Protein AF-H2ASY8-F1 (afdb_monomer)

Solvent-accessible surface area (backbone atoms only — not comparable to full-atom values): 30938 Å² total; per-residue (Å²): 114,68,69,57,54,54,52,51,51,52,49,52,53,46,52,54,51,52,54,54,53,50,62,58,53,62,70,71,60,75,84,70,72,86,77,58,90,82,62,83,52,91,48,39,41,37,30,70,51,64,44,65,76,41,96,80,35,40,50,46,66,81,42,38,42,35,41,39,34,68,91,75,30,34,35,39,39,38,42,33,31,42,31,70,45,76,49,54,42,29,40,35,41,39,36,23,47,76,87,41,78,77,46,77,49,76,46,57,48,59,79,68,78,46,91,75,61,46,58,32,59,61,45,77,44,78,49,72,53,73,43,78,51,60,63,78,62,58,72,68,52,66,71,61,64,55,68,50,44,37,48,50,36,39,38,36,42,37,31,24,48,63,87,47,87,80,65,82,60,75,48,22,28,43,32,32,51,44,35,43,90,42,62,63,58,40,74,63,58,27,51,53,53,50,47,53,54,51,49,47,47,53,50,25,53,51,31,48,75,73,65,39,58,70,62,20,34,56,37,49,48,51,40,52,53,51,50,54,48,42,33,56,50,26,54,59,58,43,35,35,52,92,81,68,47,59,39,60,50,33,49,33,56,34,35,28,58,67,53,16,53,63,95,40,74,69,53,48,52,54,23,51,53,51,50,62,75,53,35,93,71,83,64,73,64,55,58,54,44,47,74,74,38,58,69,62,45,54,70,59,57,76,69,81,70,95,69,80,84,70,84,76,59,64,69,60,53,53,53,52,61,53,57,62,75,74,47,50,13,57,45,41,51,16,63,76,65,78,42,61,56,77,34,51,53,51,32,14,51,55,44,50,49,49,54,54,50,53,52,52,52,51,51,51,52,53,53,52,53,50,56,56,57,67,71,51,96,77,67,88,81,44,63,66,56,55,54,47,69,76,44,44,74,36,47,52,51,17,50,49,55,43,52,49,63,69,47,40,32,46,45,45,26,48,31,56,40,43,77,73,61,79,68,35,73,57,60,44,51,49,26,52,51,54,40,49,52,56,50,52,55,52,52,48,53,48,51,54,50,52,52,43,33,52,51,14,33,73,76,69,76,34,43,54,56,54,52,75,64,32,64,72,57,30,46,35,50,29,77,70,43,63,47,31,29,77,91,33,54,66,48,51,54,55,51,53,52,48,39,45,52,48,29,48,19,38,38,44,5,71,84,38,34,65,60,9,50,53,46,34,43,51,51,47,48,52,53,42,51,51,48,66,75,64,46,40,35,65,43,73,68,55,37,51,54,53,50,52,56,43,48,54,51,43,52,54,40,47,52,54,52,49,52,59,58,51,55,56,66,75,76,104

Secondary structure (DSSP, 8-state):
-HHHHHHHHHHHHHHHHHHHHHHHHTTTSTTSTTS-SS---S--EEE--EEESSTT-SEEEEEEEEEEEGGGTEEEEEEEEEE---S-EEEEEEEEETTEEEEEEEEEGGGG--TTTSS--SEEEEEEEEEE--HHHHHTS-GGGGTSTT--EEEEEEEEETT-TT---EEEEEEEEEB-S--S--HHHHHHHHHHHHHHHHHHHHHHHTT-HHHHHHHHHHHHHHHHHHHHHHHGGG---TT--HHHHHHHHTTGGGGT----HHHHHHHHHHHHHH-S--SHHHHHHHHH-HHHHHHHHTSS---------HHHHHHHHHHGGG--THHHHHHHTT--GGGHHHHHHHHHHHHHHHHHHHHHHHHHHHHHHHTSS--GGGHHHHHHHHSHHHHHHHHHHHHHHHHHHHHHHHHHHHHHH---HHHHHHHHHHHHHHHHHHHHHHHHHHHHHHHHHHHHSSSHIIIII-HHHHHHHHHHHTTB-GGGTTHHHHHHHHHHHHHHHHHHHTT-HHHHHHHHHHHHHHHHHHHHHH--BSSHHHHHHHHHHHHHHHHHHHHHHHHHHHHHHH--

Foldseek 3Di:
DVVVVLVVVLVVLLVVLLVVLVVVVVVPPPPPPPPPPVVPDLFKKWWWDKAWPDLQAQKFWPTWIWMQDLVQQKIWIWTKIWGDDQAFKKKWKFKAWLNRTDDIDIDRQVVVVDPCSPPPDGGIDTDGDMDRHPNVVSVPPDPVQSVDAQTFIKMKIWMDGPPCPVRPDTNTIMMIGMHNPGAPADSSLLSSLVSSLVSLLLSLLLCVLLPVLVVSLVSLLVSLLSLCLLVLLLLLLQFQDPSCRSRSNRNNNSSVVSLLQDDDPVLLVVLVVVLCVFAPDNPDQVVVLCVLDVVVVVVVVVPDDPDPPDPPDVSVVSVVVN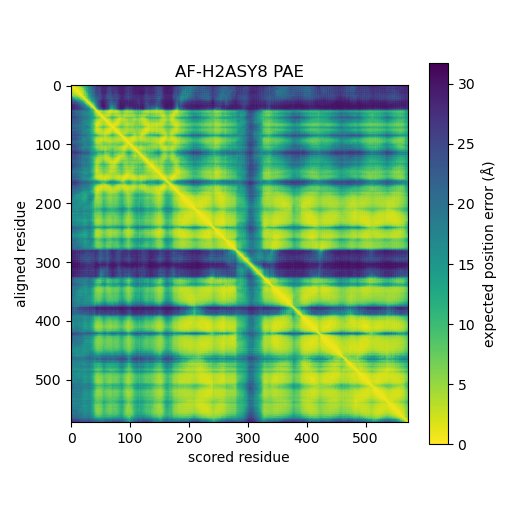VLVSDGGQSVVCSVSVHRSSSRLSSSVVRLVVSLVVVLVSLVVSLVVLVVVLPPPDDPVCPVSVVCNVLSVLLNLQSSLSSLLSNLLSLLLSLLLVVLPVRGPVSVVVSVVSNVVSLVVLVVLLVVLVVQQVVCCVPPVASCCSNPVVPSNCSRHVSQQVQFDSVQSNVSVVSSVLSNQQSNLSSVSSVPSLRSLVSNLVSLVVSLVVLVVCVTGPDPVSSVVSNVSSVVVNVVSVVVNVVVVVVVVVVD

Mean predicted aligned error: 12.07 Å

InterPro domains:
  IPR010308 TRP, C-terminal [PF06011] (191-565)
  IPR032800 ML-like domain [PF14558] (49-184)
  IPR032800 ML-like domain [SM01320] (43-185)
  IPR040241 Transient receptor potential channel Flc/Pkd2-like [PTHR31145] (1-566)

Nearest PDB structures (foldseek):
  7cmm-assembly3_C  TM=3.637E-01  e=3.121E-02  Homo sapiens
  8e0m-assembly1_A  TM=2.601E-01  e=7.136E+00  synthetic construct

Sequence (572 aa):
MHYYRLIVFTIILFSVVTCYGEHVADSTERQHAELSKAALSNDMLQIYSSKLCMDNSMLTINHLHTVLYPKLGTLEYNIDGNVTLQEKVILKTVISVYGLAIISRQIDLCSLNQKGICPLRPGRIDIKGTYKIPQNVIEKIPKPIFVIPNLDLEVDFLLYNHGDTELLKELACVQVHVTNNKTVTNVYAFWITAALSISILLASIYALCWGYTLTNTYLLFTVYTLFAHIQGTAMLRMLTLPIISSMVQSWIINYQWSLGTIPSRYVQGVADWYVLATSTYPFNHMEAASFINPERYRLSSDETLNVKAEEIDTNKITLMASETMKYLGAHRYAFREDFISSNIFVTSIITLASLIVVTLIFLNAVIISINIMIKIPHNSKFNYIGFLGRNYTRIIKANLFRVLLILFPPIVLISVSEFNCKSSPALLVDAVVIFAIALLLLLYAVYRLFIQARKSKRTYGTVKYSLFVDDQFVAKYGLLFLQFKSSCYWWLLVQVVYGFAKPFSISMSLFNGKLGVTALFVTELIYSLCSYIFQPYISHRMNQVHFLVHGVTVLHLFFFFFLLTLSRHLKS

Organism: Kazachstania africana (strain ATCC 22294 / BCRC 22015 / CBS 2517 / CECT 1963 / NBRC 1671 / NRRL Y-8276) (NCBI:txid1071382)

Radius of gyration: 29.22 Å; Cα contacts (8 Å, |Δi|>4): 756; chains: 1; bounding box: 70×58×98 Å

pLDDT: mean 77.27, std 18.93, range [28.22, 96.81]

Structure (mmCIF, N/CA/C/O backbone):
data_AF-H2ASY8-F1
#
_entry.id   AF-H2ASY8-F1
#
loop_
_atom_site.group_PDB
_atom_site.id
_atom_site.type_symbol
_atom_site.label_atom_id
_atom_site.label_alt_id
_atom_site.label_comp_id
_atom_site.label_asym_id
_atom_site.label_entity_id
_atom_site.label_seq_id
_atom_site.pdbx_PDB_ins_code
_atom_site.Cartn_x
_atom_site.Cartn_y
_atom_site.Cartn_z
_atom_site.occupancy
_atom_site.B_iso_or_equiv
_atom_site.auth_seq_id
_atom_site.auth_comp_id
_atom_site.auth_asym_id
_atom_site.auth_atom_id
_atom_site.pdbx_PDB_model_num
ATOM 1 N N . MET A 1 1 ? 10.578 8.941 35.290 1.00 38.53 1 MET A N 1
ATOM 2 C CA . MET A 1 1 ? 11.219 7.610 35.152 1.00 38.53 1 MET A CA 1
ATOM 3 C C . MET A 1 1 ? 10.435 6.597 34.304 1.00 38.53 1 MET A C 1
ATOM 5 O O . MET A 1 1 ? 11.060 5.931 33.493 1.00 38.53 1 MET A O 1
ATOM 9 N N . HIS A 1 2 ? 9.107 6.451 34.422 1.00 35.22 2 HIS A N 1
ATOM 10 C CA . HIS A 1 2 ? 8.370 5.400 33.683 1.00 35.22 2 HIS A CA 1
ATOM 11 C C . HIS A 1 2 ? 8.215 5.626 32.165 1.00 35.22 2 HIS A C 1
ATOM 13 O O . HIS A 1 2 ? 8.261 4.657 31.415 1.00 35.22 2 HIS A O 1
ATOM 19 N N . TYR A 1 3 ? 8.141 6.878 31.696 1.00 33.25 3 TYR A N 1
ATOM 20 C CA . TYR A 1 3 ? 8.197 7.202 30.258 1.00 33.25 3 TYR A CA 1
ATOM 21 C C . TYR A 1 3 ? 9.529 6.777 29.617 1.00 33.25 3 TYR A C 1
ATOM 23 O O . TYR A 1 3 ? 9.546 6.252 28.511 1.00 33.25 3 TYR A O 1
ATOM 31 N N . TYR A 1 4 ? 10.634 6.921 30.355 1.00 33.97 4 TYR A N 1
ATOM 32 C CA . TYR A 1 4 ? 11.970 6.519 29.910 1.00 33.97 4 TYR A CA 1
ATOM 33 C C . TYR A 1 4 ? 12.071 4.998 29.732 1.00 33.97 4 TYR A C 1
ATOM 35 O O . TYR A 1 4 ? 12.656 4.527 28.769 1.00 33.97 4 TYR A O 1
ATOM 43 N N . ARG A 1 5 ? 11.423 4.214 30.606 1.00 37.09 5 ARG A N 1
ATOM 44 C CA . ARG A 1 5 ? 11.401 2.744 30.504 1.00 37.09 5 ARG A CA 1
ATOM 45 C C . ARG A 1 5 ? 10.587 2.237 29.312 1.00 37.09 5 ARG A C 1
ATOM 47 O O . ARG A 1 5 ? 10.994 1.264 28.692 1.00 37.09 5 ARG A O 1
ATOM 54 N N . LEU A 1 6 ? 9.478 2.900 28.972 1.00 34.62 6 LEU A N 1
ATOM 55 C CA . LEU A 1 6 ? 8.687 2.559 27.783 1.00 34.62 6 LEU A CA 1
ATOM 56 C C . LEU A 1 6 ? 9.465 2.874 26.495 1.00 34.62 6 LEU A C 1
ATOM 58 O O . LEU A 1 6 ? 9.491 2.048 25.591 1.00 34.62 6 LEU A O 1
ATOM 62 N N . ILE A 1 7 ? 10.149 4.025 26.459 1.00 42.53 7 ILE A N 1
ATOM 63 C CA . ILE A 1 7 ? 10.997 4.448 25.335 1.00 42.53 7 ILE A CA 1
ATOM 64 C C . ILE A 1 7 ? 12.185 3.494 25.159 1.00 42.53 7 ILE A C 1
ATOM 66 O O . ILE A 1 7 ? 12.431 3.023 24.053 1.00 42.53 7 ILE A O 1
ATOM 70 N N . VAL A 1 8 ? 12.876 3.139 26.245 1.00 41.91 8 VAL A N 1
ATOM 71 C CA . VAL A 1 8 ? 13.991 2.179 26.218 1.00 41.91 8 VAL A CA 1
ATOM 72 C C . VAL A 1 8 ? 13.521 0.795 25.762 1.00 41.91 8 VAL A C 1
ATOM 74 O O . VAL A 1 8 ? 14.191 0.173 24.949 1.00 41.91 8 VAL A O 1
ATOM 77 N N . PHE A 1 9 ? 12.342 0.334 26.193 1.00 40.66 9 PHE A N 1
ATOM 78 C CA . PHE A 1 9 ? 11.782 -0.938 25.726 1.00 40.66 9 PHE A CA 1
ATOM 79 C C . PHE A 1 9 ? 11.437 -0.912 24.228 1.00 40.66 9 PHE A C 1
ATOM 81 O O . PHE A 1 9 ? 11.754 -1.862 23.520 1.00 40.66 9 PHE A O 1
ATOM 88 N N . THR A 1 10 ? 10.861 0.184 23.715 1.00 41.03 10 THR A N 1
ATOM 89 C CA . THR A 1 10 ? 10.624 0.348 22.269 1.00 41.03 10 THR A CA 1
ATOM 90 C C . THR A 1 10 ? 11.915 0.459 21.461 1.00 41.03 10 THR A C 1
ATOM 92 O O . THR A 1 10 ? 11.956 -0.054 20.350 1.00 41.03 10 THR A O 1
ATOM 95 N N . ILE A 1 11 ? 12.972 1.068 22.013 1.00 45.38 11 ILE A N 1
ATOM 96 C CA . ILE A 1 11 ? 14.293 1.135 21.370 1.00 45.38 11 ILE A CA 1
ATOM 97 C C . ILE A 1 11 ? 14.913 -0.262 21.304 1.00 45.38 11 ILE A C 1
ATOM 99 O O . ILE A 1 11 ? 15.354 -0.663 20.239 1.00 45.38 11 ILE A O 1
ATOM 103 N N . ILE A 1 12 ? 14.876 -1.035 22.393 1.00 45.22 12 ILE A N 1
ATOM 104 C CA . ILE A 1 12 ? 15.407 -2.408 22.422 1.00 45.22 12 ILE A CA 1
ATOM 105 C C . ILE A 1 12 ? 14.641 -3.311 21.447 1.00 45.22 12 ILE A C 1
ATOM 107 O O . ILE A 1 12 ? 15.260 -4.069 20.707 1.00 45.22 12 ILE A O 1
ATOM 111 N N . LEU A 1 13 ? 13.307 -3.210 21.394 1.00 40.25 13 LEU A N 1
ATOM 112 C CA . LEU A 1 13 ? 12.503 -3.980 20.440 1.00 40.25 13 LEU A CA 1
ATOM 113 C C . LEU A 1 13 ? 12.825 -3.587 18.989 1.00 40.25 13 LEU A C 1
ATOM 115 O O . LEU A 1 13 ? 12.954 -4.457 18.133 1.00 40.25 13 LEU A O 1
ATOM 119 N N . PHE A 1 14 ? 13.004 -2.288 18.729 1.00 45.28 14 PHE A N 1
ATOM 120 C CA . PHE A 1 14 ? 13.420 -1.773 17.427 1.00 45.28 14 PHE A CA 1
ATOM 121 C C . PHE A 1 14 ? 14.809 -2.300 17.037 1.00 45.28 14 PHE A C 1
ATOM 123 O O . PHE A 1 14 ? 14.951 -2.814 15.935 1.00 45.28 14 PHE A O 1
ATOM 130 N N . SER A 1 15 ? 15.785 -2.290 17.954 1.00 43.25 15 SER A N 1
ATOM 131 C CA . SER A 1 15 ? 17.138 -2.824 17.733 1.00 43.25 15 SER A CA 1
ATOM 132 C C . SER A 1 15 ? 17.155 -4.329 17.446 1.00 43.25 15 SER A C 1
ATOM 134 O O . SER A 1 15 ? 17.893 -4.787 16.577 1.00 43.25 15 SER A O 1
ATOM 136 N N . VAL A 1 16 ? 16.324 -5.111 18.144 1.00 43.75 16 VAL A N 1
ATOM 137 C CA . VAL A 1 16 ? 16.220 -6.563 17.922 1.00 43.75 16 VAL A CA 1
ATOM 138 C C . VAL A 1 16 ? 15.602 -6.867 16.554 1.00 43.75 16 VAL A C 1
ATOM 140 O O . VAL A 1 16 ? 16.086 -7.750 15.850 1.00 43.75 16 VAL A O 1
ATOM 143 N N . VAL A 1 17 ? 14.576 -6.117 16.139 1.00 41.56 17 VAL A N 1
ATOM 144 C CA . VAL A 1 17 ? 13.940 -6.305 14.824 1.00 41.56 17 VAL A CA 1
ATOM 145 C C . VAL A 1 17 ? 14.849 -5.831 13.683 1.00 41.56 17 VAL A C 1
ATOM 147 O O . VAL A 1 17 ? 14.889 -6.483 12.641 1.00 41.56 17 VAL A O 1
ATOM 150 N N . THR A 1 18 ? 15.630 -4.760 13.871 1.00 41.25 18 THR A N 1
ATOM 151 C CA . THR A 1 18 ? 16.609 -4.313 12.865 1.00 41.25 18 THR A CA 1
ATOM 152 C C . THR A 1 18 ? 17.765 -5.300 12.701 1.00 41.25 18 THR A C 1
ATOM 154 O O . THR A 1 18 ? 18.105 -5.605 11.564 1.00 41.25 18 THR A O 1
ATOM 157 N N . CYS A 1 19 ? 18.297 -5.880 13.789 1.00 37.88 19 CYS A N 1
ATOM 158 C CA . CYS A 1 19 ? 19.327 -6.929 13.697 1.00 37.88 19 CYS A CA 1
ATOM 159 C C . CYS A 1 19 ? 18.813 -8.203 13.010 1.00 37.88 19 CYS A C 1
ATOM 161 O O . CYS A 1 19 ? 19.558 -8.861 12.288 1.00 37.88 19 CYS A O 1
ATOM 163 N N . TYR A 1 20 ? 17.538 -8.557 13.202 1.00 38.25 20 TYR A N 1
ATOM 164 C CA . TYR A 1 20 ? 16.951 -9.712 12.516 1.00 38.25 20 TYR A CA 1
ATOM 165 C C . TYR A 1 20 ? 16.755 -9.452 11.012 1.00 38.25 20 TYR A C 1
ATOM 167 O O . TYR A 1 20 ? 16.961 -10.352 10.201 1.00 38.25 20 TYR A O 1
ATOM 175 N N . GLY A 1 21 ? 16.418 -8.214 10.624 1.00 37.44 21 GLY A N 1
ATOM 176 C CA . GLY A 1 21 ? 16.375 -7.796 9.218 1.00 37.44 21 GLY A CA 1
ATOM 177 C C . GLY A 1 21 ? 17.749 -7.826 8.537 1.00 37.44 21 GLY A C 1
ATOM 178 O O . GLY A 1 21 ? 17.846 -8.204 7.373 1.00 37.44 21 GLY A O 1
ATOM 179 N N . GLU A 1 22 ? 18.811 -7.501 9.277 1.00 38.78 22 GLU A N 1
ATOM 180 C CA . GLU A 1 22 ? 20.206 -7.527 8.813 1.00 38.78 22 GLU A CA 1
ATOM 181 C C . GLU A 1 22 ? 20.677 -8.957 8.491 1.00 38.78 22 GLU A C 1
ATOM 183 O O . GLU A 1 22 ? 21.275 -9.195 7.445 1.00 38.78 22 GLU A O 1
ATOM 188 N N . HIS A 1 23 ? 20.299 -9.939 9.318 1.00 36.03 23 HIS A N 1
ATOM 189 C CA . HIS A 1 23 ? 20.632 -11.352 9.095 1.00 36.03 23 HIS A CA 1
ATOM 190 C C . HIS A 1 23 ? 19.899 -11.989 7.901 1.00 36.03 23 HIS A C 1
ATOM 192 O O . HIS A 1 23 ? 20.417 -12.926 7.292 1.00 36.03 23 HIS A O 1
ATOM 198 N N . VAL A 1 24 ? 18.700 -11.499 7.560 1.00 39.75 24 VAL A N 1
ATOM 199 C CA . VAL A 1 24 ? 17.946 -11.954 6.377 1.00 39.75 24 VAL A CA 1
ATOM 200 C C . VAL A 1 24 ? 18.492 -11.299 5.103 1.00 39.75 24 VAL A C 1
ATOM 202 O O . VAL A 1 24 ? 18.621 -11.984 4.088 1.00 39.75 24 VAL A O 1
ATOM 205 N N . ALA A 1 25 ? 18.882 -10.020 5.159 1.00 36.09 25 ALA A N 1
ATOM 206 C CA . ALA A 1 25 ? 19.488 -9.305 4.032 1.00 36.09 25 ALA A CA 1
ATOM 207 C C . ALA A 1 25 ? 20.874 -9.864 3.640 1.00 36.09 25 ALA A C 1
ATOM 209 O O . ALA A 1 25 ? 21.147 -10.027 2.449 1.00 36.09 25 ALA A O 1
ATOM 210 N N . ASP A 1 26 ? 21.692 -10.264 4.622 1.00 32.75 26 ASP A N 1
ATOM 211 C CA . ASP A 1 26 ? 23.037 -10.839 4.417 1.00 32.75 26 ASP A CA 1
ATOM 212 C C . ASP A 1 26 ? 23.016 -12.224 3.723 1.00 32.75 26 ASP A C 1
ATOM 214 O O . ASP A 1 26 ? 24.017 -12.687 3.175 1.00 32.75 26 ASP A O 1
ATOM 218 N N . SER A 1 27 ? 21.859 -12.898 3.672 1.00 30.17 27 SER A N 1
ATOM 219 C CA . SER A 1 27 ? 21.719 -14.173 2.947 1.00 30.17 27 SER A CA 1
ATOM 220 C C . SER A 1 27 ? 21.533 -14.010 1.431 1.00 30.17 27 SER A C 1
ATOM 222 O O . SER A 1 27 ? 21.833 -14.933 0.674 1.00 30.17 27 SER A O 1
ATOM 224 N N . THR A 1 28 ? 21.092 -12.833 0.976 1.00 33.31 28 THR A N 1
ATOM 225 C CA . THR A 1 28 ? 20.858 -12.511 -0.445 1.00 33.31 28 THR A CA 1
ATOM 226 C C . THR A 1 28 ? 22.043 -11.826 -1.130 1.00 33.31 28 THR A C 1
ATOM 228 O O . THR A 1 28 ? 22.098 -11.790 -2.355 1.00 33.31 28 THR A O 1
ATOM 231 N N . GLU A 1 29 ? 23.014 -11.310 -0.374 1.00 34.59 29 GLU A N 1
ATOM 232 C CA . GLU A 1 29 ? 24.084 -10.455 -0.916 1.00 34.59 29 GLU A CA 1
ATOM 233 C C . GLU A 1 29 ? 25.388 -11.212 -1.249 1.00 34.59 29 GLU A C 1
ATOM 235 O O . GLU A 1 29 ? 26.322 -10.649 -1.820 1.00 34.59 29 GLU A O 1
ATOM 240 N N . ARG A 1 30 ? 25.462 -12.523 -0.972 1.00 28.22 30 ARG A N 1
ATOM 241 C CA . ARG A 1 30 ? 26.698 -13.315 -1.148 1.00 28.22 30 ARG A CA 1
ATOM 242 C C . ARG A 1 30 ? 26.946 -13.886 -2.549 1.00 28.22 30 ARG A C 1
ATOM 244 O O . ARG A 1 30 ? 27.981 -14.513 -2.746 1.00 28.22 30 ARG A O 1
ATOM 251 N N . GLN A 1 31 ? 26.077 -13.654 -3.537 1.00 31.06 31 GLN A N 1
ATOM 252 C CA . GLN A 1 31 ? 26.261 -14.202 -4.898 1.00 31.06 31 GLN A CA 1
ATOM 253 C C . GLN A 1 31 ? 26.823 -13.223 -5.949 1.00 31.06 31 GLN A C 1
ATOM 255 O O . GLN A 1 31 ? 27.126 -13.653 -7.058 1.00 31.06 31 GLN A O 1
ATOM 260 N N . HIS A 1 32 ? 27.058 -11.944 -5.623 1.00 32.75 32 HIS A N 1
ATOM 261 C CA . HIS A 1 32 ? 27.543 -10.947 -6.602 1.00 32.75 32 HIS A CA 1
ATOM 262 C C . HIS A 1 32 ? 28.884 -10.267 -6.256 1.00 32.75 32 HIS A C 1
ATOM 264 O O . HIS A 1 32 ? 29.292 -9.316 -6.923 1.00 32.75 32 HIS A O 1
ATOM 270 N N . ALA A 1 33 ? 29.611 -10.752 -5.247 1.00 31.70 33 ALA A N 1
ATOM 271 C CA . ALA A 1 33 ? 30.755 -10.029 -4.685 1.00 31.70 33 ALA A CA 1
ATOM 272 C C . ALA A 1 33 ? 32.091 -10.126 -5.463 1.00 31.70 33 ALA A C 1
ATOM 274 O O . ALA A 1 33 ? 33.015 -9.385 -5.129 1.00 31.70 33 ALA A O 1
ATOM 275 N N . GLU A 1 34 ? 32.231 -10.947 -6.512 1.00 30.14 34 GLU A N 1
ATOM 276 C CA . GLU A 1 34 ? 33.556 -11.200 -7.125 1.00 30.14 34 GLU A CA 1
ATOM 277 C C . GLU A 1 34 ? 33.869 -10.489 -8.458 1.00 30.14 34 GLU A C 1
ATOM 279 O O . GLU A 1 34 ? 34.993 -10.596 -8.941 1.00 30.14 34 GLU A O 1
ATOM 284 N N . LEU A 1 35 ? 32.979 -9.651 -9.012 1.00 33.81 35 LEU A N 1
ATOM 285 C CA . LEU A 1 35 ? 33.279 -8.864 -10.232 1.00 33.81 35 LEU A CA 1
ATOM 286 C C . LEU A 1 35 ? 33.381 -7.339 -10.001 1.00 33.81 35 LEU A C 1
ATOM 288 O O . LEU A 1 35 ? 33.212 -6.540 -10.919 1.00 33.81 35 LEU A O 1
ATOM 292 N N . SER A 1 36 ? 33.641 -6.905 -8.765 1.00 44.62 36 SER A N 1
ATOM 293 C CA . SER A 1 36 ? 33.430 -5.516 -8.315 1.00 44.62 36 SER A CA 1
ATOM 294 C C . SER A 1 36 ? 34.673 -4.614 -8.248 1.00 44.62 36 SER A C 1
ATOM 296 O O . SER A 1 36 ? 34.550 -3.449 -7.880 1.00 44.62 36 SER A O 1
ATOM 298 N N . LYS A 1 37 ? 35.877 -5.062 -8.627 1.00 38.06 37 LYS A N 1
ATOM 299 C CA . LYS A 1 37 ? 37.093 -4.231 -8.447 1.00 38.06 37 LYS A CA 1
ATOM 300 C C . LYS A 1 37 ? 37.451 -3.283 -9.601 1.00 38.06 37 LYS A C 1
ATOM 302 O O . LYS A 1 37 ? 38.317 -2.436 -9.414 1.00 38.06 37 LYS A O 1
ATOM 307 N N . ALA A 1 38 ? 36.747 -3.339 -10.735 1.00 34.19 38 ALA A N 1
ATOM 308 C CA . ALA A 1 38 ? 36.868 -2.348 -11.821 1.00 34.19 38 ALA A CA 1
ATOM 309 C C . ALA A 1 38 ? 35.592 -1.502 -12.042 1.00 34.19 38 ALA A C 1
ATOM 311 O O . ALA A 1 38 ? 35.635 -0.492 -12.740 1.00 34.19 38 ALA A O 1
ATOM 312 N N . ALA A 1 39 ? 34.472 -1.862 -11.401 1.00 42.12 39 ALA A N 1
ATOM 313 C CA . ALA A 1 39 ? 33.159 -1.225 -11.555 1.00 42.12 39 ALA A CA 1
ATOM 314 C C . ALA A 1 39 ? 32.908 -0.049 -10.584 1.00 42.12 39 ALA A C 1
ATOM 316 O O . ALA A 1 39 ? 31.771 0.379 -10.397 1.00 42.12 39 ALA A O 1
ATOM 317 N N . LEU A 1 40 ? 33.955 0.510 -9.965 1.00 44.94 40 LEU A N 1
ATOM 318 C CA . LEU A 1 40 ? 33.849 1.617 -9.005 1.00 44.94 40 LEU A CA 1
ATOM 319 C C . LEU A 1 40 ? 33.703 2.988 -9.700 1.00 44.94 40 LEU A C 1
ATOM 321 O O . LEU A 1 40 ? 34.403 3.952 -9.391 1.00 44.94 40 LEU A O 1
ATOM 325 N N . SER A 1 41 ? 32.788 3.092 -10.661 1.00 48.50 41 SER A N 1
ATOM 326 C CA . SER A 1 41 ? 32.267 4.376 -11.124 1.00 48.50 41 SER A CA 1
ATOM 327 C C . SER A 1 41 ? 30.768 4.390 -10.861 1.00 48.50 41 SER A C 1
ATOM 329 O O . SER A 1 41 ? 30.009 3.801 -11.618 1.00 48.50 41 SER A O 1
ATOM 331 N N . ASN A 1 42 ? 30.344 5.118 -9.820 1.00 61.53 42 ASN A N 1
ATOM 332 C CA . ASN A 1 42 ? 28.937 5.351 -9.438 1.00 61.53 42 ASN A CA 1
ATOM 333 C C . ASN A 1 42 ? 28.050 5.973 -10.542 1.00 61.53 42 ASN A C 1
ATOM 335 O O . ASN A 1 42 ? 26.861 6.207 -10.312 1.00 61.53 42 ASN A O 1
ATOM 339 N N . ASP A 1 43 ? 28.626 6.262 -11.710 1.00 76.88 43 ASP A N 1
ATOM 340 C CA . ASP A 1 43 ? 27.966 6.831 -12.874 1.00 76.88 43 ASP A CA 1
ATOM 341 C C . ASP A 1 43 ? 28.228 5.897 -14.057 1.00 76.88 43 ASP A C 1
ATOM 343 O O . ASP A 1 43 ? 29.323 5.895 -14.626 1.00 76.88 43 ASP A O 1
ATOM 347 N N . MET A 1 44 ? 27.232 5.082 -14.391 1.00 87.25 44 MET A N 1
ATOM 348 C CA . MET A 1 44 ? 27.203 4.225 -15.573 1.00 87.25 44 MET A CA 1
ATOM 349 C C . MET A 1 44 ? 25.779 4.188 -16.128 1.00 87.25 44 MET A C 1
ATOM 351 O O . MET A 1 44 ? 24.819 4.359 -15.374 1.00 87.25 44 MET A O 1
ATOM 355 N N . LEU A 1 45 ? 25.643 3.990 -17.438 1.00 89.31 45 LEU A N 1
ATOM 356 C CA . LEU A 1 45 ? 24.353 3.719 -18.075 1.00 89.31 45 LEU A CA 1
ATOM 357 C C . LEU A 1 45 ? 24.414 2.371 -18.759 1.00 89.31 45 LEU A C 1
ATOM 359 O O . LEU A 1 45 ? 25.408 2.055 -19.407 1.00 89.31 45 LEU A O 1
ATOM 363 N N . GLN A 1 46 ? 23.361 1.588 -18.591 1.00 88.75 46 GLN A N 1
ATOM 364 C CA . GLN A 1 46 ? 23.315 0.201 -19.009 1.00 88.75 46 GLN A CA 1
ATOM 365 C C . GLN A 1 46 ? 22.014 -0.102 -19.736 1.00 88.75 46 GLN A C 1
ATOM 367 O O . GLN A 1 46 ? 20.942 0.376 -19.356 1.00 88.75 46 GLN A O 1
ATOM 372 N N . ILE A 1 47 ? 22.135 -0.935 -20.761 1.00 87.81 47 ILE A N 1
ATOM 373 C CA . ILE A 1 47 ? 21.040 -1.549 -21.499 1.00 87.81 47 ILE A CA 1
ATOM 374 C C . ILE A 1 47 ? 21.274 -3.053 -21.422 1.00 87.81 47 ILE A C 1
ATOM 376 O O . ILE A 1 47 ? 22.357 -3.512 -21.778 1.00 87.81 47 ILE A O 1
ATOM 380 N N . TYR A 1 48 ? 20.277 -3.789 -20.940 1.00 80.19 48 TYR A N 1
ATOM 381 C CA . TYR A 1 48 ? 20.354 -5.237 -20.705 1.00 80.19 48 TYR A CA 1
ATOM 382 C C . TYR A 1 48 ? 19.379 -6.045 -21.553 1.00 80.19 48 TYR A C 1
ATOM 384 O O . TYR A 1 48 ? 19.521 -7.258 -21.692 1.00 80.19 48 TYR A O 1
ATOM 392 N N . SER A 1 49 ? 18.344 -5.388 -22.063 1.00 80.25 49 SER A N 1
ATOM 393 C CA . SER A 1 49 ? 17.289 -6.042 -22.809 1.00 80.25 49 SER A CA 1
ATOM 394 C C . SER A 1 49 ? 16.718 -5.108 -23.863 1.00 80.25 49 SER A C 1
ATOM 396 O O . SER A 1 49 ? 16.796 -3.878 -23.773 1.00 80.25 49 SER A O 1
ATOM 398 N N . SER A 1 50 ? 16.149 -5.734 -24.881 1.00 82.75 50 SER A N 1
ATOM 399 C CA . SER A 1 50 ? 15.455 -5.091 -25.983 1.00 82.75 50 SER A CA 1
ATOM 400 C C . SER A 1 50 ? 14.104 -5.755 -26.169 1.00 82.75 50 SER A C 1
ATOM 402 O O . SER A 1 50 ? 13.977 -6.970 -26.018 1.00 82.75 50 SER A O 1
ATOM 404 N N . LYS A 1 51 ? 13.112 -4.960 -26.544 1.00 81.62 51 LYS A N 1
ATOM 405 C CA . LYS A 1 51 ? 11.781 -5.415 -26.910 1.00 81.62 51 LYS A CA 1
ATOM 406 C C . LYS A 1 51 ? 11.527 -5.089 -28.379 1.00 81.62 51 LYS A C 1
ATOM 408 O O . LYS A 1 51 ? 11.936 -4.039 -28.865 1.00 81.62 51 LYS A O 1
ATOM 413 N N . LEU A 1 52 ? 10.818 -5.968 -29.079 1.00 84.75 52 LEU A N 1
ATOM 414 C CA . LEU A 1 52 ? 10.258 -5.651 -30.390 1.00 84.75 52 LEU A CA 1
ATOM 415 C C . LEU A 1 52 ? 8.992 -4.811 -30.206 1.00 84.75 52 LEU A C 1
ATOM 417 O O . LEU A 1 52 ? 8.089 -5.195 -29.463 1.00 84.75 52 LEU A O 1
ATOM 421 N N . CYS A 1 53 ? 8.929 -3.662 -30.872 1.00 83.44 53 CYS A N 1
ATOM 422 C CA . CYS A 1 53 ? 7.750 -2.789 -30.857 1.00 83.44 53 CYS A CA 1
ATOM 423 C C . CYS A 1 53 ? 6.839 -2.985 -32.081 1.00 83.44 53 CYS A C 1
ATOM 425 O O . CYS A 1 53 ? 5.855 -2.268 -32.237 1.00 83.44 53 CYS A O 1
ATOM 427 N N . MET A 1 54 ? 7.135 -3.988 -32.916 1.00 82.81 54 MET A N 1
ATOM 428 C CA . MET A 1 54 ? 6.362 -4.374 -34.096 1.00 82.81 54 MET A CA 1
ATOM 429 C C . MET A 1 54 ? 6.346 -5.903 -34.241 1.00 82.81 54 MET A C 1
ATOM 431 O O . MET A 1 54 ? 7.391 -6.538 -34.097 1.00 82.81 54 MET A O 1
ATOM 435 N N . ASP A 1 55 ? 5.188 -6.482 -34.575 1.00 73.25 55 ASP A N 1
ATOM 436 C CA . ASP A 1 55 ? 5.000 -7.943 -34.636 1.00 73.25 55 ASP A CA 1
ATOM 437 C C . ASP A 1 55 ? 5.783 -8.614 -35.784 1.00 73.25 55 ASP A C 1
ATOM 439 O O . ASP A 1 55 ? 6.337 -9.693 -35.610 1.00 73.25 55 ASP A O 1
ATOM 443 N N . ASN A 1 56 ? 5.898 -7.951 -36.943 1.00 81.44 56 ASN A N 1
ATOM 444 C CA . ASN A 1 56 ? 6.617 -8.451 -38.127 1.00 81.44 56 ASN A CA 1
ATOM 445 C C . ASN A 1 56 ? 7.965 -7.735 -38.335 1.00 81.44 56 ASN A C 1
ATOM 447 O O . ASN A 1 56 ? 8.291 -7.318 -39.448 1.00 81.44 56 ASN A O 1
ATOM 451 N N . SER A 1 57 ? 8.729 -7.536 -37.259 1.00 85.06 57 SER A N 1
ATOM 452 C CA . SER A 1 57 ? 10.032 -6.864 -37.328 1.00 85.06 57 SER A CA 1
ATOM 453 C C . SER A 1 57 ? 11.058 -7.705 -38.100 1.00 85.06 57 SER A C 1
ATOM 455 O O . SER A 1 57 ? 11.354 -8.834 -37.715 1.00 85.06 57 SER A O 1
ATOM 457 N N . MET A 1 58 ? 11.658 -7.144 -39.157 1.00 85.94 58 MET A N 1
ATOM 458 C CA . MET A 1 58 ? 12.716 -7.808 -39.949 1.00 85.94 58 MET A CA 1
ATOM 459 C C . MET A 1 58 ? 14.109 -7.785 -39.284 1.00 85.94 58 MET A C 1
ATOM 461 O O . MET A 1 58 ? 15.095 -8.277 -39.841 1.00 85.94 58 MET A O 1
ATOM 465 N N . LEU A 1 59 ? 14.195 -7.182 -38.099 1.00 86.69 59 LEU A N 1
ATOM 466 C CA . LEU A 1 59 ? 15.354 -7.191 -37.215 1.00 86.69 59 LEU A CA 1
ATOM 467 C C . LEU A 1 59 ? 14.902 -7.716 -35.856 1.00 86.69 59 LEU A C 1
ATOM 469 O O . LEU A 1 59 ? 13.990 -7.150 -35.246 1.00 86.69 59 LEU A O 1
ATOM 473 N N . THR A 1 60 ? 15.570 -8.755 -35.369 1.00 86.75 60 THR A N 1
ATOM 474 C CA . THR A 1 60 ? 15.379 -9.273 -34.016 1.00 86.75 60 THR A CA 1
ATOM 475 C C . THR A 1 60 ? 16.682 -9.200 -33.236 1.00 86.75 60 THR A C 1
ATOM 477 O O . THR A 1 60 ? 17.759 -9.454 -33.772 1.00 86.75 60 THR A O 1
ATOM 480 N N . ILE A 1 61 ? 16.597 -8.817 -31.962 1.00 86.12 61 ILE A N 1
ATOM 481 C CA . ILE A 1 61 ? 17.746 -8.785 -31.055 1.00 86.12 61 ILE A CA 1
ATOM 482 C C . ILE A 1 61 ? 17.488 -9.807 -29.955 1.00 86.12 61 ILE A C 1
ATOM 484 O O . ILE A 1 61 ? 16.505 -9.697 -29.224 1.00 86.12 61 ILE A O 1
ATOM 488 N N . ASN A 1 62 ? 18.367 -10.802 -29.864 1.00 82.69 62 ASN A N 1
ATOM 489 C CA . ASN A 1 62 ? 18.262 -11.890 -28.894 1.00 82.69 62 ASN A CA 1
ATOM 490 C C . ASN A 1 62 ? 18.983 -11.535 -27.594 1.00 82.69 62 ASN A C 1
ATOM 492 O O . ASN A 1 62 ? 18.506 -11.857 -26.509 1.00 82.69 62 ASN A O 1
ATOM 496 N N . HIS A 1 63 ? 20.132 -10.866 -27.698 1.00 84.19 63 HIS A N 1
ATOM 497 C CA . HIS A 1 63 ? 20.904 -10.427 -26.545 1.00 84.19 63 HIS A CA 1
ATOM 498 C C . HIS A 1 63 ? 21.458 -9.026 -26.791 1.00 84.19 63 HIS A C 1
ATOM 500 O O . HIS A 1 63 ? 22.128 -8.773 -27.793 1.00 84.19 63 HIS A O 1
ATOM 506 N N . LEU A 1 64 ? 21.201 -8.120 -25.851 1.00 85.38 64 LEU A N 1
ATOM 507 C CA . LEU A 1 64 ? 21.676 -6.746 -25.903 1.00 85.38 64 LEU A CA 1
ATOM 508 C C . LEU A 1 64 ? 22.267 -6.362 -24.556 1.00 85.38 64 LEU A C 1
ATOM 510 O O . LEU A 1 64 ? 21.536 -6.130 -23.600 1.00 85.38 64 LEU A O 1
ATOM 514 N N . HIS A 1 65 ? 23.586 -6.235 -24.499 1.00 88.00 65 HIS A N 1
ATOM 515 C CA . HIS A 1 65 ? 24.268 -5.705 -23.330 1.00 88.00 65 HIS A CA 1
ATOM 516 C C . HIS A 1 65 ? 25.157 -4.543 -23.748 1.00 88.00 65 HIS A C 1
ATOM 518 O O . HIS A 1 65 ? 26.111 -4.720 -24.501 1.00 88.00 65 HIS A O 1
ATOM 524 N N . THR A 1 66 ? 24.825 -3.335 -23.306 1.00 89.62 66 THR A N 1
ATOM 525 C CA . THR A 1 66 ? 25.603 -2.130 -23.611 1.00 89.62 66 THR A CA 1
ATOM 526 C C . THR A 1 66 ? 25.819 -1.326 -22.344 1.00 89.62 66 THR A C 1
ATOM 528 O O . THR A 1 66 ? 24.859 -1.028 -21.639 1.00 89.62 66 THR A O 1
ATOM 531 N N . VAL A 1 67 ? 27.068 -0.954 -22.068 1.00 90.69 67 VAL A N 1
ATOM 532 C CA . VAL A 1 67 ? 27.464 -0.206 -20.875 1.00 90.69 67 VAL A CA 1
ATOM 533 C C . VAL A 1 67 ? 28.273 1.021 -21.270 1.00 90.69 67 VAL A C 1
ATOM 535 O O . VAL A 1 67 ? 29.320 0.925 -21.907 1.00 90.69 67 VAL A O 1
ATOM 538 N N . LEU A 1 68 ? 27.798 2.193 -20.862 1.00 90.00 68 LEU A N 1
ATOM 539 C CA . LEU A 1 68 ? 28.501 3.457 -21.008 1.00 90.00 68 LEU A CA 1
ATOM 540 C C . LEU A 1 68 ? 29.192 3.830 -19.697 1.00 90.00 68 LEU A C 1
ATOM 542 O O . LEU A 1 68 ? 28.532 4.075 -18.684 1.00 90.00 68 LEU A O 1
ATOM 546 N N . TYR A 1 69 ? 30.513 3.979 -19.762 1.00 89.62 69 TYR A N 1
ATOM 547 C CA . TYR A 1 69 ? 31.348 4.537 -18.704 1.00 89.62 69 TYR A CA 1
ATOM 548 C C . TYR A 1 69 ? 31.686 6.002 -19.034 1.00 89.62 69 TYR A C 1
ATOM 550 O O . TYR A 1 69 ? 32.679 6.260 -19.723 1.00 89.62 69 TYR A O 1
ATOM 558 N N . PRO A 1 70 ? 30.901 6.990 -18.556 1.00 85.75 70 PRO A N 1
ATOM 559 C CA . PRO A 1 70 ? 31.065 8.398 -18.924 1.00 85.75 70 PRO A CA 1
ATOM 560 C C . PRO A 1 70 ? 32.440 8.962 -18.539 1.00 85.75 70 PRO A C 1
ATOM 562 O O . PRO A 1 70 ? 33.029 9.704 -19.318 1.00 85.75 70 PRO A O 1
ATOM 565 N N . LYS A 1 71 ? 32.996 8.571 -17.382 1.00 84.19 71 LYS A N 1
ATOM 566 C CA . LYS A 1 71 ? 34.314 9.047 -16.915 1.00 84.19 71 LYS A CA 1
ATOM 567 C C . LYS A 1 71 ? 35.474 8.558 -17.782 1.00 84.19 71 LYS A C 1
ATOM 569 O O . LYS A 1 71 ? 36.446 9.279 -17.968 1.00 84.19 71 LYS A O 1
ATOM 574 N N . LEU A 1 72 ? 35.360 7.340 -18.309 1.00 84.12 72 LEU A N 1
ATOM 575 C CA . LEU A 1 72 ? 36.354 6.731 -19.197 1.00 84.12 72 LEU A CA 1
ATOM 576 C C . LEU A 1 72 ? 36.078 7.038 -20.676 1.00 84.12 72 LEU A C 1
ATOM 578 O O . LEU A 1 72 ? 36.856 6.642 -21.541 1.00 84.12 72 LEU A O 1
ATOM 582 N N . GLY A 1 73 ? 34.940 7.671 -20.975 1.00 86.19 73 GLY A N 1
ATOM 583 C CA . GLY A 1 73 ? 34.425 7.860 -22.326 1.00 86.19 73 GLY A CA 1
ATOM 584 C C . GLY A 1 73 ? 34.361 6.581 -23.148 1.00 86.19 73 GLY A C 1
ATOM 585 O O . GLY A 1 73 ? 34.595 6.612 -24.350 1.00 86.19 73 GLY A O 1
ATOM 586 N N . THR A 1 74 ? 34.094 5.448 -22.500 1.00 88.19 74 THR A N 1
ATOM 587 C CA . THR A 1 74 ? 34.127 4.129 -23.138 1.00 88.19 74 THR A CA 1
ATOM 588 C C . THR A 1 74 ? 32.728 3.530 -23.152 1.00 88.19 74 THR A C 1
ATOM 590 O O . THR A 1 74 ? 32.053 3.495 -22.125 1.00 88.19 74 THR A O 1
ATOM 593 N N . LEU A 1 75 ? 32.304 3.080 -24.328 1.00 90.44 75 LEU A N 1
ATOM 594 C CA . LEU A 1 75 ? 31.075 2.341 -24.568 1.00 90.44 75 LEU A CA 1
ATOM 595 C C . LEU A 1 75 ? 31.437 0.892 -24.862 1.00 90.44 75 LEU A C 1
ATOM 597 O O . LEU A 1 75 ? 32.048 0.602 -25.887 1.00 90.44 75 LEU A O 1
ATOM 601 N N . GLU A 1 76 ? 31.071 -0.005 -23.966 1.00 91.69 76 GLU A N 1
ATOM 602 C CA . GLU A 1 76 ? 31.157 -1.442 -24.179 1.00 91.69 76 GLU A CA 1
ATOM 603 C C . GLU A 1 76 ? 29.825 -1.932 -24.735 1.00 91.69 76 GLU A C 1
ATOM 605 O O . GLU A 1 76 ? 28.771 -1.557 -24.224 1.00 91.69 76 GLU A O 1
ATOM 610 N N . TYR A 1 77 ? 29.856 -2.740 -25.789 1.00 90.25 77 TYR A N 1
ATOM 611 C CA . TYR A 1 77 ? 28.650 -3.268 -26.412 1.00 90.25 77 TYR A CA 1
ATOM 612 C C . TYR A 1 77 ? 28.840 -4.729 -26.811 1.00 90.25 77 TYR A C 1
ATOM 614 O O . TYR A 1 77 ? 29.896 -5.142 -27.292 1.00 90.25 77 TYR A O 1
ATOM 622 N N . ASN A 1 78 ? 27.788 -5.505 -26.592 1.00 90.38 78 ASN A N 1
ATOM 623 C CA . ASN A 1 78 ? 27.659 -6.909 -26.934 1.00 90.38 78 ASN A CA 1
ATOM 624 C C . ASN A 1 78 ? 26.233 -7.123 -27.450 1.00 90.38 78 ASN A C 1
ATOM 626 O O . ASN A 1 78 ? 25.272 -7.105 -26.674 1.00 90.38 78 ASN A O 1
ATOM 630 N N . ILE A 1 79 ? 26.113 -7.256 -28.767 1.00 88.69 79 ILE A N 1
ATOM 631 C CA . ILE A 1 79 ? 24.842 -7.315 -29.484 1.00 88.69 79 ILE A CA 1
ATOM 632 C C . ILE A 1 79 ? 24.801 -8.617 -30.277 1.00 88.69 79 ILE A C 1
ATOM 634 O O . ILE A 1 79 ? 25.655 -8.836 -31.136 1.00 88.69 79 ILE A O 1
ATOM 638 N N . ASP A 1 80 ? 23.792 -9.439 -30.007 1.00 88.31 80 ASP A N 1
ATOM 639 C CA . ASP A 1 80 ? 23.467 -10.647 -30.764 1.00 88.31 80 ASP A CA 1
ATOM 640 C C . ASP A 1 80 ? 22.035 -10.542 -31.292 1.00 88.31 80 ASP A C 1
ATOM 642 O O . ASP A 1 80 ? 21.089 -10.295 -30.536 1.00 88.31 80 ASP A O 1
ATOM 646 N N . GLY A 1 81 ? 21.864 -10.722 -32.594 1.00 88.12 81 GLY A N 1
ATOM 647 C CA . GLY A 1 81 ? 20.577 -10.578 -33.259 1.00 88.12 81 GLY A CA 1
ATOM 648 C C . GLY A 1 81 ? 20.542 -11.239 -34.626 1.00 88.12 81 GLY A C 1
ATOM 649 O O . GLY A 1 81 ? 21.546 -11.746 -35.123 1.00 88.12 81 GLY A O 1
ATOM 650 N N . ASN A 1 82 ? 19.372 -11.234 -35.250 1.00 89.50 82 ASN A N 1
ATOM 651 C CA . ASN A 1 82 ? 19.166 -11.774 -36.584 1.00 89.50 82 ASN A CA 1
ATOM 652 C C . ASN A 1 82 ? 18.511 -10.728 -37.486 1.00 89.50 82 ASN A C 1
ATOM 654 O O . ASN A 1 82 ? 17.598 -10.010 -37.074 1.00 89.50 82 ASN A O 1
ATOM 658 N N . VAL A 1 83 ? 18.979 -10.655 -38.728 1.00 89.06 83 VAL A N 1
ATOM 659 C CA . VAL A 1 83 ? 18.447 -9.750 -39.749 1.00 89.06 83 VAL A CA 1
ATOM 660 C C . VAL A 1 83 ? 17.920 -10.568 -40.905 1.00 89.06 83 VAL A C 1
ATOM 662 O O . VAL A 1 83 ? 18.599 -11.472 -41.385 1.00 89.06 83 VAL A O 1
ATOM 665 N N . THR A 1 84 ? 16.733 -10.227 -41.392 1.00 87.19 84 THR A N 1
ATOM 666 C CA . THR A 1 84 ? 16.143 -10.862 -42.579 1.00 87.19 84 THR A CA 1
ATOM 667 C C . THR A 1 84 ? 16.058 -9.924 -43.782 1.00 87.19 84 THR A C 1
ATOM 669 O O . THR A 1 84 ? 15.755 -10.377 -44.883 1.00 87.19 84 THR A O 1
ATOM 672 N N . LEU A 1 85 ? 16.347 -8.632 -43.603 1.00 84.25 85 LEU A N 1
ATOM 673 C CA . LEU A 1 85 ? 16.264 -7.618 -44.656 1.00 84.25 85 LEU A CA 1
ATOM 674 C C . LEU A 1 85 ? 17.589 -7.424 -45.417 1.00 84.25 85 LEU A C 1
ATOM 676 O O . LEU A 1 85 ? 18.675 -7.508 -44.840 1.00 84.25 85 LEU A O 1
ATOM 680 N N . GLN A 1 86 ? 17.483 -7.126 -46.717 1.00 83.69 86 GLN A N 1
ATOM 681 C CA . GLN A 1 86 ? 18.615 -6.851 -47.609 1.00 83.69 86 GLN A CA 1
ATOM 682 C C . GLN A 1 86 ? 18.478 -5.484 -48.296 1.00 83.69 86 GLN A C 1
ATOM 684 O O . GLN A 1 86 ? 18.404 -5.386 -49.520 1.00 83.69 86 GLN A O 1
ATOM 689 N N . GLU A 1 87 ? 18.418 -4.411 -47.509 1.00 83.12 87 GLU A N 1
ATOM 690 C CA . GLU A 1 87 ? 18.164 -3.057 -48.015 1.00 83.12 87 GLU A CA 1
ATOM 691 C C . GLU A 1 87 ? 19.134 -2.023 -47.424 1.00 83.12 87 GLU A C 1
ATOM 693 O O . GLU A 1 87 ? 19.820 -2.257 -46.422 1.00 83.12 87 GLU A O 1
ATOM 698 N N . LYS A 1 88 ? 19.210 -0.858 -48.076 1.00 86.81 88 LYS A N 1
ATOM 699 C CA . LYS A 1 88 ? 19.803 0.346 -47.484 1.00 86.81 88 LYS A CA 1
ATOM 700 C C . LYS A 1 88 ? 18.767 0.949 -46.547 1.00 86.81 88 LYS A C 1
ATOM 702 O O . LYS A 1 88 ? 17.629 1.149 -46.964 1.00 86.81 88 LYS A O 1
ATOM 707 N N . VAL A 1 89 ? 19.157 1.244 -45.313 1.00 88.25 89 VAL A N 1
ATOM 708 C CA . VAL A 1 89 ? 18.208 1.653 -44.275 1.00 88.25 89 VAL A CA 1
ATOM 709 C C . VAL A 1 89 ? 18.578 2.983 -43.633 1.00 88.25 89 VAL A C 1
ATOM 711 O O . VAL A 1 89 ? 19.753 3.313 -43.456 1.00 88.25 89 VAL A O 1
ATOM 714 N N . ILE A 1 90 ? 17.546 3.716 -43.237 1.00 89.94 90 ILE A N 1
ATOM 715 C CA . ILE A 1 90 ? 17.632 4.911 -42.406 1.00 89.94 90 ILE A CA 1
ATOM 716 C C . ILE A 1 90 ? 17.214 4.516 -40.990 1.00 89.94 90 ILE A C 1
ATOM 718 O O . ILE A 1 90 ? 16.173 3.888 -40.796 1.00 89.94 90 ILE A O 1
ATOM 722 N N . LEU A 1 91 ? 18.024 4.894 -40.001 1.00 89.75 91 LEU A N 1
ATOM 723 C CA . LEU A 1 91 ? 17.727 4.692 -38.589 1.00 89.75 91 LEU A CA 1
ATOM 724 C C . LEU A 1 91 ? 17.162 5.981 -37.995 1.00 89.75 91 LEU A C 1
ATOM 726 O O . LEU A 1 91 ? 17.849 7.003 -37.934 1.00 89.75 91 LEU A O 1
ATOM 730 N N . LYS A 1 92 ? 15.929 5.919 -37.501 1.00 91.69 92 LYS A N 1
ATOM 731 C CA . LYS A 1 92 ? 15.326 6.964 -36.677 1.00 91.69 92 LYS A CA 1
ATOM 732 C C . LYS A 1 92 ? 15.357 6.518 -35.221 1.00 91.69 92 LYS A C 1
ATOM 734 O O . LYS A 1 92 ? 14.854 5.458 -34.869 1.00 91.69 92 LYS A O 1
ATOM 739 N N . THR A 1 93 ? 15.967 7.334 -34.377 1.00 91.25 93 THR A N 1
ATOM 740 C CA . THR A 1 93 ? 16.066 7.116 -32.937 1.00 91.25 93 THR A CA 1
ATOM 741 C C . THR A 1 93 ? 15.163 8.107 -32.224 1.00 91.25 93 THR A C 1
ATOM 743 O O . THR A 1 93 ? 15.363 9.320 -32.348 1.00 91.25 93 THR A O 1
ATOM 746 N N . VAL A 1 94 ? 14.194 7.599 -31.469 1.00 91.19 94 VAL A N 1
ATOM 747 C CA . VAL A 1 94 ? 13.312 8.402 -30.618 1.00 91.19 94 VAL A CA 1
ATOM 748 C C . VAL A 1 94 ? 13.664 8.117 -29.167 1.00 91.19 94 VAL A C 1
ATOM 750 O O . VAL A 1 94 ? 13.661 6.975 -28.731 1.00 91.19 94 VAL A O 1
ATOM 753 N N . ILE A 1 95 ? 14.015 9.161 -28.423 1.00 89.62 95 ILE A N 1
ATOM 754 C CA . ILE A 1 95 ? 14.350 9.068 -27.005 1.00 89.62 95 ILE A CA 1
ATOM 755 C C . ILE A 1 95 ? 13.171 9.603 -26.205 1.00 89.62 95 ILE A C 1
ATOM 757 O O . ILE A 1 95 ? 12.844 10.794 -26.285 1.00 89.62 95 ILE A O 1
ATOM 761 N N . SER A 1 96 ? 12.585 8.724 -25.405 1.00 86.38 96 SER A N 1
ATOM 762 C CA . SER A 1 96 ? 11.441 8.9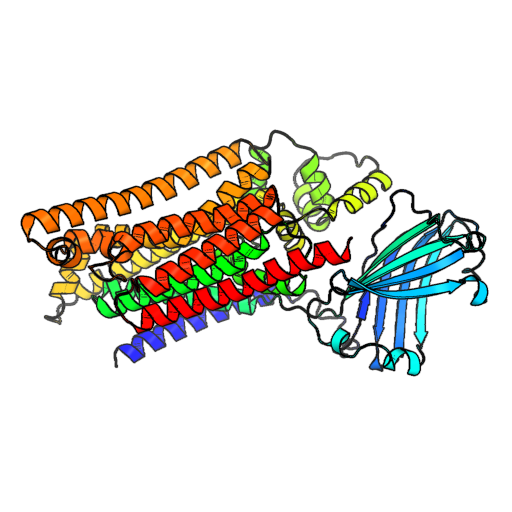86 -24.546 1.00 86.38 96 SER A CA 1
ATOM 763 C C . SER A 1 96 ? 11.856 8.921 -23.080 1.00 86.38 96 SER A C 1
ATOM 765 O O . SER A 1 96 ? 12.533 7.995 -22.647 1.00 86.38 96 SER A O 1
ATOM 767 N N . VAL A 1 97 ? 11.462 9.919 -22.291 1.00 84.62 97 VAL A N 1
ATOM 768 C CA . VAL A 1 97 ? 11.744 9.977 -20.850 1.00 84.62 97 VAL A CA 1
ATOM 769 C C . VAL A 1 97 ? 10.426 10.071 -20.103 1.00 84.62 97 VAL A C 1
ATOM 771 O O . VA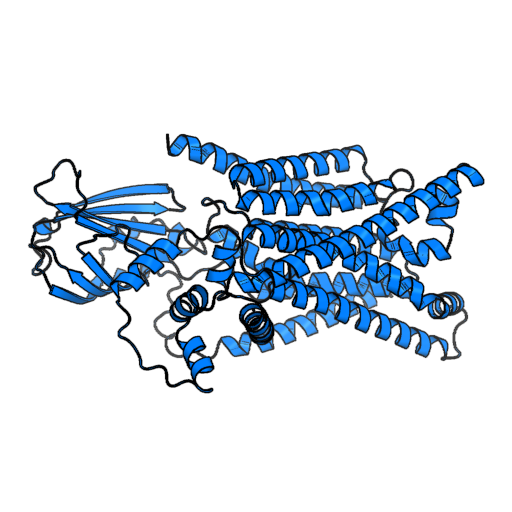L A 1 97 ? 9.640 10.981 -20.362 1.00 84.62 97 VAL A O 1
ATOM 774 N N . TYR A 1 98 ? 10.168 9.129 -19.194 1.00 77.56 98 TYR A N 1
ATOM 775 C CA . TYR A 1 98 ? 8.884 8.994 -18.490 1.00 77.56 98 TYR A CA 1
ATOM 776 C C . TYR A 1 98 ? 7.670 9.020 -19.444 1.00 77.56 98 TYR A C 1
ATOM 778 O O . TYR A 1 98 ? 6.644 9.637 -19.151 1.00 77.56 98 TYR A O 1
ATOM 786 N N . GLY A 1 99 ? 7.808 8.391 -20.617 1.00 75.38 99 GLY A N 1
ATOM 787 C CA . GLY A 1 99 ? 6.770 8.326 -21.652 1.00 75.38 99 GLY A CA 1
ATOM 788 C C . GLY A 1 99 ? 6.588 9.594 -22.500 1.00 75.38 99 GLY A C 1
ATOM 789 O O . GLY A 1 99 ? 5.635 9.663 -23.275 1.00 75.38 99 GLY A O 1
ATOM 790 N N . LEU A 1 100 ? 7.465 10.597 -22.373 1.00 77.56 100 LEU A N 1
ATOM 791 C CA . LEU A 1 100 ? 7.473 11.797 -23.216 1.00 77.56 100 LEU A CA 1
ATOM 792 C C . LEU A 1 100 ? 8.659 11.756 -24.183 1.00 77.56 100 LEU A C 1
ATOM 794 O O . LEU A 1 100 ? 9.806 11.738 -23.742 1.00 77.56 100 LEU A O 1
ATOM 798 N N . ALA A 1 101 ? 8.395 11.781 -25.490 1.00 80.81 101 ALA A N 1
ATOM 799 C CA . ALA A 1 101 ? 9.437 11.857 -26.512 1.00 80.81 101 ALA A CA 1
ATOM 800 C C . ALA A 1 101 ? 10.117 13.237 -26.479 1.00 80.81 101 ALA A C 1
ATOM 802 O O . ALA A 1 101 ? 9.468 14.260 -26.698 1.00 80.81 101 ALA A O 1
ATOM 803 N N . ILE A 1 102 ? 11.422 13.274 -26.194 1.00 82.94 102 ILE A N 1
ATOM 804 C CA . ILE A 1 102 ? 12.194 14.524 -26.060 1.00 82.94 102 ILE A CA 1
ATOM 805 C C . ILE A 1 102 ? 13.059 14.774 -27.294 1.00 82.94 102 ILE A C 1
ATOM 807 O O . ILE A 1 102 ? 13.194 15.910 -27.746 1.00 82.94 102 ILE A O 1
ATOM 811 N N . ILE A 1 103 ? 13.686 13.726 -27.832 1.00 84.75 103 ILE A N 1
ATOM 812 C CA . ILE A 1 103 ? 14.653 13.844 -28.925 1.00 84.75 103 ILE A CA 1
ATOM 813 C C . ILE A 1 103 ? 14.292 12.836 -30.006 1.00 84.75 103 ILE A C 1
ATOM 815 O O . ILE A 1 103 ? 14.198 11.646 -29.732 1.00 84.75 103 ILE A O 1
ATOM 819 N N . SER A 1 104 ? 14.164 13.311 -31.241 1.00 89.12 104 SER A N 1
ATOM 820 C CA . SER A 1 104 ? 14.090 12.469 -32.434 1.00 89.12 104 SER A CA 1
ATOM 821 C C . SER A 1 104 ? 15.269 12.811 -33.333 1.00 89.12 104 SER A C 1
ATOM 823 O O . SER A 1 104 ? 15.460 13.974 -33.695 1.00 89.12 104 SER A O 1
ATOM 825 N N . ARG A 1 105 ? 16.083 11.815 -33.679 1.00 88.00 105 ARG A N 1
ATOM 826 C CA . ARG A 1 105 ? 17.196 11.966 -34.624 1.00 88.00 105 ARG A CA 1
ATOM 827 C C . ARG A 1 105 ? 17.110 10.911 -35.704 1.00 88.00 105 ARG A C 1
ATOM 829 O O . ARG A 1 105 ? 16.744 9.779 -35.429 1.00 88.00 105 ARG A O 1
ATOM 836 N N . GLN A 1 106 ? 17.494 11.290 -36.912 1.00 89.38 106 GLN A N 1
ATOM 837 C CA . GLN A 1 106 ? 17.591 10.387 -38.048 1.00 89.38 106 GLN A CA 1
ATOM 838 C C . GLN A 1 106 ? 19.035 10.338 -38.526 1.00 89.38 106 GLN A C 1
ATOM 840 O O . GLN A 1 106 ? 19.702 11.372 -38.615 1.00 89.38 106 GLN A O 1
ATOM 845 N N . ILE A 1 107 ? 19.524 9.133 -38.781 1.00 87.62 107 ILE A N 1
ATOM 846 C CA . ILE A 1 107 ? 20.872 8.876 -39.270 1.00 87.62 107 ILE A CA 1
ATOM 847 C C . ILE A 1 107 ? 20.753 7.865 -40.404 1.00 87.62 107 ILE A C 1
ATOM 849 O O . ILE A 1 107 ? 20.189 6.786 -40.234 1.00 87.62 107 ILE A O 1
ATOM 853 N N . ASP A 1 108 ? 21.308 8.207 -41.561 1.00 87.12 108 ASP A N 1
ATOM 854 C CA . ASP A 1 108 ? 21.475 7.245 -42.643 1.00 87.12 108 ASP A CA 1
ATOM 855 C C . ASP A 1 108 ? 22.636 6.303 -42.298 1.00 87.12 108 ASP A C 1
ATOM 857 O O . ASP A 1 108 ? 23.790 6.735 -42.212 1.00 87.12 108 ASP A O 1
ATOM 861 N N . LEU A 1 109 ? 22.348 5.015 -42.091 1.00 84.06 109 LEU A N 1
ATOM 862 C CA . LEU A 1 109 ? 23.366 4.034 -41.709 1.00 84.06 109 LEU A CA 1
ATOM 863 C C . LEU A 1 109 ? 24.419 3.830 -42.808 1.00 84.06 109 LEU A C 1
ATOM 865 O O . LEU A 1 109 ? 25.558 3.465 -42.513 1.00 84.06 109 LEU A O 1
ATOM 869 N N . CYS A 1 110 ? 24.080 4.123 -44.064 1.00 83.44 110 CYS A N 1
ATOM 870 C CA . CYS A 1 110 ? 25.008 4.031 -45.186 1.00 83.44 110 CYS A CA 1
ATOM 871 C C . CYS A 1 110 ? 26.029 5.176 -45.215 1.00 83.44 110 CYS A C 1
ATOM 873 O O . CYS A 1 110 ? 27.130 4.997 -45.738 1.00 83.44 110 CYS A O 1
ATOM 875 N N . SER A 1 111 ? 25.723 6.320 -44.593 1.00 85.56 111 SER A N 1
ATOM 876 C CA . SER A 1 111 ? 26.652 7.456 -44.495 1.00 85.56 111 SER A CA 1
ATOM 877 C C . SER A 1 111 ? 27.853 7.189 -43.575 1.00 85.56 111 SER A C 1
ATOM 879 O O . SER A 1 111 ? 28.881 7.854 -43.687 1.00 85.56 111 SER A O 1
ATOM 881 N N . LEU A 1 112 ? 27.760 6.180 -42.698 1.00 78.19 112 LEU A N 1
ATOM 882 C CA . LEU A 1 112 ? 28.805 5.828 -41.730 1.00 78.19 112 LEU A CA 1
ATOM 883 C C . LEU A 1 112 ? 29.983 5.049 -42.349 1.00 78.19 112 LEU A C 1
ATOM 885 O O . LEU A 1 112 ? 30.991 4.851 -41.675 1.00 78.19 112 LEU A O 1
ATOM 889 N N . ASN A 1 113 ? 29.868 4.606 -43.609 1.00 74.56 113 ASN A N 1
ATOM 890 C CA . ASN A 1 113 ? 30.899 3.892 -44.382 1.00 74.56 113 ASN A CA 1
ATOM 891 C C . ASN A 1 113 ? 31.586 2.723 -43.631 1.00 74.56 113 ASN A C 1
ATOM 893 O O . ASN A 1 113 ? 32.782 2.467 -43.777 1.00 74.56 113 ASN A O 1
ATOM 897 N N . GLN A 1 114 ? 30.818 2.016 -42.798 1.00 75.75 114 GLN A N 1
ATOM 898 C CA . GLN A 1 114 ? 31.261 0.869 -42.004 1.00 75.75 114 GLN A CA 1
ATOM 899 C C . GLN A 1 114 ? 30.898 -0.442 -42.712 1.00 75.75 114 GLN A C 1
ATOM 901 O O . GLN A 1 114 ? 29.745 -0.667 -43.096 1.00 75.75 114 GLN A O 1
ATOM 906 N N . LYS A 1 115 ? 31.882 -1.337 -42.871 1.00 71.62 115 LYS A N 1
ATOM 907 C CA . LYS A 1 115 ? 31.679 -2.656 -43.490 1.00 71.62 115 LYS A CA 1
ATOM 908 C C . LYS A 1 115 ? 30.752 -3.501 -42.606 1.00 71.62 115 LYS A C 1
ATOM 910 O O . LYS A 1 115 ? 31.053 -3.708 -41.439 1.00 71.62 115 LYS A O 1
ATOM 915 N N . GLY A 1 116 ? 29.650 -3.998 -43.170 1.00 70.31 116 GLY A N 1
ATOM 916 C CA . GLY A 1 116 ? 28.680 -4.856 -42.470 1.00 70.31 116 GLY A CA 1
ATOM 917 C C . GLY A 1 116 ? 27.415 -4.147 -41.972 1.00 70.31 116 GLY A C 1
ATOM 918 O O . GLY A 1 116 ? 26.451 -4.828 -41.648 1.00 70.31 116 GLY A O 1
ATOM 919 N N . ILE A 1 117 ? 27.384 -2.809 -41.972 1.00 77.12 117 ILE A N 1
ATOM 920 C CA . ILE A 1 117 ? 26.200 -2.021 -41.577 1.00 77.12 117 ILE A CA 1
ATOM 921 C C . ILE A 1 117 ? 25.387 -1.566 -42.802 1.00 77.12 117 ILE A C 1
ATOM 923 O O . ILE A 1 117 ? 24.168 -1.447 -42.719 1.00 77.12 117 ILE A O 1
ATOM 927 N N . CYS A 1 118 ? 26.030 -1.350 -43.959 1.00 80.44 118 CYS A N 1
ATOM 928 C CA . CYS A 1 118 ? 25.328 -1.048 -45.208 1.00 80.44 118 CYS A CA 1
ATOM 929 C C . CYS A 1 118 ? 25.972 -1.729 -46.440 1.00 80.44 118 CYS A C 1
ATOM 931 O O . CYS A 1 118 ? 27.192 -1.640 -46.614 1.00 80.44 118 CYS A O 1
ATOM 933 N N . PRO A 1 119 ? 25.172 -2.366 -47.326 1.00 79.94 119 PRO A N 1
ATOM 934 C CA . PRO A 1 119 ? 23.768 -2.726 -47.104 1.00 79.94 119 PRO A CA 1
ATOM 935 C C . PRO A 1 119 ? 23.661 -3.763 -45.981 1.00 79.94 119 PRO A C 1
ATOM 937 O O . PRO A 1 119 ? 24.569 -4.586 -45.818 1.00 79.94 119 PRO A O 1
ATOM 940 N N . LEU A 1 120 ? 22.565 -3.726 -45.221 1.00 83.44 120 LEU A N 1
ATOM 941 C CA . LEU A 1 120 ? 22.277 -4.809 -44.287 1.00 83.44 120 LEU A CA 1
ATOM 942 C C . LEU A 1 120 ? 22.105 -6.094 -45.098 1.00 83.44 120 LEU A C 1
ATOM 944 O O . LEU A 1 120 ? 21.523 -6.079 -46.184 1.00 83.44 120 LEU A O 1
ATOM 948 N N . ARG A 1 121 ? 22.703 -7.184 -44.622 1.00 86.00 121 ARG A N 1
ATOM 949 C CA . ARG A 1 121 ? 22.604 -8.498 -45.257 1.00 86.00 121 ARG A CA 1
ATOM 950 C C . ARG A 1 121 ? 21.872 -9.440 -44.315 1.00 86.00 121 ARG A C 1
ATOM 952 O O . ARG A 1 121 ? 22.105 -9.355 -43.108 1.00 86.00 121 ARG A O 1
ATOM 959 N N . PRO A 1 122 ? 21.043 -10.344 -44.852 1.00 86.81 122 PRO A N 1
ATOM 960 C CA . PRO A 1 122 ? 20.368 -11.324 -44.030 1.00 86.81 122 PRO A CA 1
ATOM 961 C C . PRO A 1 122 ? 21.395 -12.248 -43.372 1.00 86.81 122 PRO A C 1
ATOM 963 O O . PRO A 1 122 ? 22.358 -12.682 -44.012 1.00 86.81 122 PRO A O 1
ATOM 966 N N . GLY A 1 123 ? 21.194 -12.531 -42.090 1.00 87.88 123 GLY A N 1
ATOM 967 C CA . GLY A 1 123 ? 22.087 -13.352 -41.286 1.00 87.88 123 GLY A CA 1
ATOM 968 C C . GLY A 1 123 ? 22.167 -12.907 -39.830 1.00 87.88 123 GLY A C 1
ATOM 969 O O . GLY A 1 123 ? 21.597 -11.894 -39.418 1.00 87.88 123 GLY A O 1
ATOM 970 N N . ARG A 1 124 ? 22.917 -13.688 -39.049 1.00 87.69 124 ARG A N 1
ATOM 971 C CA . ARG A 1 124 ? 23.164 -13.412 -37.635 1.00 87.69 124 ARG A CA 1
ATOM 972 C C . ARG A 1 124 ? 24.193 -12.294 -37.473 1.00 87.69 124 ARG A C 1
ATOM 974 O O . ARG A 1 124 ? 25.253 -12.318 -38.096 1.00 87.69 124 ARG A O 1
ATOM 981 N N . ILE A 1 125 ? 23.883 -11.355 -36.593 1.00 84.69 125 ILE A N 1
ATOM 982 C CA . ILE A 1 125 ? 24.768 -10.298 -36.118 1.00 84.69 125 ILE A CA 1
ATOM 983 C C . ILE A 1 125 ? 25.280 -10.725 -34.746 1.00 84.69 125 ILE A C 1
ATOM 985 O O . ILE A 1 125 ? 24.479 -10.882 -33.839 1.00 84.69 125 ILE A O 1
ATOM 989 N N . ASP A 1 126 ? 26.594 -10.875 -34.590 1.00 86.88 126 ASP A N 1
ATOM 990 C CA . ASP A 1 126 ? 27.256 -10.996 -33.284 1.00 86.88 126 ASP A CA 1
ATOM 991 C C . ASP A 1 126 ? 28.404 -9.986 -33.257 1.00 86.88 126 ASP A C 1
ATOM 993 O O . ASP A 1 126 ? 29.436 -10.182 -33.905 1.00 86.88 126 ASP A O 1
ATOM 997 N N . ILE A 1 127 ? 28.189 -8.854 -32.583 1.00 85.38 127 ILE A N 1
ATOM 998 C CA . ILE A 1 127 ? 29.172 -7.775 -32.496 1.00 85.38 127 ILE A CA 1
ATOM 999 C C . ILE A 1 127 ? 29.475 -7.505 -31.030 1.00 85.38 127 ILE A C 1
ATOM 1001 O O . ILE A 1 127 ? 28.602 -7.132 -30.244 1.00 85.38 127 ILE A O 1
ATOM 1005 N N . LYS A 1 128 ? 30.753 -7.658 -30.687 1.00 89.12 128 LYS A N 1
ATOM 1006 C CA . LYS A 1 128 ? 31.298 -7.421 -29.353 1.00 89.12 128 LYS A CA 1
ATOM 1007 C C . LYS A 1 128 ? 32.488 -6.489 -29.464 1.00 89.12 128 LYS A C 1
ATOM 1009 O O . LYS A 1 128 ? 33.373 -6.708 -30.291 1.00 89.12 128 LYS A O 1
ATOM 1014 N N . GLY A 1 129 ? 32.527 -5.459 -28.633 1.00 87.12 129 GLY A N 1
ATOM 1015 C CA . GLY A 1 129 ? 33.643 -4.531 -28.652 1.00 87.12 129 GLY A CA 1
ATOM 1016 C C . GLY A 1 129 ? 33.519 -3.390 -27.661 1.00 87.12 129 GLY A C 1
ATOM 1017 O O . GLY A 1 129 ? 32.555 -3.262 -26.909 1.00 87.12 129 GLY A O 1
ATOM 1018 N N . THR A 1 130 ? 34.535 -2.535 -27.693 1.00 90.12 130 THR A N 1
ATOM 1019 C CA . THR A 1 130 ? 34.556 -1.271 -26.963 1.00 90.12 130 THR A CA 1
ATOM 1020 C C . THR A 1 130 ? 34.792 -0.130 -27.942 1.00 90.12 130 THR A C 1
ATOM 1022 O O . THR A 1 130 ? 35.565 -0.246 -28.893 1.00 90.12 130 THR A O 1
ATOM 1025 N N . TYR A 1 131 ? 34.098 0.981 -27.731 1.00 87.69 131 TYR A N 1
ATOM 1026 C CA . TYR A 1 131 ? 34.197 2.181 -28.544 1.00 87.69 131 TYR A CA 1
ATOM 1027 C C . TYR A 1 131 ? 34.468 3.389 -27.650 1.00 87.69 131 TYR A C 1
ATOM 1029 O O . TYR A 1 131 ? 33.769 3.615 -26.663 1.00 87.69 131 TYR A O 1
ATOM 1037 N N . LYS A 1 132 ? 35.489 4.181 -27.988 1.00 89.81 132 LYS A N 1
ATOM 1038 C CA . LYS A 1 132 ? 35.792 5.423 -27.269 1.00 89.81 132 LYS A CA 1
ATOM 1039 C C . LYS A 1 132 ? 34.940 6.554 -27.834 1.00 89.81 132 LYS A C 1
ATOM 1041 O O . LYS A 1 132 ? 35.129 6.972 -28.974 1.00 89.81 132 LYS A O 1
ATOM 1046 N N . ILE A 1 133 ? 34.006 7.048 -27.031 1.00 88.31 133 ILE A N 1
ATOM 1047 C CA . ILE A 1 133 ? 33.132 8.160 -27.391 1.00 88.31 133 ILE A CA 1
ATOM 1048 C C . ILE A 1 133 ? 33.890 9.481 -27.190 1.00 88.31 133 ILE A C 1
ATOM 1050 O O . ILE A 1 133 ? 34.467 9.702 -26.122 1.00 88.31 133 ILE A O 1
ATOM 1054 N N . PRO A 1 134 ? 33.870 10.397 -28.175 1.00 87.69 134 PRO A N 1
ATOM 1055 C CA . PRO A 1 134 ? 34.459 11.721 -28.014 1.00 87.69 134 PRO A CA 1
ATOM 1056 C C . PRO A 1 134 ? 33.767 12.507 -26.890 1.00 87.69 134 PRO A C 1
ATOM 1058 O O . PRO A 1 134 ? 32.537 12.544 -26.806 1.00 87.69 134 PRO A O 1
ATOM 1061 N N . GLN A 1 135 ? 34.556 13.198 -26.062 1.00 83.50 135 GLN A N 1
ATOM 1062 C CA . GLN A 1 135 ? 34.071 13.903 -24.863 1.00 83.50 135 GLN A CA 1
ATOM 1063 C C . GLN A 1 135 ? 32.948 14.917 -25.152 1.00 83.50 135 GLN A C 1
ATOM 1065 O O . GLN A 1 135 ? 32.000 15.002 -24.380 1.00 83.50 135 GLN A O 1
ATOM 1070 N N . ASN A 1 136 ? 32.962 15.576 -26.317 1.00 86.50 136 ASN A N 1
ATOM 1071 C CA . ASN A 1 136 ? 31.910 16.508 -26.761 1.00 86.50 136 ASN A CA 1
ATOM 1072 C C . ASN A 1 136 ? 30.499 15.870 -26.788 1.00 86.50 136 ASN A C 1
ATOM 1074 O O . ASN A 1 136 ? 29.497 16.536 -26.541 1.00 86.50 136 ASN A O 1
ATOM 1078 N N . VAL A 1 137 ? 30.391 14.567 -27.072 1.00 84.06 137 VAL A N 1
ATOM 1079 C CA . VAL A 1 137 ? 29.093 13.867 -27.054 1.00 84.06 137 VAL A CA 1
ATOM 1080 C C . VAL A 1 137 ? 28.670 13.538 -25.623 1.00 84.06 137 VAL A C 1
ATOM 1082 O O . VAL A 1 137 ? 27.495 13.669 -25.293 1.00 84.06 137 VAL A O 1
ATOM 1085 N N . ILE A 1 138 ? 29.621 13.167 -24.765 1.00 85.06 138 ILE A N 1
ATOM 1086 C CA . ILE A 1 138 ? 29.368 12.818 -23.359 1.00 85.06 138 ILE A CA 1
ATOM 1087 C C . ILE A 1 138 ? 28.911 14.048 -22.573 1.00 85.06 138 ILE A C 1
ATOM 1089 O O . ILE A 1 138 ? 27.972 13.960 -21.788 1.00 85.06 138 ILE A O 1
ATOM 1093 N N . GLU A 1 139 ? 29.515 15.208 -22.825 1.00 86.44 139 GLU A N 1
ATOM 1094 C CA . GLU A 1 139 ? 29.157 16.473 -22.170 1.00 86.44 139 GLU A CA 1
ATOM 1095 C C . GLU A 1 139 ? 27.733 16.944 -22.492 1.00 86.44 139 GLU A C 1
ATOM 1097 O O . GLU A 1 139 ? 27.124 17.662 -21.700 1.00 86.44 139 GLU A O 1
ATOM 1102 N N . LYS A 1 140 ? 27.171 16.509 -23.628 1.00 86.00 140 LYS A N 1
ATOM 1103 C CA . LYS A 1 140 ? 25.781 16.798 -24.011 1.00 86.00 140 LYS A CA 1
ATOM 1104 C C . LYS A 1 140 ? 24.766 15.910 -23.294 1.00 86.00 140 LYS A C 1
ATOM 1106 O O . LYS A 1 140 ? 23.573 16.202 -23.366 1.00 86.00 140 LYS A O 1
ATOM 1111 N N . ILE A 1 141 ? 25.202 14.843 -22.621 1.00 86.38 141 ILE A N 1
ATOM 1112 C CA . ILE A 1 141 ? 24.308 13.970 -21.860 1.00 86.38 141 ILE A CA 1
ATOM 1113 C C . ILE A 1 141 ? 23.889 14.706 -20.578 1.00 86.38 141 ILE A C 1
ATOM 1115 O O . ILE A 1 141 ? 24.749 15.097 -19.783 1.00 86.38 141 ILE A O 1
ATOM 1119 N N . PRO A 1 142 ? 22.579 14.891 -20.328 1.00 86.69 142 PRO A N 1
ATOM 1120 C CA . PRO A 1 142 ? 22.115 15.548 -19.116 1.00 86.69 142 PRO A CA 1
ATOM 1121 C C . PRO A 1 142 ? 22.612 14.833 -17.852 1.00 86.69 142 PRO A C 1
ATOM 1123 O O . PRO A 1 142 ? 22.295 13.669 -17.610 1.00 86.69 142 PRO A O 1
ATOM 1126 N N . LYS A 1 143 ? 23.324 15.569 -16.989 1.00 86.12 143 LYS A N 1
ATOM 1127 C CA . LYS A 1 143 ? 23.821 15.075 -15.690 1.00 86.12 143 LYS A CA 1
ATOM 1128 C C . LYS A 1 143 ? 22.753 14.397 -14.804 1.00 86.12 143 LYS A C 1
ATOM 1130 O O . LYS A 1 143 ? 23.105 13.421 -14.143 1.00 86.12 143 LYS A O 1
ATOM 1135 N N . PRO A 1 144 ? 21.471 14.833 -14.777 1.00 85.81 144 PRO A N 1
ATOM 1136 C CA . PRO A 1 144 ? 20.455 14.199 -13.933 1.00 85.81 144 PRO A CA 1
ATOM 1137 C C . PRO A 1 144 ? 20.223 12.708 -14.218 1.00 85.81 144 PRO A C 1
ATOM 1139 O O . PRO A 1 144 ? 19.874 11.972 -13.301 1.00 85.81 144 PRO A O 1
ATOM 1142 N N . ILE A 1 145 ? 20.471 12.238 -15.446 1.00 87.06 145 ILE A N 1
ATOM 1143 C CA . ILE A 1 145 ? 20.258 10.839 -15.863 1.00 87.06 145 ILE A CA 1
ATOM 1144 C C . ILE A 1 145 ? 21.117 9.867 -15.033 1.00 87.06 145 ILE A C 1
ATOM 1146 O O . ILE A 1 145 ? 20.695 8.753 -14.731 1.00 87.06 145 ILE A O 1
ATOM 1150 N N . PHE A 1 146 ? 22.292 10.305 -14.575 1.00 86.31 146 PHE A N 1
ATOM 1151 C CA . PHE A 1 146 ? 23.175 9.489 -13.739 1.00 86.31 146 PHE A CA 1
ATOM 1152 C C . PHE A 1 146 ? 22.783 9.491 -12.257 1.00 86.31 146 PHE A C 1
ATOM 1154 O O . PHE A 1 146 ? 23.249 8.638 -11.510 1.00 86.31 146 PHE A O 1
ATOM 1161 N N . VAL A 1 147 ? 21.948 10.430 -11.804 1.00 87.25 147 VAL A N 1
ATOM 1162 C CA . VAL A 1 147 ? 21.613 10.607 -10.378 1.00 87.25 147 VAL A CA 1
ATOM 1163 C C . VAL A 1 147 ? 20.195 10.141 -10.059 1.00 87.25 147 VAL A C 1
ATOM 1165 O O . VAL A 1 147 ? 19.971 9.600 -8.979 1.00 87.25 147 VAL A O 1
ATOM 1168 N N . ILE A 1 148 ? 19.244 10.338 -10.976 1.00 88.38 148 ILE A N 1
ATOM 1169 C CA . ILE A 1 148 ? 17.831 10.028 -10.741 1.00 88.38 148 ILE A CA 1
ATOM 1170 C C . ILE A 1 148 ? 17.647 8.507 -10.606 1.00 88.38 148 ILE A C 1
ATOM 1172 O O . ILE A 1 148 ? 17.940 7.777 -11.553 1.00 88.38 148 ILE A O 1
ATOM 1176 N N . PRO A 1 149 ? 17.162 8.004 -9.461 1.00 87.94 149 PRO A N 1
ATOM 1177 C CA . PRO A 1 149 ? 16.942 6.577 -9.267 1.00 87.94 149 PRO A CA 1
ATOM 1178 C C . PRO A 1 149 ? 15.722 6.091 -10.056 1.00 87.94 149 PRO A C 1
ATOM 1180 O O . PRO A 1 149 ? 14.757 6.830 -10.237 1.00 87.94 149 PRO A O 1
ATOM 1183 N N . ASN A 1 150 ? 15.749 4.824 -10.479 1.00 85.56 150 ASN A N 1
ATOM 1184 C CA . ASN A 1 150 ? 14.729 4.208 -11.329 1.00 85.56 150 ASN A CA 1
ATOM 1185 C C . ASN A 1 150 ? 14.404 5.082 -12.547 1.00 85.56 150 ASN A C 1
ATOM 1187 O O . ASN A 1 150 ? 13.242 5.378 -12.816 1.00 85.56 150 ASN A O 1
ATOM 1191 N N . LEU A 1 151 ? 15.451 5.507 -13.254 1.00 86.81 151 LEU A N 1
ATOM 1192 C CA . LEU A 1 151 ? 15.331 6.249 -14.499 1.00 86.81 151 LEU A CA 1
ATOM 1193 C C . LEU A 1 151 ? 14.435 5.492 -15.493 1.00 86.81 151 LEU A C 1
ATOM 1195 O O . LEU A 1 151 ? 14.678 4.323 -15.782 1.00 86.81 151 LEU A O 1
ATOM 1199 N N . ASP A 1 152 ? 13.421 6.180 -16.013 1.00 84.44 152 ASP A N 1
ATOM 1200 C CA . ASP A 1 152 ? 12.532 5.684 -17.065 1.00 84.44 152 ASP A CA 1
ATOM 1201 C C . ASP A 1 152 ? 12.934 6.323 -18.398 1.00 84.44 152 ASP A C 1
ATOM 1203 O O . ASP A 1 152 ? 12.387 7.351 -18.806 1.00 84.44 152 ASP A O 1
ATOM 1207 N N . LEU A 1 153 ? 13.992 5.789 -19.003 1.00 88.00 153 LEU A N 1
ATOM 1208 C CA . LEU A 1 153 ? 14.534 6.254 -20.274 1.00 88.00 153 LEU A CA 1
ATOM 1209 C C . LEU A 1 153 ? 14.376 5.130 -21.295 1.00 88.00 153 LEU A C 1
ATOM 1211 O O . LEU A 1 153 ? 14.995 4.075 -21.174 1.00 88.00 153 LEU A O 1
ATOM 1215 N N . GLU A 1 154 ? 13.542 5.379 -22.291 1.00 87.56 154 GLU A N 1
ATOM 1216 C CA . GLU A 1 154 ? 13.237 4.467 -23.384 1.00 87.56 154 GLU A CA 1
ATOM 1217 C C . GLU A 1 154 ? 13.831 5.029 -24.672 1.00 87.56 154 GLU A C 1
ATOM 1219 O O . GLU A 1 154 ? 13.776 6.235 -24.927 1.00 87.56 154 GLU A O 1
ATOM 1224 N N . VAL A 1 155 ? 14.438 4.164 -25.476 1.00 91.00 155 VAL A N 1
ATOM 1225 C CA . VAL A 1 155 ? 14.976 4.533 -26.783 1.00 91.00 155 VAL A CA 1
ATOM 1226 C C . VAL A 1 155 ? 14.399 3.591 -27.824 1.00 91.00 155 VAL A C 1
ATOM 1228 O O . VAL A 1 155 ? 14.638 2.386 -27.772 1.00 91.00 155 VAL A O 1
ATOM 1231 N N . ASP A 1 156 ? 13.667 4.158 -28.775 1.00 91.12 156 ASP A N 1
ATOM 1232 C CA . ASP A 1 156 ? 13.064 3.432 -29.883 1.00 91.12 156 ASP A CA 1
ATOM 1233 C C . ASP A 1 156 ? 13.953 3.577 -31.119 1.00 91.12 156 ASP A C 1
ATOM 1235 O O . ASP A 1 156 ? 14.246 4.686 -31.579 1.00 91.12 156 ASP A O 1
ATOM 1239 N N . PHE A 1 157 ? 14.391 2.444 -31.656 1.00 91.44 157 PHE A N 1
ATOM 1240 C CA . PHE A 1 157 ? 15.141 2.328 -32.898 1.00 91.44 157 PHE A CA 1
ATOM 1241 C C . PHE A 1 157 ? 14.201 1.865 -34.009 1.00 91.44 157 PHE A C 1
ATOM 1243 O O . PHE A 1 157 ? 13.827 0.693 -34.077 1.00 91.44 157 PHE A O 1
ATOM 1250 N N . LEU A 1 158 ? 13.833 2.800 -34.879 1.00 91.44 158 LEU A N 1
ATOM 1251 C CA . LEU A 1 158 ? 12.926 2.597 -36.003 1.00 91.44 158 LEU A CA 1
ATOM 1252 C C . LEU A 1 158 ? 13.741 2.547 -37.296 1.00 91.44 158 LEU A C 1
ATOM 1254 O O . LEU A 1 158 ? 14.497 3.478 -37.596 1.00 91.44 158 LEU A O 1
ATOM 1258 N N . LEU A 1 159 ? 13.601 1.465 -38.057 1.00 90.19 159 LEU A N 1
ATOM 1259 C CA . LEU A 1 159 ? 14.277 1.286 -39.339 1.00 90.19 159 LEU A CA 1
ATOM 1260 C C . LEU A 1 159 ? 13.313 1.520 -40.496 1.00 90.19 159 LEU A C 1
ATOM 1262 O O . LEU A 1 159 ? 12.245 0.914 -40.559 1.00 90.19 159 LEU A O 1
ATOM 1266 N N . TYR A 1 160 ? 13.744 2.343 -41.445 1.00 90.38 160 TYR A N 1
ATOM 1267 C CA . TYR A 1 160 ? 13.019 2.651 -42.673 1.00 90.38 160 TYR A CA 1
ATOM 1268 C C . TYR A 1 160 ? 13.889 2.344 -43.886 1.00 90.38 160 TYR A C 1
ATOM 1270 O O . TYR A 1 160 ? 15.119 2.345 -43.797 1.00 90.38 160 TYR A O 1
ATOM 1278 N N . ASN A 1 161 ? 13.261 2.099 -45.032 1.00 88.00 161 ASN A N 1
ATOM 1279 C CA . ASN A 1 161 ? 13.988 1.976 -46.290 1.00 88.00 161 ASN A CA 1
ATOM 1280 C C . ASN A 1 161 ? 14.551 3.350 -46.692 1.00 88.00 161 ASN A C 1
ATOM 1282 O O . ASN A 1 161 ? 13.876 4.367 -46.570 1.00 88.00 161 ASN A O 1
ATOM 1286 N N . HIS A 1 162 ? 15.773 3.384 -47.218 1.00 84.44 162 HIS A N 1
ATOM 1287 C CA . HIS A 1 162 ? 16.380 4.597 -47.766 1.00 84.44 162 HIS A CA 1
ATOM 1288 C C . HIS A 1 162 ? 15.561 5.237 -48.906 1.00 84.44 162 HIS A C 1
ATOM 1290 O O . HIS A 1 162 ? 15.643 6.444 -49.110 1.00 84.44 162 HIS A O 1
ATOM 1296 N N . GLY A 1 163 ? 14.771 4.449 -49.646 1.00 79.06 163 GLY A N 1
ATOM 1297 C CA . GLY A 1 163 ? 13.870 4.949 -50.690 1.00 79.06 163 GLY A CA 1
ATOM 1298 C C . GLY A 1 163 ? 12.576 5.598 -50.178 1.00 79.06 163 GLY A C 1
ATOM 1299 O O . GLY A 1 163 ? 11.879 6.227 -50.969 1.00 79.06 163 GLY A O 1
ATOM 1300 N N . ASP A 1 164 ? 12.250 5.459 -48.889 1.00 78.44 164 ASP A N 1
ATOM 1301 C CA . ASP A 1 164 ? 11.045 6.024 -48.273 1.00 78.44 164 ASP A CA 1
ATOM 1302 C C . ASP A 1 164 ? 11.387 7.336 -47.549 1.00 78.44 164 ASP A C 1
ATOM 1304 O O . ASP A 1 164 ? 11.742 7.357 -46.369 1.00 78.44 164 ASP A O 1
ATOM 1308 N N . THR A 1 165 ? 11.310 8.456 -48.274 1.00 71.56 165 THR A N 1
ATOM 1309 C CA . THR A 1 165 ? 11.579 9.796 -47.723 1.00 71.56 165 THR A CA 1
ATOM 1310 C C . THR A 1 165 ? 10.489 10.296 -46.777 1.00 71.56 165 THR A C 1
ATOM 1312 O O . THR A 1 165 ? 10.745 11.214 -45.999 1.00 71.56 165 THR A O 1
ATOM 1315 N N . GLU A 1 166 ? 9.287 9.716 -46.836 1.00 74.38 166 GLU A N 1
ATOM 1316 C CA . GLU A 1 166 ? 8.151 10.096 -45.989 1.00 74.38 166 GLU A CA 1
ATOM 1317 C C . GLU A 1 166 ? 8.061 9.248 -44.708 1.00 74.38 166 GLU A C 1
ATOM 1319 O O . GLU A 1 166 ? 7.253 9.558 -43.833 1.00 74.38 166 GLU A O 1
ATOM 1324 N N . LEU A 1 167 ? 8.938 8.241 -44.551 1.00 78.56 167 LEU A N 1
ATOM 1325 C CA . LEU A 1 167 ? 9.019 7.361 -43.377 1.00 78.56 167 LEU A CA 1
ATOM 1326 C C . LEU A 1 167 ? 7.654 6.725 -43.052 1.00 78.56 167 LEU A C 1
ATOM 1328 O O . LEU A 1 167 ? 7.239 6.667 -41.894 1.00 78.56 167 LEU A O 1
ATOM 1332 N N . LEU A 1 168 ? 6.935 6.285 -44.087 1.00 74.19 168 LEU A N 1
ATOM 1333 C CA . LEU A 1 168 ? 5.572 5.766 -43.973 1.00 74.19 168 LEU A CA 1
ATOM 1334 C C . LEU A 1 168 ? 5.549 4.301 -43.538 1.00 74.19 168 LEU A C 1
ATOM 1336 O O . LEU A 1 168 ? 4.601 3.876 -42.875 1.00 74.19 168 LEU A O 1
ATOM 1340 N N . LYS A 1 169 ? 6.570 3.519 -43.921 1.00 83.62 169 LYS A N 1
ATOM 1341 C CA . LYS A 1 169 ? 6.630 2.082 -43.628 1.00 83.62 169 LYS A CA 1
ATOM 1342 C C . LYS A 1 169 ? 7.872 1.698 -42.827 1.00 83.62 169 LYS A C 1
ATOM 1344 O O .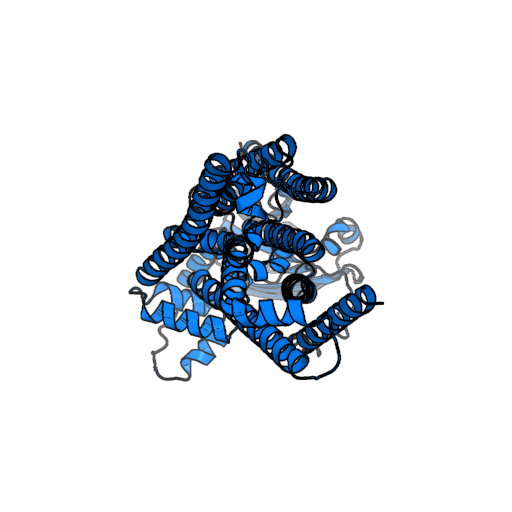 LYS A 1 169 ? 8.987 1.651 -43.342 1.00 83.62 169 LYS A O 1
ATOM 1349 N N . GLU A 1 170 ? 7.640 1.332 -41.572 1.00 86.69 170 GLU A N 1
ATOM 1350 C CA . GLU A 1 170 ? 8.651 0.777 -40.671 1.00 86.69 170 GLU A CA 1
ATOM 1351 C C . GLU A 1 170 ? 8.970 -0.673 -41.064 1.00 86.69 170 GLU A C 1
ATOM 1353 O O . GLU A 1 170 ? 8.074 -1.504 -41.221 1.00 86.69 170 GLU A O 1
ATOM 1358 N N . LEU A 1 171 ? 10.256 -0.975 -41.256 1.00 88.06 171 LEU A N 1
ATOM 1359 C CA . LEU A 1 171 ? 10.755 -2.322 -41.562 1.00 88.06 171 LEU A CA 1
ATOM 1360 C C . LEU A 1 171 ? 11.058 -3.123 -40.291 1.00 88.06 171 LEU A C 1
ATOM 1362 O O . LEU A 1 171 ? 10.967 -4.351 -40.276 1.00 88.06 171 LEU A O 1
ATOM 1366 N N . ALA A 1 172 ? 11.467 -2.424 -39.235 1.00 89.50 172 ALA A N 1
ATOM 1367 C CA . ALA A 1 172 ? 11.760 -3.008 -37.940 1.00 89.50 172 ALA A CA 1
ATOM 1368 C C . ALA A 1 172 ? 11.700 -1.951 -36.837 1.00 89.50 172 ALA A C 1
ATOM 1370 O O . ALA A 1 172 ? 12.017 -0.781 -37.064 1.00 89.50 172 ALA A O 1
ATOM 1371 N N . CYS A 1 173 ? 11.338 -2.399 -35.636 1.00 89.31 173 CYS A N 1
ATOM 1372 C CA . CYS A 1 173 ? 11.205 -1.559 -34.456 1.00 89.31 173 CYS A CA 1
ATOM 1373 C C . CYS A 1 173 ? 11.794 -2.285 -33.248 1.00 89.31 173 CYS A C 1
ATOM 1375 O O . CYS A 1 173 ? 11.301 -3.348 -32.854 1.00 89.31 173 CYS A O 1
ATOM 1377 N N . VAL A 1 174 ? 12.834 -1.702 -32.653 1.00 90.00 174 VAL A N 1
ATOM 1378 C CA . VAL A 1 174 ? 13.450 -2.210 -31.426 1.00 90.00 174 VAL A CA 1
ATOM 1379 C C . VAL A 1 174 ? 13.442 -1.126 -30.358 1.00 90.00 174 VAL A C 1
ATOM 1381 O O . VAL A 1 174 ? 14.061 -0.081 -30.521 1.00 90.00 174 VAL A O 1
ATOM 1384 N N . GLN A 1 175 ? 12.785 -1.405 -29.243 1.00 89.50 175 GLN A N 1
ATOM 1385 C CA . GLN A 1 175 ? 12.732 -0.547 -28.070 1.00 89.50 175 GLN A CA 1
ATOM 1386 C C . GLN A 1 175 ? 13.7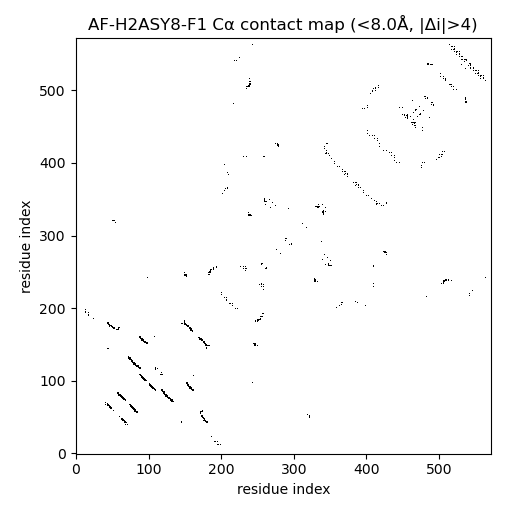14 -1.054 -27.015 1.00 89.50 175 GLN A C 1
ATOM 1388 O O . GLN A 1 175 ? 13.773 -2.251 -26.728 1.00 89.50 175 GLN A O 1
ATOM 1393 N N . VAL A 1 176 ? 14.484 -0.152 -26.412 1.00 89.69 176 VAL A N 1
ATOM 1394 C CA . VAL A 1 176 ? 15.423 -0.486 -25.335 1.00 89.69 176 VAL A CA 1
ATOM 1395 C C . VAL A 1 176 ? 15.189 0.393 -24.116 1.00 89.69 176 VAL A C 1
ATOM 1397 O O . VAL A 1 176 ? 14.892 1.582 -24.236 1.00 89.69 176 VAL A O 1
ATOM 1400 N N . HIS A 1 177 ? 15.368 -0.188 -22.931 1.00 87.06 177 HIS A N 1
ATOM 1401 C CA . HIS A 1 177 ? 15.307 0.540 -21.667 1.00 87.06 177 HIS A CA 1
ATOM 1402 C C . HIS A 1 177 ? 16.721 0.822 -21.161 1.00 87.06 177 HIS A C 1
ATOM 1404 O O . HIS A 1 177 ? 17.551 -0.082 -21.049 1.00 87.06 177 HIS A O 1
ATOM 1410 N N . VAL A 1 178 ? 16.989 2.083 -20.834 1.00 88.88 178 VAL A N 1
ATOM 1411 C CA . VAL A 1 178 ? 18.274 2.538 -20.306 1.00 88.88 178 VAL A CA 1
ATOM 1412 C C . VAL A 1 178 ? 18.153 2.729 -18.801 1.00 88.88 178 VAL A C 1
ATOM 1414 O O . VAL A 1 178 ? 17.273 3.440 -18.316 1.00 88.88 178 VAL A O 1
ATOM 1417 N N . THR A 1 179 ? 19.077 2.137 -18.050 1.00 86.75 179 THR A N 1
ATOM 1418 C CA . THR A 1 179 ? 19.089 2.200 -16.586 1.00 86.75 179 THR A CA 1
ATOM 1419 C C . THR A 1 179 ? 20.446 2.661 -16.067 1.00 86.75 179 THR A C 1
ATOM 1421 O O . THR A 1 179 ? 21.470 2.491 -16.721 1.00 86.75 179 THR A O 1
ATOM 1424 N N . ASN A 1 180 ? 20.463 3.259 -14.878 1.00 87.25 180 ASN A N 1
ATOM 1425 C CA . ASN A 1 180 ? 21.684 3.662 -14.173 1.00 87.25 180 ASN A CA 1
ATOM 1426 C C . ASN A 1 180 ? 21.958 2.800 -12.927 1.00 87.25 180 ASN A C 1
ATOM 1428 O O . ASN A 1 180 ? 22.710 3.213 -12.047 1.00 87.25 180 ASN A O 1
ATOM 1432 N N . ASN A 1 181 ? 21.282 1.650 -12.823 1.00 84.12 181 ASN A N 1
ATOM 1433 C CA . ASN A 1 181 ? 21.302 0.724 -11.688 1.00 84.12 181 ASN A CA 1
ATOM 1434 C C . ASN A 1 181 ? 21.001 1.343 -10.299 1.00 84.12 181 ASN A C 1
ATOM 1436 O O . ASN A 1 181 ? 21.204 0.712 -9.264 1.00 84.12 181 ASN A O 1
ATOM 1440 N N . LYS A 1 182 ? 20.501 2.584 -10.239 1.00 85.75 182 LYS A N 1
ATOM 1441 C CA . LYS A 1 182 ? 20.085 3.237 -8.991 1.00 85.75 182 LYS A CA 1
ATOM 1442 C C . LYS A 1 182 ? 18.606 2.988 -8.773 1.00 85.75 182 LYS A C 1
ATOM 1444 O O . LYS A 1 182 ? 17.801 3.123 -9.695 1.00 85.75 182 LYS A O 1
ATOM 1449 N N . THR A 1 183 ? 18.217 2.680 -7.540 1.00 87.00 183 THR A N 1
ATOM 1450 C CA . THR A 1 183 ? 16.814 2.451 -7.202 1.00 87.00 183 THR A CA 1
ATOM 1451 C C . THR A 1 183 ? 16.429 3.038 -5.851 1.00 87.00 183 THR A C 1
ATOM 1453 O O . THR A 1 183 ? 17.250 3.188 -4.953 1.00 87.00 183 THR A O 1
ATOM 1456 N N . VAL A 1 184 ? 15.154 3.403 -5.739 1.00 90.12 184 VAL A N 1
ATOM 1457 C CA . VAL A 1 184 ? 14.514 3.860 -4.506 1.00 90.12 184 VAL A CA 1
ATOM 1458 C C . VAL A 1 184 ? 13.977 2.683 -3.670 1.00 90.12 184 VAL A C 1
ATOM 1460 O O . VAL A 1 184 ? 13.661 2.844 -2.488 1.00 90.12 184 VAL A O 1
ATOM 1463 N N . THR A 1 185 ? 13.863 1.488 -4.259 1.00 87.19 185 THR A N 1
ATOM 1464 C CA . THR A 1 185 ? 13.464 0.290 -3.513 1.00 87.19 185 THR A CA 1
ATOM 1465 C C . THR A 1 185 ? 14.549 -0.053 -2.510 1.00 87.19 185 THR A C 1
ATOM 1467 O O . THR A 1 185 ? 15.706 -0.232 -2.887 1.00 87.19 185 THR A O 1
ATOM 1470 N N . ASN A 1 186 ? 14.187 -0.147 -1.237 1.00 87.88 186 ASN A N 1
ATOM 1471 C CA . ASN A 1 186 ? 15.144 -0.431 -0.186 1.00 87.88 186 ASN A CA 1
ATOM 1472 C C . ASN A 1 186 ? 14.530 -1.364 0.862 1.00 87.88 186 ASN A C 1
ATOM 1474 O O . ASN A 1 186 ? 13.558 -1.023 1.540 1.00 87.88 186 ASN A O 1
ATOM 1478 N N . VAL A 1 187 ? 15.156 -2.529 1.028 1.00 85.31 187 VAL A N 1
ATOM 1479 C CA . VAL A 1 187 ? 14.754 -3.560 1.992 1.00 85.31 187 VAL A CA 1
ATOM 1480 C C . VAL A 1 187 ? 14.797 -3.032 3.435 1.00 85.31 187 VAL A C 1
ATOM 1482 O O . VAL A 1 187 ? 13.939 -3.374 4.248 1.00 85.31 187 VAL A O 1
ATOM 1485 N N . TYR A 1 188 ? 15.714 -2.119 3.766 1.00 88.25 188 TYR A N 1
ATOM 1486 C CA . TYR A 1 188 ? 15.762 -1.491 5.090 1.00 88.25 188 TYR A CA 1
ATOM 1487 C C . TYR A 1 188 ? 14.560 -0.578 5.343 1.00 88.25 188 TYR A C 1
ATOM 1489 O O . TYR A 1 188 ? 13.986 -0.606 6.430 1.00 88.25 188 TYR A O 1
ATOM 1497 N N . ALA A 1 189 ? 14.132 0.204 4.345 1.00 88.56 189 ALA A N 1
ATOM 1498 C CA . ALA A 1 189 ? 12.957 1.069 4.480 1.00 88.56 189 ALA A CA 1
ATOM 1499 C C . ALA A 1 189 ? 11.687 0.243 4.746 1.00 88.56 189 ALA A C 1
ATOM 1501 O O . ALA A 1 189 ? 10.855 0.616 5.579 1.00 88.56 189 ALA A O 1
ATOM 1502 N N . PHE A 1 190 ? 11.583 -0.916 4.097 1.00 87.69 190 PHE A N 1
ATOM 1503 C CA . PHE A 1 190 ? 10.530 -1.894 4.338 1.00 87.69 190 PHE A CA 1
ATOM 1504 C C . PHE A 1 190 ? 10.518 -2.378 5.797 1.00 87.69 190 PHE A C 1
ATOM 1506 O O . PHE A 1 190 ? 9.516 -2.205 6.494 1.00 87.69 190 PHE A O 1
ATOM 1513 N N . TRP A 1 191 ? 11.635 -2.907 6.306 1.00 86.75 191 TRP A N 1
ATOM 1514 C CA . TRP A 1 191 ? 11.671 -3.479 7.658 1.00 86.75 191 TRP A CA 1
ATOM 1515 C C . TRP A 1 191 ? 11.590 -2.432 8.766 1.00 86.75 191 TRP A C 1
ATOM 1517 O O . TRP A 1 191 ? 10.907 -2.661 9.760 1.00 86.75 191 TRP A O 1
ATOM 1527 N N . ILE A 1 192 ? 12.216 -1.264 8.598 1.00 91.00 192 ILE A N 1
ATOM 1528 C CA . ILE A 1 192 ? 12.165 -0.178 9.588 1.00 91.00 192 ILE A CA 1
ATOM 1529 C C . ILE A 1 192 ? 10.729 0.325 9.762 1.00 91.00 192 ILE A C 1
ATOM 1531 O O . ILE A 1 192 ? 10.263 0.502 10.890 1.00 91.00 192 ILE A O 1
ATOM 1535 N N . THR A 1 193 ? 10.002 0.536 8.660 1.00 90.62 193 THR A N 1
ATOM 1536 C CA . THR A 1 193 ? 8.615 1.021 8.723 1.00 90.62 193 THR A CA 1
ATOM 1537 C C . THR A 1 193 ? 7.671 -0.039 9.294 1.00 90.62 193 THR A C 1
ATOM 1539 O O . THR A 1 193 ? 6.824 0.291 10.132 1.00 90.62 193 THR A O 1
ATOM 1542 N N . ALA A 1 194 ? 7.866 -1.312 8.935 1.00 89.62 194 ALA A N 1
ATOM 1543 C CA . ALA A 1 194 ? 7.149 -2.439 9.526 1.00 89.62 194 ALA A CA 1
ATOM 1544 C C . ALA A 1 194 ? 7.405 -2.542 11.038 1.00 89.62 194 ALA A C 1
ATOM 1546 O O . ALA A 1 194 ? 6.460 -2.512 11.830 1.00 89.62 194 ALA A O 1
ATOM 1547 N N . ALA A 1 195 ? 8.672 -2.560 11.457 1.00 89.81 195 ALA A N 1
ATOM 1548 C CA . ALA A 1 195 ? 9.082 -2.652 12.855 1.00 89.81 195 ALA A CA 1
ATOM 1549 C C . ALA A 1 195 ? 8.514 -1.509 13.699 1.00 89.81 195 ALA A C 1
ATOM 1551 O O . ALA A 1 195 ? 7.972 -1.744 14.782 1.00 89.81 195 ALA A O 1
ATOM 1552 N N . LEU A 1 196 ? 8.593 -0.273 13.196 1.00 91.00 196 LEU A N 1
ATOM 1553 C CA . LEU A 1 196 ? 8.068 0.905 13.879 1.00 91.00 196 LEU A CA 1
ATOM 1554 C C . LEU A 1 196 ? 6.552 0.798 14.080 1.00 91.00 196 LEU A C 1
ATOM 1556 O O . LEU A 1 196 ? 6.057 1.002 15.187 1.00 91.00 196 LEU A O 1
ATOM 1560 N N . SER A 1 197 ? 5.811 0.438 13.032 1.00 90.31 197 SER A N 1
ATOM 1561 C CA . SER A 1 197 ? 4.350 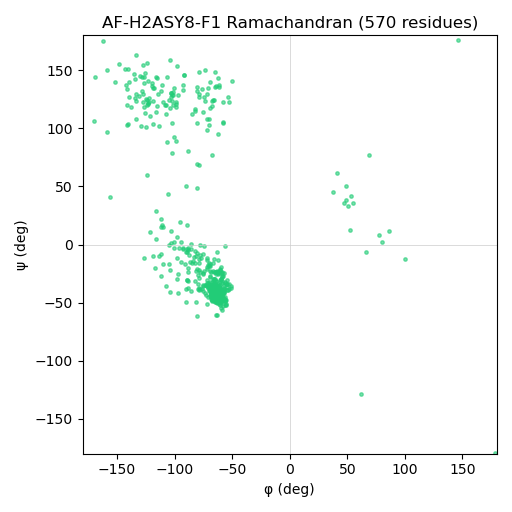0.339 13.093 1.00 90.31 197 SER A CA 1
ATOM 1562 C C . SER A 1 197 ? 3.875 -0.737 14.084 1.00 90.31 197 SER A C 1
ATOM 1564 O O . SER A 1 197 ? 3.001 -0.476 14.919 1.00 90.31 197 SER A O 1
ATOM 1566 N N . ILE A 1 198 ? 4.511 -1.914 14.060 1.00 87.81 198 ILE A N 1
ATOM 1567 C CA . ILE A 1 198 ? 4.224 -3.029 14.963 1.00 87.81 198 ILE A CA 1
ATOM 1568 C C . ILE A 1 198 ? 4.590 -2.628 16.392 1.00 87.81 198 ILE A C 1
ATOM 1570 O O . ILE A 1 198 ? 3.783 -2.810 17.299 1.00 87.81 198 ILE A O 1
ATOM 1574 N N . SER A 1 199 ? 5.744 -1.992 16.603 1.00 90.12 199 SER A N 1
ATOM 1575 C CA . SER A 1 199 ? 6.178 -1.544 17.932 1.00 90.12 199 SER A CA 1
ATOM 1576 C C . SER A 1 199 ? 5.181 -0.579 18.575 1.00 90.12 199 SER A C 1
ATOM 1578 O O . SER A 1 199 ? 4.862 -0.722 19.755 1.00 90.12 199 SER A O 1
ATOM 1580 N N . ILE A 1 200 ? 4.623 0.369 17.812 1.00 90.94 200 ILE A N 1
ATOM 1581 C CA . ILE A 1 200 ? 3.607 1.302 18.328 1.00 90.94 200 ILE A CA 1
ATOM 1582 C C . ILE A 1 200 ? 2.296 0.553 18.636 1.00 90.94 200 ILE A C 1
ATOM 1584 O O . ILE A 1 200 ? 1.654 0.817 19.660 1.00 90.94 200 ILE A O 1
ATOM 1588 N N . LEU A 1 201 ? 1.904 -0.420 17.804 1.00 90.06 201 LEU A N 1
ATOM 1589 C CA . LEU A 1 201 ? 0.740 -1.271 18.065 1.00 90.06 201 LEU A CA 1
ATOM 1590 C C . LEU A 1 201 ? 0.914 -2.066 19.370 1.00 90.06 201 LEU A C 1
ATOM 1592 O O . LEU A 1 201 ? 0.045 -1.996 20.242 1.00 90.06 201 LEU A O 1
ATOM 1596 N N . LEU A 1 202 ? 2.056 -2.719 19.572 1.00 89.75 202 LEU A N 1
ATOM 1597 C CA . LEU A 1 202 ? 2.358 -3.470 20.795 1.00 89.75 202 LEU A CA 1
ATOM 1598 C C . LEU A 1 202 ? 2.457 -2.555 22.027 1.00 89.75 202 LEU A C 1
ATOM 1600 O O . LEU A 1 202 ? 1.896 -2.872 23.078 1.00 89.75 202 LEU A O 1
ATOM 1604 N N . ALA A 1 203 ? 3.080 -1.379 21.900 1.00 90.50 203 ALA A N 1
ATOM 1605 C CA . ALA A 1 203 ? 3.168 -0.393 22.978 1.00 90.50 203 ALA A CA 1
ATOM 1606 C C . ALA A 1 203 ? 1.786 0.113 23.420 1.00 90.50 203 ALA A C 1
ATOM 1608 O O . ALA A 1 203 ? 1.540 0.313 24.610 1.00 90.50 203 ALA A O 1
ATOM 1609 N N . SER A 1 204 ? 0.855 0.284 22.479 1.00 88.94 204 SER A N 1
ATOM 1610 C CA . SER A 1 204 ? -0.516 0.687 22.799 1.00 88.94 204 SER A CA 1
ATOM 1611 C C . SER A 1 204 ? -1.295 -0.406 23.542 1.00 88.94 204 SER A C 1
ATOM 1613 O O . SER A 1 204 ? -1.992 -0.115 24.513 1.00 88.94 204 SER A O 1
ATOM 1615 N N . ILE A 1 205 ? -1.112 -1.673 23.154 1.00 85.50 205 ILE A N 1
ATOM 1616 C CA . ILE A 1 205 ? -1.676 -2.830 23.859 1.00 85.50 205 ILE A CA 1
ATOM 1617 C C . ILE A 1 205 ? -1.137 -2.883 25.287 1.00 85.50 205 ILE A C 1
ATOM 1619 O O . ILE A 1 205 ? -1.903 -3.002 26.241 1.00 85.50 205 ILE A O 1
ATOM 1623 N N . TYR A 1 206 ? 0.178 -2.728 25.436 1.00 85.00 206 TYR A N 1
ATOM 1624 C CA . TYR A 1 206 ? 0.824 -2.686 26.738 1.00 85.00 206 TYR A CA 1
ATOM 1625 C C . TYR A 1 206 ? 0.258 -1.550 27.605 1.00 85.00 206 TYR A C 1
ATOM 1627 O O . TYR A 1 206 ? -0.167 -1.789 28.732 1.00 85.00 206 TYR A O 1
ATOM 1635 N N . ALA A 1 207 ? 0.158 -0.327 27.075 1.00 85.50 207 ALA A N 1
ATOM 1636 C CA . ALA A 1 207 ? -0.395 0.814 27.806 1.00 85.50 207 ALA A CA 1
ATOM 1637 C C . ALA A 1 207 ? -1.832 0.565 28.302 1.00 85.50 207 ALA A C 1
ATOM 1639 O O . ALA A 1 207 ? -2.159 0.920 29.438 1.00 85.50 207 ALA A O 1
ATOM 1640 N N . LEU A 1 208 ? -2.671 -0.079 27.485 1.00 81.25 208 LEU A N 1
ATOM 1641 C CA . LEU A 1 208 ? -4.023 -0.482 27.872 1.00 81.25 208 LEU A CA 1
ATOM 1642 C C . LEU A 1 208 ? -4.012 -1.497 29.021 1.00 81.25 208 LEU A C 1
ATOM 1644 O O . LEU A 1 208 ? -4.726 -1.310 30.004 1.00 81.25 208 LEU A O 1
ATOM 1648 N N . CYS A 1 209 ? -3.206 -2.554 28.909 1.00 77.62 209 CYS A N 1
ATOM 1649 C CA . CYS A 1 209 ? -3.124 -3.613 29.914 1.00 77.62 209 CYS A CA 1
ATOM 1650 C C . CYS A 1 209 ? -2.627 -3.110 31.279 1.00 77.62 209 CYS A C 1
ATOM 1652 O O . CYS A 1 209 ? -2.950 -3.708 32.298 1.00 77.62 209 CYS A O 1
ATOM 1654 N N . TRP A 1 210 ? -1.891 -1.998 31.312 1.00 76.94 210 TRP A N 1
ATOM 1655 C CA . TRP A 1 210 ? -1.426 -1.353 32.545 1.00 76.94 210 TRP A CA 1
ATOM 1656 C C . TRP A 1 210 ? -2.363 -0.262 33.085 1.00 76.94 210 TRP A C 1
ATOM 1658 O O . TRP A 1 210 ? -2.096 0.299 34.146 1.00 76.94 210 TRP A O 1
ATOM 1668 N N . GLY A 1 211 ? -3.463 0.047 32.390 1.00 75.38 211 GLY A N 1
ATOM 1669 C CA . GLY A 1 211 ? -4.435 1.050 32.837 1.00 75.38 211 GLY A CA 1
ATOM 1670 C C . GLY A 1 211 ? -4.134 2.490 32.449 1.00 75.38 211 GLY A C 1
ATOM 1671 O O . GLY A 1 211 ? -4.792 3.407 32.938 1.00 75.38 211 GLY A O 1
ATOM 1672 N N . TYR A 1 212 ? -3.178 2.725 31.549 1.00 82.00 212 TYR A N 1
ATOM 1673 C CA . TYR A 1 212 ? -2.881 4.062 31.038 1.00 82.00 212 TYR A CA 1
ATOM 1674 C C . TYR A 1 212 ? -3.877 4.459 29.942 1.00 82.00 212 TYR A C 1
ATOM 1676 O O . TYR A 1 212 ? -3.528 4.557 28.767 1.00 82.00 212 TYR A O 1
ATOM 1684 N N . THR A 1 213 ? -5.134 4.689 30.325 1.00 79.81 213 THR A N 1
ATOM 1685 C CA . THR A 1 213 ? -6.255 4.928 29.399 1.00 79.81 213 THR A CA 1
ATOM 1686 C C . THR A 1 213 ? -6.034 6.137 28.489 1.00 79.81 213 THR A C 1
ATOM 1688 O O . THR A 1 213 ? -6.200 6.016 27.278 1.00 79.81 213 THR A O 1
ATOM 1691 N N . LEU A 1 214 ? -5.584 7.275 29.033 1.00 83.56 214 LEU A N 1
ATOM 1692 C CA . LEU A 1 214 ? -5.316 8.486 28.248 1.00 83.56 214 LEU A CA 1
ATOM 1693 C C . LEU A 1 214 ? -4.184 8.268 27.232 1.00 83.56 214 LEU A C 1
ATOM 1695 O O . LEU A 1 214 ? -4.343 8.578 26.053 1.00 83.56 214 LEU A O 1
ATOM 1699 N N . THR A 1 215 ? -3.059 7.702 27.676 1.00 87.44 215 THR A N 1
ATOM 1700 C CA . THR A 1 215 ? -1.911 7.385 26.810 1.00 87.44 215 THR A CA 1
ATOM 1701 C C . THR A 1 215 ? -2.306 6.403 25.713 1.00 87.44 215 THR A C 1
ATOM 1703 O O . THR A 1 215 ? -1.948 6.596 24.553 1.00 87.44 215 THR A O 1
ATOM 1706 N N . ASN A 1 216 ? -3.088 5.379 26.058 1.00 87.00 216 ASN A N 1
ATOM 1707 C CA . ASN A 1 216 ? -3.593 4.414 25.098 1.00 87.00 216 ASN A CA 1
ATOM 1708 C C . ASN A 1 216 ? -4.483 5.075 24.036 1.00 87.00 216 ASN A C 1
ATOM 1710 O O . ASN A 1 216 ? -4.332 4.757 22.866 1.00 87.00 216 ASN A O 1
ATOM 1714 N N . THR A 1 217 ? -5.347 6.033 24.390 1.00 88.06 217 THR A N 1
ATOM 1715 C CA . THR A 1 217 ? -6.166 6.763 23.405 1.00 88.06 217 THR A CA 1
ATOM 1716 C C . THR A 1 217 ? -5.316 7.532 22.387 1.00 88.06 217 THR A C 1
ATOM 1718 O O . THR A 1 217 ? -5.616 7.507 21.193 1.00 88.06 217 THR A O 1
ATOM 1721 N N . TYR A 1 218 ? -4.234 8.184 22.827 1.00 90.12 218 TYR A N 1
ATOM 1722 C CA . TYR A 1 218 ? -3.304 8.855 21.910 1.00 90.12 218 TYR A CA 1
ATOM 1723 C C . TYR A 1 218 ? -2.551 7.857 21.024 1.00 90.12 218 TYR A C 1
ATOM 1725 O O . TYR A 1 218 ? -2.482 8.047 19.813 1.00 90.12 218 TYR A O 1
ATOM 1733 N N . LEU A 1 219 ? -2.026 6.772 21.603 1.00 91.12 219 LEU A N 1
ATOM 1734 C CA . LEU A 1 219 ? -1.328 5.731 20.845 1.00 91.12 219 LEU A CA 1
ATOM 1735 C C . LEU A 1 219 ? -2.256 5.024 19.851 1.00 91.12 219 LEU A C 1
ATOM 1737 O O . LEU A 1 219 ? -1.846 4.734 18.733 1.00 91.12 219 LEU A O 1
ATOM 1741 N N . LEU A 1 220 ? -3.507 4.777 20.232 1.00 89.44 220 LEU A N 1
ATOM 1742 C CA . LEU A 1 220 ? -4.542 4.199 19.381 1.00 89.44 220 LEU A CA 1
ATOM 1743 C C . LEU A 1 220 ? -4.729 5.017 18.102 1.00 89.44 220 LEU A C 1
ATOM 1745 O O . LEU A 1 220 ? -4.657 4.460 17.005 1.00 89.44 220 LEU A O 1
ATOM 1749 N N . PHE A 1 221 ? -4.901 6.329 18.255 1.00 92.25 221 PHE A N 1
ATOM 1750 C CA . PHE A 1 221 ? -5.018 7.257 17.137 1.00 92.25 221 PHE A CA 1
ATOM 1751 C C . PHE A 1 221 ? -3.768 7.265 16.255 1.00 92.25 221 PHE A C 1
ATOM 1753 O O . PHE A 1 221 ? -3.886 7.214 15.030 1.00 92.25 221 PHE A O 1
ATOM 1760 N N . THR A 1 222 ? -2.575 7.296 16.859 1.00 91.88 222 THR A N 1
ATOM 1761 C CA . THR A 1 222 ? -1.308 7.298 16.115 1.00 91.88 222 THR A CA 1
ATOM 1762 C C . THR A 1 222 ? -1.137 6.020 15.302 1.00 91.88 222 THR A C 1
ATOM 1764 O O . THR A 1 222 ? -0.811 6.103 14.122 1.00 91.88 222 THR A O 1
ATOM 1767 N N . VAL A 1 223 ? -1.404 4.849 15.894 1.00 91.94 223 VAL A N 1
ATOM 1768 C CA . VAL A 1 223 ? -1.358 3.559 15.187 1.00 91.94 223 VAL A CA 1
ATOM 1769 C C . VAL A 1 223 ? -2.321 3.581 14.011 1.00 91.94 223 VAL A C 1
ATOM 1771 O O . VAL A 1 223 ? -1.904 3.328 12.888 1.00 91.94 223 VAL A O 1
ATOM 1774 N N . TYR A 1 224 ? -3.590 3.924 14.244 1.00 92.06 224 TYR A N 1
ATOM 1775 C CA . TYR A 1 224 ? -4.581 3.925 13.173 1.00 92.06 224 TYR A CA 1
ATOM 1776 C C . TYR A 1 224 ? -4.194 4.879 12.033 1.00 92.06 224 TYR A C 1
ATOM 1778 O O . TYR A 1 224 ? -4.199 4.477 10.874 1.00 92.06 224 TYR A O 1
ATOM 1786 N N . THR A 1 225 ? -3.802 6.114 12.355 1.00 92.88 225 THR A N 1
ATOM 1787 C CA . THR A 1 225 ? -3.445 7.134 11.355 1.00 92.88 225 THR A CA 1
ATOM 1788 C C . THR A 1 225 ? -2.198 6.741 10.560 1.00 92.88 225 THR A C 1
ATOM 1790 O O . THR A 1 225 ? -2.179 6.890 9.340 1.00 92.88 225 THR A O 1
ATOM 1793 N N . LEU A 1 226 ? -1.172 6.199 11.228 1.00 91.88 226 LEU A N 1
ATOM 1794 C CA . LEU A 1 226 ? 0.060 5.749 10.580 1.00 91.88 226 LEU A CA 1
ATOM 1795 C C . LEU A 1 226 ? -0.205 4.571 9.635 1.00 91.88 226 LEU A C 1
ATOM 1797 O O . LEU A 1 226 ? 0.197 4.624 8.475 1.00 91.88 226 LEU A O 1
ATOM 1801 N N . PHE A 1 227 ? -0.912 3.536 10.105 1.00 92.31 227 PHE A N 1
ATOM 1802 C CA . PHE A 1 227 ? -1.266 2.387 9.269 1.00 92.31 227 PHE A CA 1
ATOM 1803 C C . PHE A 1 227 ? -2.152 2.802 8.096 1.00 92.31 227 PHE A C 1
ATOM 1805 O O . PHE A 1 227 ? -1.862 2.418 6.970 1.00 92.31 227 PHE A O 1
ATOM 1812 N N . ALA A 1 228 ? -3.173 3.634 8.322 1.00 92.50 228 ALA A N 1
ATOM 1813 C CA . ALA A 1 228 ? -4.049 4.110 7.256 1.00 92.50 228 ALA A CA 1
ATOM 1814 C C . ALA A 1 228 ? -3.288 4.909 6.182 1.00 92.50 228 ALA A C 1
ATOM 1816 O O . ALA A 1 228 ? -3.618 4.812 4.999 1.00 92.50 228 ALA A O 1
ATOM 1817 N N . HIS A 1 229 ? -2.260 5.673 6.570 1.00 92.75 229 HIS A N 1
ATOM 1818 C CA . HIS A 1 229 ? -1.409 6.387 5.622 1.00 92.75 229 HIS A CA 1
ATOM 1819 C C . HIS A 1 229 ? -0.493 5.439 4.836 1.00 92.75 229 HIS A C 1
ATOM 1821 O O . HIS A 1 229 ? -0.511 5.484 3.610 1.00 92.75 229 HIS A O 1
ATOM 1827 N N . ILE A 1 230 ? 0.246 4.555 5.519 1.00 93.50 230 ILE A N 1
ATOM 1828 C CA . ILE A 1 230 ? 1.163 3.581 4.893 1.00 93.50 230 ILE A CA 1
ATOM 1829 C C . ILE A 1 230 ? 0.403 2.623 3.965 1.00 93.50 230 ILE A C 1
ATOM 1831 O O . ILE A 1 230 ? 0.820 2.380 2.837 1.00 93.50 230 ILE A O 1
ATOM 1835 N N . GLN A 1 231 ? -0.741 2.107 4.413 1.00 94.62 231 GLN A N 1
ATOM 1836 C CA . GLN A 1 231 ? -1.616 1.301 3.567 1.00 94.62 231 GLN A CA 1
ATOM 1837 C C . GLN A 1 231 ? -2.124 2.149 2.407 1.00 94.62 231 GLN A C 1
ATOM 1839 O O . GLN A 1 231 ? -2.010 1.745 1.261 1.00 94.62 231 GLN A O 1
ATOM 1844 N N . GLY A 1 232 ? -2.615 3.359 2.676 1.00 92.69 232 GLY A N 1
ATOM 1845 C CA . GLY A 1 232 ? -3.114 4.263 1.648 1.00 92.69 232 GLY A CA 1
ATOM 1846 C C . GLY A 1 232 ? -2.115 4.551 0.524 1.00 92.69 232 GLY A C 1
ATOM 1847 O O . GLY A 1 232 ? -2.538 4.609 -0.628 1.00 92.69 232 GLY A O 1
ATOM 1848 N N . THR A 1 233 ? -0.823 4.700 0.833 1.00 91.38 233 THR A N 1
ATOM 1849 C CA . THR A 1 233 ? 0.235 4.856 -0.175 1.00 91.38 233 THR A CA 1
ATOM 1850 C C . THR A 1 233 ? 0.518 3.544 -0.903 1.00 91.38 233 THR A C 1
ATOM 1852 O O . THR A 1 233 ? 0.596 3.557 -2.130 1.00 91.38 233 THR A O 1
ATOM 1855 N N . ALA A 1 234 ? 0.588 2.416 -0.188 1.00 92.25 234 ALA A N 1
ATOM 1856 C CA . ALA A 1 234 ? 0.762 1.082 -0.769 1.00 92.25 234 ALA A CA 1
ATOM 1857 C C . ALA A 1 234 ? -0.336 0.734 -1.791 1.00 92.25 234 ALA A C 1
ATOM 1859 O O . ALA A 1 234 ? -0.053 0.226 -2.876 1.00 92.25 234 ALA A O 1
ATOM 1860 N N . MET A 1 235 ? -1.593 1.084 -1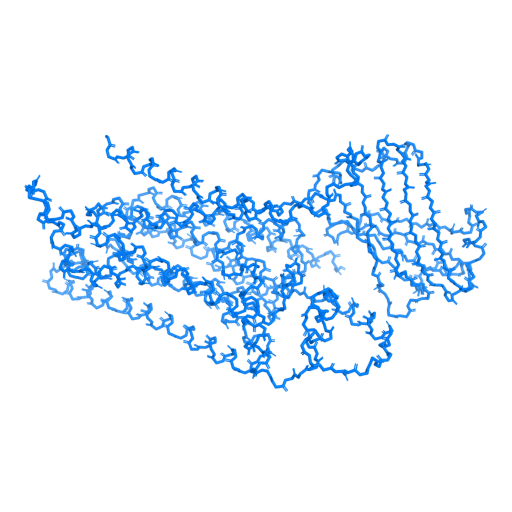.499 1.00 91.06 235 MET A N 1
ATOM 1861 C CA . MET A 1 235 ? -2.727 0.783 -2.380 1.00 91.06 235 MET A CA 1
ATOM 1862 C C . MET A 1 235 ? -2.636 1.484 -3.742 1.00 91.06 235 MET A C 1
ATOM 1864 O O . MET A 1 235 ? -3.178 0.974 -4.721 1.00 91.06 235 MET A O 1
ATOM 1868 N N . LEU A 1 236 ? -1.931 2.619 -3.847 1.00 88.75 236 LEU A N 1
ATOM 1869 C CA . LEU A 1 236 ? -1.776 3.343 -5.116 1.00 88.75 236 LEU A CA 1
ATOM 1870 C C . LEU A 1 236 ? -1.045 2.516 -6.181 1.00 88.75 236 LEU A C 1
ATOM 1872 O O . LEU A 1 236 ? -1.269 2.734 -7.369 1.00 88.75 236 LEU A O 1
ATOM 1876 N N . ARG A 1 237 ? -0.217 1.538 -5.784 1.00 86.00 237 ARG A N 1
ATOM 1877 C CA . ARG A 1 237 ? 0.476 0.645 -6.728 1.00 86.00 237 ARG A CA 1
ATOM 1878 C C . ARG A 1 237 ? -0.486 -0.264 -7.498 1.00 86.00 237 ARG A C 1
ATOM 1880 O O . ARG A 1 237 ? -0.153 -0.704 -8.592 1.00 86.00 237 ARG A O 1
ATOM 1887 N N . MET A 1 238 ? -1.678 -0.521 -6.958 1.00 84.19 238 MET A N 1
ATOM 1888 C CA . MET A 1 238 ? -2.698 -1.348 -7.611 1.00 84.19 238 MET A CA 1
ATOM 1889 C C . MET A 1 238 ? -3.542 -0.587 -8.644 1.00 84.19 238 MET A C 1
ATOM 1891 O O . MET A 1 238 ? -4.331 -1.210 -9.353 1.00 84.19 238 MET A O 1
ATOM 1895 N N . LEU A 1 239 ? -3.365 0.732 -8.779 1.00 84.50 239 LEU A N 1
ATOM 1896 C CA . LEU A 1 239 ? -4.038 1.521 -9.811 1.00 84.50 239 LEU A CA 1
ATOM 1897 C C . LEU A 1 239 ? -3.585 1.094 -11.214 1.00 84.50 239 LEU A C 1
ATOM 1899 O O . LEU A 1 239 ? -2.393 0.969 -11.499 1.00 84.50 239 LEU A O 1
ATOM 1903 N N . THR A 1 240 ? -4.534 0.939 -12.131 1.00 77.31 240 THR A N 1
ATOM 1904 C CA . THR A 1 240 ? -4.276 0.554 -13.528 1.00 77.31 240 THR A CA 1
ATOM 1905 C C . THR A 1 240 ? -4.064 1.771 -14.425 1.00 77.31 240 THR A C 1
ATOM 1907 O O . THR A 1 240 ? -4.683 1.929 -15.479 1.00 77.31 240 THR A O 1
ATOM 1910 N N . LEU A 1 241 ? -3.178 2.672 -14.007 1.00 73.88 241 LEU A N 1
ATOM 1911 C CA . LEU A 1 241 ? -2.814 3.839 -14.802 1.00 73.88 241 LEU A CA 1
ATOM 1912 C C . LEU A 1 241 ? -1.464 3.636 -15.498 1.00 73.88 241 LEU A C 1
ATOM 1914 O O . LEU A 1 241 ? -0.485 3.313 -14.824 1.00 73.88 241 LEU A O 1
ATOM 1918 N N . PRO A 1 242 ? -1.360 3.911 -16.810 1.00 64.88 242 PRO A N 1
ATOM 1919 C CA . PRO A 1 242 ? -0.091 3.790 -17.526 1.00 64.88 242 PRO A CA 1
ATOM 1920 C C . PRO A 1 242 ? 0.929 4.871 -17.123 1.00 64.88 242 PRO A C 1
ATOM 1922 O O . PRO A 1 242 ? 2.117 4.694 -17.340 1.00 64.88 242 PRO A O 1
ATOM 1925 N N . ILE A 1 243 ? 0.481 5.973 -16.508 1.00 67.44 243 ILE A N 1
ATOM 1926 C CA . ILE A 1 243 ? 1.281 7.195 -16.278 1.00 67.44 243 ILE A CA 1
ATOM 1927 C C . ILE A 1 243 ? 2.059 7.158 -14.949 1.00 67.44 243 ILE A C 1
ATOM 1929 O O . ILE A 1 243 ? 2.806 8.077 -14.627 1.00 67.44 243 ILE A O 1
ATOM 1933 N N . ILE A 1 244 ? 1.899 6.119 -14.125 1.00 74.00 244 ILE A N 1
ATOM 1934 C CA . ILE A 1 244 ? 2.631 6.059 -12.854 1.00 74.00 244 ILE A CA 1
ATOM 1935 C C . ILE A 1 244 ? 4.105 5.770 -13.156 1.00 74.00 244 ILE A C 1
ATOM 1937 O O . ILE A 1 244 ? 4.450 4.638 -13.501 1.00 74.00 244 ILE A O 1
ATOM 1941 N N . SER A 1 245 ? 4.953 6.790 -12.983 1.00 78.44 245 SER A N 1
ATOM 1942 C CA . SER A 1 245 ? 6.409 6.706 -13.146 1.00 78.44 245 SER A CA 1
ATOM 1943 C C . SER A 1 245 ? 7.002 5.532 -12.361 1.00 78.44 245 SER A C 1
ATOM 1945 O O . SER A 1 245 ? 6.610 5.254 -11.220 1.00 78.44 245 SER A O 1
ATOM 1947 N N . SER A 1 246 ? 7.984 4.863 -12.964 1.00 80.38 246 SER A N 1
ATOM 1948 C CA . SER A 1 246 ? 8.722 3.742 -12.375 1.00 80.38 246 SER A CA 1
ATOM 1949 C C . SER A 1 246 ? 9.353 4.089 -11.017 1.00 80.38 246 SER A C 1
ATOM 1951 O O . SER A 1 246 ? 9.364 3.237 -10.125 1.00 80.38 246 SER A O 1
ATOM 1953 N N . MET A 1 247 ? 9.792 5.338 -10.815 1.00 83.94 247 MET A N 1
ATOM 1954 C CA . MET A 1 247 ? 10.332 5.839 -9.545 1.00 83.94 247 MET A CA 1
ATOM 1955 C C . MET A 1 247 ? 9.282 5.830 -8.432 1.00 83.94 247 MET A C 1
ATOM 1957 O O . MET A 1 247 ? 9.541 5.349 -7.329 1.00 83.94 247 MET A O 1
ATOM 1961 N N . VAL A 1 248 ? 8.076 6.325 -8.721 1.00 85.88 248 VAL A N 1
ATOM 1962 C CA . VAL A 1 248 ? 6.980 6.365 -7.743 1.00 85.88 248 VAL A CA 1
ATOM 1963 C C . VAL A 1 248 ? 6.566 4.950 -7.361 1.00 85.88 248 VAL A C 1
ATOM 1965 O O . VAL A 1 248 ? 6.380 4.661 -6.181 1.00 85.88 248 VAL A O 1
ATOM 1968 N N . GLN A 1 249 ? 6.490 4.044 -8.337 1.00 84.25 249 GLN A N 1
ATOM 1969 C CA . GLN A 1 249 ? 6.201 2.641 -8.050 1.00 84.25 249 GLN A CA 1
ATOM 1970 C C . GLN A 1 249 ? 7.260 2.037 -7.143 1.00 84.25 249 GLN A C 1
ATOM 1972 O O . GLN A 1 249 ? 6.881 1.440 -6.144 1.00 84.25 249 GLN A O 1
ATOM 1977 N N . SER A 1 250 ? 8.544 2.249 -7.455 1.00 87.19 250 SER A N 1
ATOM 1978 C CA . SER A 1 250 ? 9.693 1.808 -6.654 1.00 87.19 250 SER A CA 1
ATOM 1979 C C . SER A 1 250 ? 9.670 2.334 -5.214 1.00 87.19 250 SER A C 1
ATOM 1981 O O . SER A 1 250 ? 9.999 1.605 -4.284 1.00 87.19 250 SER A O 1
ATOM 1983 N N . TRP A 1 251 ? 9.225 3.571 -4.997 1.00 88.94 251 TRP A N 1
ATOM 1984 C CA . TRP A 1 251 ? 9.037 4.105 -3.647 1.00 88.94 251 TRP A CA 1
ATOM 1985 C C . TRP A 1 251 ? 7.892 3.412 -2.898 1.00 88.94 251 TRP A C 1
ATOM 1987 O O . TRP A 1 251 ? 8.039 3.063 -1.727 1.00 88.94 251 TRP A O 1
ATOM 1997 N N . ILE A 1 252 ? 6.758 3.181 -3.568 1.00 90.94 252 ILE A N 1
ATOM 1998 C CA . ILE A 1 252 ? 5.570 2.572 -2.952 1.00 90.94 252 ILE A CA 1
ATOM 1999 C C . ILE A 1 252 ? 5.839 1.125 -2.496 1.00 90.94 252 ILE A C 1
ATOM 2001 O O . ILE A 1 252 ? 5.297 0.700 -1.475 1.00 90.94 252 ILE A O 1
ATOM 2005 N N . ILE A 1 253 ? 6.723 0.394 -3.189 1.00 87.62 253 ILE A N 1
ATOM 2006 C CA . ILE A 1 253 ? 7.130 -0.991 -2.854 1.00 87.62 253 ILE A CA 1
ATOM 2007 C C . ILE A 1 253 ? 7.565 -1.122 -1.395 1.00 87.62 253 ILE A C 1
ATOM 2009 O O . ILE A 1 253 ? 7.220 -2.094 -0.727 1.00 87.62 253 ILE A O 1
ATOM 2013 N N . ASN A 1 254 ? 8.251 -0.107 -0.867 1.00 90.62 254 ASN A N 1
ATOM 2014 C CA . ASN A 1 254 ? 8.756 -0.106 0.504 1.00 90.62 254 ASN A CA 1
ATOM 2015 C C . ASN A 1 254 ? 7.631 -0.227 1.555 1.00 90.62 254 ASN A C 1
ATOM 2017 O O . ASN A 1 254 ? 7.873 -0.673 2.671 1.00 90.62 254 ASN A O 1
ATOM 2021 N N . TYR A 1 255 ? 6.391 0.130 1.207 1.00 92.44 255 TYR A N 1
ATOM 2022 C CA . TYR A 1 255 ? 5.224 0.114 2.100 1.00 92.44 255 TYR A CA 1
ATOM 2023 C C . TYR A 1 255 ? 4.270 -1.056 1.840 1.00 92.44 255 TYR A C 1
ATOM 2025 O O . TYR A 1 255 ? 3.253 -1.214 2.521 1.00 92.44 255 TYR A O 1
ATOM 2033 N N . GLN A 1 256 ? 4.595 -1.889 0.857 1.00 90.31 256 GLN A N 1
ATOM 2034 C CA . GLN A 1 256 ? 3.731 -2.933 0.321 1.00 90.31 256 GLN A CA 1
ATOM 2035 C C . GLN A 1 256 ? 3.454 -4.060 1.341 1.00 90.31 256 GLN A C 1
ATOM 2037 O O . GLN A 1 256 ? 2.390 -4.677 1.301 1.00 90.31 256 GLN A O 1
ATOM 2042 N N . TRP A 1 257 ? 4.327 -4.241 2.345 1.00 89.62 257 TRP A N 1
ATOM 2043 C CA . TRP A 1 257 ? 4.097 -5.143 3.488 1.00 89.62 257 TRP A CA 1
ATOM 2044 C C . TRP A 1 257 ? 2.793 -4.864 4.238 1.00 89.62 257 TRP A C 1
ATOM 2046 O O . TRP A 1 257 ? 2.177 -5.783 4.774 1.00 89.62 257 TRP A O 1
ATOM 2056 N N . SER A 1 258 ? 2.347 -3.605 4.261 1.00 93.00 258 SER A N 1
ATOM 2057 C CA . SER A 1 258 ? 1.141 -3.193 4.984 1.00 93.00 258 SER A CA 1
ATOM 2058 C C . SER A 1 258 ? -0.158 -3.730 4.367 1.00 93.00 258 SER A C 1
ATOM 2060 O O . SER A 1 258 ? -1.188 -3.762 5.045 1.00 93.00 258 SER A O 1
ATOM 2062 N N . LEU A 1 259 ? -0.101 -4.184 3.108 1.00 92.25 259 LEU A N 1
ATOM 2063 C CA . LEU A 1 259 ? -1.182 -4.875 2.398 1.00 92.25 259 LEU A CA 1
ATOM 2064 C C . LEU A 1 259 ? -1.067 -6.409 2.486 1.00 92.25 259 LEU A C 1
ATOM 2066 O O . LEU A 1 259 ? -1.876 -7.127 1.902 1.00 92.25 259 LEU A O 1
ATOM 2070 N N . GLY A 1 260 ? -0.065 -6.925 3.205 1.00 87.75 260 GLY A N 1
ATOM 2071 C CA . GLY A 1 260 ? 0.175 -8.360 3.374 1.00 87.75 260 GLY A CA 1
ATOM 2072 C C . GLY A 1 260 ? 0.895 -9.026 2.200 1.00 87.75 260 GLY A C 1
ATOM 2073 O O . GLY A 1 260 ? 1.129 -10.227 2.225 1.00 87.75 260 GLY A O 1
ATOM 2074 N N . THR A 1 261 ? 1.284 -8.283 1.172 1.00 84.31 261 THR A N 1
ATOM 2075 C CA . THR A 1 261 ? 2.009 -8.836 0.024 1.00 84.31 261 THR A CA 1
ATOM 2076 C C . THR A 1 261 ? 3.515 -8.803 0.304 1.00 84.31 261 THR A C 1
ATOM 2078 O O . THR A 1 261 ? 4.215 -7.869 -0.092 1.00 84.31 261 THR A O 1
ATOM 2081 N N . ILE A 1 262 ? 4.007 -9.785 1.061 1.00 83.12 262 ILE A N 1
ATOM 2082 C CA . ILE A 1 262 ? 5.433 -9.938 1.387 1.00 83.12 262 ILE A CA 1
ATOM 2083 C C . ILE A 1 262 ? 6.018 -11.061 0.520 1.00 83.12 262 ILE A C 1
ATOM 2085 O O . ILE A 1 262 ? 5.460 -12.163 0.526 1.00 83.12 262 ILE A O 1
ATOM 2089 N N . PRO A 1 263 ? 7.125 -10.830 -0.215 1.00 73.06 263 PRO A N 1
ATOM 2090 C CA . PRO A 1 263 ? 7.755 -11.872 -1.016 1.00 73.06 263 PRO A CA 1
ATOM 2091 C C . PRO A 1 263 ? 8.397 -12.901 -0.088 1.00 73.06 263 PRO A C 1
ATOM 2093 O O . PRO A 1 263 ? 9.435 -12.667 0.523 1.00 73.06 263 PRO A O 1
ATOM 2096 N N . SER A 1 264 ? 7.735 -14.046 0.061 1.00 80.31 264 SER A N 1
ATOM 2097 C CA . SER A 1 264 ? 8.213 -15.172 0.858 1.00 80.31 264 SER A CA 1
ATOM 2098 C C . SER A 1 264 ? 8.043 -16.451 0.060 1.00 80.31 264 SER A C 1
ATOM 2100 O O . SER A 1 264 ? 6.927 -16.782 -0.338 1.00 80.31 264 SER A O 1
ATOM 2102 N N . ARG A 1 265 ? 9.138 -17.196 -0.137 1.00 77.75 265 ARG A N 1
ATOM 2103 C CA . ARG A 1 265 ? 9.122 -18.473 -0.871 1.00 77.75 265 ARG A CA 1
ATOM 2104 C C . ARG A 1 265 ? 8.148 -19.478 -0.250 1.00 77.75 265 ARG A C 1
ATOM 2106 O O . ARG A 1 265 ? 7.434 -20.156 -0.976 1.00 77.75 265 ARG A O 1
ATOM 2113 N N . TYR A 1 266 ? 8.062 -19.514 1.081 1.00 78.44 266 TYR A N 1
ATOM 2114 C CA . TYR A 1 266 ? 7.152 -20.408 1.801 1.00 78.44 266 TYR A CA 1
ATOM 2115 C C . TYR A 1 266 ? 5.682 -20.046 1.580 1.00 78.44 266 TYR A C 1
ATOM 2117 O O . TYR A 1 266 ? 4.871 -20.912 1.269 1.00 78.44 266 TYR A O 1
ATOM 2125 N N . VAL A 1 267 ? 5.336 -18.761 1.714 1.00 78.94 267 VAL A N 1
ATOM 2126 C CA . VAL A 1 267 ? 3.949 -18.305 1.525 1.00 78.94 267 VAL A CA 1
ATOM 2127 C C . VAL A 1 267 ? 3.538 -18.450 0.061 1.00 78.94 267 VAL A C 1
ATOM 2129 O O . VAL A 1 267 ? 2.427 -18.894 -0.216 1.00 78.94 267 VAL A O 1
ATOM 2132 N N . GLN A 1 268 ? 4.448 -18.143 -0.868 1.00 78.81 268 GLN A N 1
ATOM 2133 C CA . GLN A 1 268 ? 4.224 -18.351 -2.294 1.00 78.81 268 GLN A CA 1
ATOM 2134 C C . GLN A 1 268 ? 4.005 -19.833 -2.618 1.00 78.81 268 GLN A C 1
ATOM 2136 O O . GLN A 1 268 ? 3.055 -20.121 -3.325 1.00 78.81 268 GLN A O 1
ATOM 2141 N N . GLY A 1 269 ? 4.774 -20.768 -2.044 1.00 75.44 269 GLY A N 1
ATOM 2142 C CA . GLY A 1 269 ? 4.565 -22.206 -2.267 1.00 75.44 269 GLY A CA 1
ATOM 2143 C C . GLY A 1 269 ? 3.193 -22.710 -1.797 1.00 75.44 269 GLY A C 1
ATOM 2144 O O . GLY A 1 269 ? 2.560 -23.513 -2.478 1.00 75.44 269 GLY A O 1
ATOM 2145 N N . VAL A 1 270 ? 2.685 -22.194 -0.670 1.00 77.75 270 VAL A N 1
ATOM 2146 C CA . VAL A 1 270 ? 1.314 -22.493 -0.210 1.00 77.75 270 VAL A CA 1
ATOM 2147 C C . VAL A 1 270 ? 0.270 -21.893 -1.156 1.00 77.75 270 VAL A C 1
ATOM 2149 O O . VAL A 1 270 ? -0.734 -22.540 -1.454 1.00 77.75 270 VAL A O 1
ATOM 2152 N N . ALA A 1 271 ? 0.500 -20.669 -1.638 1.00 79.69 271 ALA A N 1
ATOM 2153 C CA . ALA A 1 271 ? -0.390 -20.013 -2.589 1.00 79.69 271 ALA A CA 1
ATOM 2154 C C . ALA A 1 271 ? -0.417 -20.734 -3.947 1.00 79.69 271 ALA A C 1
ATOM 2156 O O . ALA A 1 271 ? -1.503 -20.980 -4.464 1.00 79.69 271 ALA A O 1
ATOM 2157 N N . ASP A 1 272 ? 0.748 -21.129 -4.466 1.00 77.19 272 ASP A N 1
ATOM 2158 C CA . ASP A 1 272 ? 0.909 -21.923 -5.687 1.00 77.19 272 ASP A CA 1
ATOM 2159 C C . ASP A 1 272 ? 0.110 -23.223 -5.580 1.00 77.19 272 ASP A C 1
ATOM 2161 O O . ASP A 1 272 ? -0.739 -23.500 -6.425 1.00 77.19 272 ASP A O 1
ATOM 2165 N N . TRP A 1 273 ? 0.309 -23.980 -4.495 1.00 79.38 273 TRP A N 1
ATOM 2166 C CA . TRP A 1 273 ? -0.432 -25.214 -4.245 1.00 79.38 273 TRP A CA 1
ATOM 2167 C C . TRP A 1 273 ? -1.950 -24.986 -4.227 1.00 79.38 273 TRP A C 1
ATOM 2169 O O . TRP A 1 273 ? -2.690 -25.716 -4.885 1.00 79.38 273 TRP A O 1
ATOM 2179 N N . TYR A 1 274 ? -2.424 -23.956 -3.517 1.00 79.25 274 TYR A N 1
ATOM 2180 C CA . TYR A 1 274 ? -3.856 -23.679 -3.397 1.00 79.25 274 TYR A CA 1
ATOM 2181 C C . TYR A 1 274 ? -4.492 -23.255 -4.728 1.00 79.25 274 TYR A C 1
ATOM 2183 O O . TYR A 1 274 ? -5.574 -23.724 -5.091 1.00 79.25 274 TYR A O 1
ATOM 2191 N N . VAL A 1 275 ? -3.823 -22.379 -5.481 1.00 78.25 275 VAL A N 1
ATOM 2192 C CA . VAL A 1 275 ? -4.310 -21.908 -6.783 1.00 78.25 275 VAL A CA 1
ATOM 2193 C C . VAL A 1 275 ? -4.296 -23.045 -7.805 1.00 78.25 275 VAL A C 1
ATOM 2195 O O . VAL A 1 275 ? -5.283 -23.230 -8.516 1.00 78.25 275 VAL A O 1
ATOM 2198 N N . LEU A 1 276 ? -3.237 -23.857 -7.848 1.00 75.94 276 LEU A N 1
ATOM 2199 C CA . LEU A 1 276 ? -3.155 -25.020 -8.738 1.00 75.94 276 LEU A CA 1
ATOM 2200 C C . LEU A 1 276 ? -4.219 -26.073 -8.405 1.00 75.94 276 LEU A C 1
ATOM 2202 O O . LEU A 1 276 ? -4.841 -26.610 -9.314 1.00 75.94 276 LEU A O 1
ATOM 2206 N N . ALA A 1 277 ? -4.485 -26.329 -7.122 1.00 77.94 277 ALA A N 1
ATOM 2207 C CA . ALA A 1 277 ? -5.489 -27.308 -6.702 1.00 77.94 277 ALA A CA 1
ATOM 2208 C C . ALA A 1 277 ? -6.936 -26.874 -6.999 1.00 77.94 277 ALA A C 1
ATOM 2210 O O . ALA A 1 277 ? -7.817 -27.721 -7.139 1.00 77.94 277 ALA A O 1
ATOM 2211 N N . THR A 1 278 ? -7.201 -25.566 -7.057 1.00 77.56 278 THR A N 1
ATOM 2212 C CA . THR A 1 278 ? -8.563 -25.023 -7.209 1.00 77.56 278 THR A CA 1
ATOM 2213 C C . THR A 1 278 ? -8.871 -24.494 -8.605 1.00 77.56 278 THR A C 1
ATOM 2215 O O . THR A 1 278 ? -10.038 -24.279 -8.936 1.00 77.56 278 THR A O 1
ATOM 2218 N N . SER A 1 279 ? -7.848 -24.255 -9.423 1.00 70.00 279 SER A N 1
ATOM 2219 C CA . SER A 1 279 ? -8.023 -23.793 -10.795 1.00 70.00 279 SER A CA 1
ATOM 2220 C C . SER A 1 279 ? -8.371 -24.958 -11.723 1.00 70.00 279 SER A C 1
ATOM 2222 O O . SER A 1 279 ? -7.787 -26.034 -11.681 1.00 70.00 279 SER A O 1
ATOM 2224 N N . THR A 1 280 ? -9.353 -24.739 -12.594 1.00 58.59 280 THR A N 1
ATOM 2225 C CA . THR A 1 280 ? -9.772 -25.700 -13.628 1.00 58.59 280 THR A CA 1
ATOM 2226 C C . THR A 1 280 ? -8.998 -25.549 -14.942 1.00 58.59 280 THR A C 1
ATOM 2228 O O . THR A 1 280 ? -9.237 -26.312 -15.873 1.00 58.59 280 THR A O 1
ATOM 2231 N N . TYR A 1 281 ? -8.091 -24.568 -15.047 1.00 50.25 281 TYR A N 1
ATOM 2232 C CA . TYR A 1 281 ? -7.333 -24.255 -16.264 1.00 50.25 281 TYR A CA 1
ATOM 2233 C C . TYR A 1 281 ? -5.839 -24.545 -16.054 1.00 50.25 281 TYR A C 1
ATOM 2235 O O . TYR A 1 281 ? -5.156 -23.721 -15.447 1.00 50.25 281 TYR A O 1
ATOM 2243 N N . PRO A 1 282 ? -5.299 -25.670 -16.564 1.00 42.81 282 PRO A N 1
ATOM 2244 C CA . PRO A 1 282 ? -3.940 -26.086 -16.219 1.00 42.81 282 PRO A CA 1
ATOM 2245 C C . PRO A 1 282 ? -2.826 -25.414 -17.044 1.00 42.81 282 PRO A C 1
ATOM 2247 O O . PRO A 1 282 ? -1.663 -25.571 -16.699 1.00 42.81 282 PRO A O 1
ATOM 2250 N N . PHE A 1 283 ? -3.123 -24.691 -18.136 1.00 39.00 283 PHE A N 1
ATOM 2251 C CA . PHE A 1 283 ? -2.118 -24.507 -19.203 1.00 39.00 283 PHE A CA 1
ATOM 2252 C C . PHE A 1 283 ? -1.529 -23.101 -19.419 1.00 39.00 283 PHE A C 1
ATOM 2254 O O . PHE A 1 283 ? -0.371 -23.013 -19.807 1.00 39.00 283 PHE A O 1
ATOM 2261 N N . ASN A 1 284 ? -2.214 -21.994 -19.105 1.00 42.53 284 ASN A N 1
ATOM 2262 C CA . ASN A 1 284 ? -1.669 -20.659 -19.443 1.00 42.53 284 ASN A CA 1
ATOM 2263 C C . ASN A 1 284 ? -0.801 -20.025 -18.339 1.00 42.53 284 ASN A C 1
ATOM 2265 O O . ASN A 1 284 ? -0.052 -19.087 -18.600 1.00 42.53 284 ASN A O 1
ATOM 2269 N N . HIS A 1 285 ? -0.881 -20.520 -17.100 1.00 43.66 285 HIS A N 1
ATOM 2270 C CA . HIS A 1 285 ? -0.118 -19.963 -15.976 1.00 43.66 285 HIS A CA 1
ATOM 2271 C C . HIS A 1 285 ? 1.272 -20.594 -15.810 1.00 43.66 285 HIS A C 1
ATOM 2273 O O . HIS A 1 285 ? 2.198 -19.905 -15.385 1.00 43.66 285 HIS A O 1
ATOM 2279 N N . MET A 1 286 ? 1.442 -21.871 -16.176 1.00 35.03 286 MET A N 1
ATOM 2280 C CA . MET A 1 286 ? 2.730 -22.571 -16.061 1.00 35.03 286 MET A CA 1
ATOM 2281 C C . MET A 1 286 ? 3.694 -22.221 -17.204 1.00 35.03 286 MET A C 1
ATOM 2283 O O . MET A 1 286 ? 4.890 -22.084 -16.958 1.00 35.03 286 MET A O 1
ATOM 2287 N N . GLU A 1 287 ? 3.189 -21.978 -18.420 1.00 35.59 287 GLU A N 1
ATOM 2288 C CA . GLU A 1 287 ? 4.011 -21.482 -19.534 1.00 35.59 287 GLU A CA 1
ATOM 2289 C C . GLU A 1 287 ? 4.522 -20.065 -19.226 1.00 35.59 287 GLU A C 1
ATOM 2291 O O . GLU A 1 287 ? 5.724 -19.822 -19.292 1.00 35.59 287 GLU A O 1
ATOM 2296 N N . ALA A 1 288 ? 3.660 -19.171 -18.719 1.00 39.19 288 ALA A N 1
ATOM 2297 C CA . ALA A 1 288 ? 4.067 -17.854 -18.220 1.00 39.19 288 ALA A CA 1
ATOM 2298 C C . ALA A 1 288 ? 5.116 -17.941 -17.091 1.00 39.19 288 ALA A C 1
ATOM 2300 O O . ALA A 1 288 ? 6.094 -17.199 -17.113 1.00 39.19 288 ALA A O 1
ATOM 2301 N N . ALA A 1 289 ? 4.971 -18.871 -16.138 1.00 37.81 289 ALA A N 1
ATOM 2302 C CA . ALA A 1 289 ? 5.940 -19.085 -15.057 1.00 37.81 289 ALA A CA 1
ATOM 2303 C C . ALA A 1 289 ? 7.311 -19.592 -15.551 1.00 37.81 289 ALA A C 1
ATOM 2305 O O . ALA A 1 289 ? 8.337 -19.205 -14.988 1.00 37.81 289 ALA A O 1
ATOM 2306 N N . SER A 1 290 ? 7.343 -20.390 -16.627 1.00 35.62 290 SER A N 1
ATOM 2307 C CA . SER A 1 290 ? 8.587 -20.846 -17.267 1.00 35.62 290 SER A CA 1
ATOM 2308 C C . SER A 1 290 ? 9.390 -19.701 -17.910 1.00 35.62 290 SER A C 1
ATOM 2310 O O . SER A 1 290 ? 10.620 -19.738 -17.895 1.00 35.62 290 SER A O 1
ATOM 2312 N N . PHE A 1 291 ? 8.712 -18.640 -18.373 1.00 41.69 291 PHE A N 1
ATOM 2313 C CA . PHE A 1 291 ? 9.342 -17.405 -18.864 1.00 41.69 291 PHE A CA 1
ATOM 2314 C C . PHE A 1 291 ? 9.795 -16.461 -17.743 1.00 41.69 291 PHE A C 1
ATOM 2316 O O . PHE A 1 291 ? 10.712 -15.670 -17.948 1.00 41.69 291 PHE A O 1
ATOM 2323 N N . ILE A 1 292 ? 9.151 -16.519 -16.571 1.00 46.22 292 ILE A N 1
ATOM 2324 C CA . ILE A 1 292 ? 9.388 -15.593 -15.451 1.00 46.22 292 ILE A CA 1
ATOM 2325 C C . ILE A 1 292 ? 10.659 -15.961 -14.677 1.00 46.22 292 ILE A C 1
ATOM 2327 O O . ILE A 1 292 ? 11.397 -15.066 -14.275 1.00 46.22 292 ILE A O 1
ATOM 2331 N N . ASN A 1 293 ? 10.942 -17.254 -14.469 1.00 40.78 293 ASN A N 1
ATOM 2332 C CA . ASN A 1 293 ? 12.187 -17.679 -13.825 1.00 40.78 293 ASN A CA 1
ATOM 2333 C C . ASN A 1 293 ? 12.540 -19.152 -14.151 1.00 40.78 293 ASN A C 1
ATOM 2335 O O . ASN A 1 293 ? 12.038 -20.066 -13.482 1.00 40.78 293 ASN A O 1
ATOM 2339 N N . PRO A 1 294 ? 13.415 -19.420 -15.142 1.00 39.31 294 PRO A N 1
ATOM 2340 C CA . PRO A 1 294 ? 13.732 -20.788 -15.564 1.00 39.31 294 PRO A CA 1
ATOM 2341 C C . PRO A 1 294 ? 14.408 -21.613 -14.455 1.00 39.31 294 PRO A C 1
ATOM 2343 O O . PRO A 1 294 ? 14.326 -22.841 -14.452 1.00 39.31 294 PRO A O 1
ATOM 2346 N N . GLU A 1 295 ? 15.041 -20.957 -13.480 1.00 34.59 295 GLU A N 1
ATOM 2347 C CA . GLU A 1 295 ? 15.694 -21.597 -12.334 1.00 34.59 295 GLU A CA 1
ATOM 2348 C C . GLU A 1 295 ? 14.673 -22.145 -11.319 1.00 34.59 295 GLU A C 1
ATOM 2350 O O . GLU A 1 295 ? 14.850 -23.229 -10.764 1.00 34.59 295 GLU A O 1
ATOM 2355 N N . ARG A 1 296 ? 13.539 -21.450 -11.143 1.00 40.81 296 ARG A N 1
ATOM 2356 C CA . ARG A 1 296 ? 12.433 -21.890 -10.275 1.00 40.81 296 ARG A CA 1
ATOM 2357 C C . ARG A 1 296 ? 11.647 -23.051 -10.888 1.00 40.81 296 ARG A C 1
ATOM 2359 O O . ARG A 1 296 ? 11.220 -23.941 -10.157 1.00 40.81 296 ARG A O 1
ATOM 2366 N N . TYR A 1 297 ? 11.504 -23.068 -12.216 1.00 40.00 297 TYR A N 1
ATOM 2367 C CA . TYR A 1 297 ? 10.906 -24.192 -12.943 1.00 40.00 297 TYR A CA 1
ATOM 2368 C C . TYR A 1 297 ? 11.721 -25.479 -12.748 1.00 40.00 297 TYR A C 1
ATOM 2370 O O . TYR A 1 297 ? 11.152 -26.507 -12.379 1.00 40.00 297 TYR A O 1
ATOM 2378 N N . ARG A 1 298 ? 13.055 -25.390 -12.875 1.00 35.19 298 ARG A N 1
ATOM 2379 C CA . ARG A 1 298 ? 13.976 -26.522 -12.671 1.00 35.19 298 ARG A CA 1
ATOM 2380 C C . ARG A 1 298 ? 13.873 -27.148 -11.279 1.00 35.19 298 ARG A C 1
ATOM 2382 O O . ARG A 1 298 ? 13.870 -28.367 -11.171 1.00 35.19 298 ARG A O 1
ATOM 2389 N N . LEU A 1 299 ? 13.728 -26.335 -10.231 1.00 40.47 299 LEU A N 1
ATOM 2390 C CA . LEU A 1 299 ? 13.558 -26.833 -8.859 1.00 40.47 299 LEU A CA 1
ATOM 2391 C C . LEU A 1 299 ? 12.214 -27.541 -8.614 1.00 40.47 299 LEU A C 1
ATOM 2393 O O . LEU A 1 299 ? 12.126 -28.344 -7.693 1.00 40.47 299 LEU A O 1
ATOM 2397 N N . SER A 1 300 ? 11.176 -27.252 -9.407 1.00 37.28 300 SER A N 1
ATOM 2398 C CA . SER A 1 300 ? 9.875 -27.937 -9.305 1.00 37.28 300 SER A CA 1
ATOM 2399 C C . SER A 1 300 ? 9.791 -29.213 -10.148 1.00 37.28 300 SER A C 1
ATOM 2401 O O . SER A 1 300 ? 9.002 -30.099 -9.836 1.00 37.28 300 SER A O 1
ATOM 2403 N N . SER A 1 301 ? 10.607 -29.325 -11.203 1.00 37.91 301 SER A N 1
ATOM 2404 C CA . SER A 1 301 ? 10.595 -30.469 -12.123 1.00 37.91 301 SER A CA 1
ATOM 2405 C C . SER A 1 301 ? 11.375 -31.690 -11.627 1.00 37.91 301 SER A C 1
ATOM 2407 O O . SER A 1 301 ? 11.267 -32.751 -12.238 1.00 37.91 301 SER A O 1
ATOM 2409 N N . ASP A 1 302 ? 12.148 -31.566 -10.543 1.00 39.97 302 ASP A N 1
ATOM 2410 C CA . ASP A 1 302 ? 12.912 -32.691 -9.979 1.00 39.97 302 ASP A CA 1
ATOM 2411 C C . ASP A 1 302 ? 12.022 -33.734 -9.273 1.00 39.97 302 ASP A C 1
ATOM 2413 O O . ASP A 1 302 ? 12.451 -34.871 -9.072 1.00 39.97 302 ASP A O 1
ATOM 2417 N N . GLU A 1 303 ? 10.752 -33.420 -8.990 1.00 46.25 303 GLU A N 1
ATOM 2418 C CA . GLU A 1 303 ? 9.761 -34.408 -8.555 1.00 46.25 303 GLU A CA 1
ATOM 2419 C C . GLU A 1 303 ? 8.747 -34.712 -9.669 1.00 46.25 303 GLU A C 1
ATOM 2421 O O . GLU A 1 303 ? 7.642 -34.182 -9.748 1.00 46.25 303 GLU A O 1
ATOM 2426 N N . THR A 1 304 ? 9.119 -35.696 -10.492 1.00 40.72 304 THR A N 1
ATOM 2427 C CA . THR A 1 304 ? 8.207 -36.626 -11.181 1.00 40.72 304 THR A CA 1
ATOM 2428 C C . THR A 1 304 ? 7.302 -36.068 -12.284 1.00 40.72 304 THR A C 1
ATOM 2430 O O . THR A 1 304 ? 6.096 -36.017 -12.100 1.00 40.72 304 THR A O 1
ATOM 2433 N N . LEU A 1 305 ? 7.837 -35.807 -13.485 1.00 35.91 305 LEU A N 1
ATOM 2434 C CA . LEU A 1 305 ? 7.136 -36.057 -14.763 1.00 35.91 305 LEU A CA 1
ATOM 2435 C C . LEU A 1 305 ? 8.108 -35.888 -15.946 1.00 35.91 305 LEU A C 1
ATOM 2437 O O . LEU A 1 305 ? 8.468 -34.778 -16.325 1.00 35.91 305 LEU A O 1
ATOM 2441 N N . ASN A 1 306 ? 8.511 -37.007 -16.560 1.00 33.72 306 ASN A N 1
ATOM 2442 C CA . ASN A 1 306 ? 9.226 -37.038 -17.842 1.00 33.72 306 ASN A CA 1
ATOM 2443 C C . ASN A 1 306 ? 8.295 -36.557 -18.971 1.00 33.72 306 ASN A C 1
ATOM 2445 O O . ASN A 1 306 ? 7.752 -37.363 -19.729 1.00 33.72 306 ASN A O 1
ATOM 2449 N N . VAL A 1 307 ? 8.086 -35.247 -19.080 1.00 35.16 307 VAL A N 1
ATOM 2450 C CA . VAL A 1 307 ? 7.458 -34.641 -20.256 1.00 35.16 307 VAL A CA 1
ATOM 2451 C C . VAL A 1 307 ? 8.549 -34.478 -21.308 1.00 35.16 307 VAL A C 1
ATOM 2453 O O . VAL A 1 307 ? 9.540 -33.782 -21.095 1.00 35.16 307 VAL A O 1
ATOM 2456 N N . LYS A 1 308 ? 8.398 -35.178 -22.437 1.00 30.73 308 LYS A N 1
ATOM 2457 C CA . LYS A 1 308 ? 9.238 -34.985 -23.623 1.00 30.73 308 LYS A CA 1
ATOM 2458 C C . LYS A 1 308 ? 9.218 -33.498 -23.979 1.00 30.73 308 LYS A C 1
ATOM 2460 O O . LYS A 1 308 ? 8.142 -32.951 -24.189 1.00 30.73 308 LYS A O 1
ATOM 2465 N N . ALA A 1 309 ? 10.394 -32.876 -24.023 1.00 31.81 309 ALA A N 1
ATOM 2466 C CA . ALA A 1 309 ? 10.567 -31.505 -24.476 1.00 31.81 309 ALA A CA 1
ATOM 2467 C C . ALA A 1 309 ? 10.139 -31.409 -25.948 1.00 31.81 309 ALA A C 1
ATOM 2469 O O . ALA A 1 309 ? 10.893 -31.767 -26.852 1.00 31.81 309 ALA A O 1
ATOM 2470 N N . GLU A 1 310 ? 8.890 -31.011 -26.165 1.00 33.19 310 GLU A N 1
ATOM 2471 C CA . GLU A 1 310 ? 8.390 -30.570 -27.459 1.00 33.19 310 GLU A CA 1
ATOM 2472 C C . GLU A 1 310 ? 9.024 -29.203 -27.758 1.00 33.19 310 GLU A C 1
ATOM 2474 O O . GLU A 1 310 ? 9.170 -28.361 -26.869 1.00 33.19 310 GLU A O 1
ATOM 2479 N N . GLU A 1 311 ? 9.503 -29.038 -28.987 1.00 35.22 311 GLU A N 1
ATOM 2480 C CA . GLU A 1 311 ? 10.243 -27.874 -29.470 1.00 35.22 311 GLU A CA 1
ATOM 2481 C C . GLU A 1 311 ? 9.399 -26.602 -29.285 1.00 35.22 311 GLU A C 1
ATOM 2483 O O . GLU A 1 311 ? 8.410 -26.382 -29.982 1.00 35.22 311 GLU A O 1
ATOM 2488 N N . ILE A 1 312 ? 9.756 -25.788 -28.287 1.00 42.69 312 ILE A N 1
ATOM 2489 C CA . ILE A 1 312 ? 9.032 -24.558 -27.963 1.00 42.69 312 ILE A CA 1
ATOM 2490 C C . ILE A 1 312 ? 9.286 -23.553 -29.095 1.00 42.69 312 ILE A C 1
ATOM 2492 O O . ILE A 1 312 ? 10.387 -23.017 -29.227 1.00 42.69 312 ILE A O 1
ATOM 2496 N N . ASP A 1 313 ? 8.260 -23.314 -29.912 1.00 36.06 313 ASP A N 1
ATOM 2497 C CA . ASP A 1 313 ? 8.263 -22.353 -31.017 1.00 36.06 313 ASP A CA 1
ATOM 2498 C C . ASP A 1 313 ? 8.586 -20.938 -30.507 1.00 36.06 313 ASP A C 1
ATOM 2500 O O . ASP A 1 313 ? 7.757 -20.253 -29.899 1.00 36.06 313 ASP A O 1
ATOM 2504 N N . THR A 1 314 ? 9.815 -20.491 -30.765 1.00 37.94 314 THR A N 1
ATOM 2505 C CA . THR A 1 314 ? 10.373 -19.206 -30.322 1.00 37.94 314 THR A CA 1
ATOM 2506 C C . THR A 1 314 ? 9.596 -17.993 -30.832 1.00 37.94 314 THR A C 1
ATOM 2508 O O . THR A 1 314 ? 9.665 -16.931 -30.212 1.00 37.94 314 THR A O 1
ATOM 2511 N N . ASN A 1 315 ? 8.792 -18.146 -31.888 1.00 38.34 315 ASN A N 1
ATOM 2512 C CA . ASN A 1 315 ? 7.934 -17.080 -32.404 1.00 38.34 315 ASN A CA 1
ATOM 2513 C C . ASN A 1 315 ? 6.647 -16.896 -31.585 1.00 38.34 315 ASN A C 1
ATOM 2515 O O . ASN A 1 315 ? 6.145 -15.781 -31.477 1.00 38.34 315 ASN A O 1
ATOM 2519 N N . LYS A 1 316 ? 6.128 -17.952 -30.942 1.00 31.72 316 LYS A N 1
ATOM 2520 C CA . LYS A 1 316 ? 5.029 -17.832 -29.964 1.00 31.72 316 LYS A CA 1
ATOM 2521 C C . LYS A 1 316 ? 5.503 -17.183 -28.664 1.00 31.72 316 LYS A C 1
ATOM 2523 O O . LYS A 1 316 ? 4.770 -16.400 -28.064 1.00 31.72 316 LYS A O 1
ATOM 2528 N N . ILE A 1 317 ? 6.743 -17.470 -28.267 1.00 40.19 317 ILE A N 1
ATOM 2529 C CA . ILE A 1 317 ? 7.396 -16.917 -27.073 1.00 40.19 317 ILE A CA 1
ATOM 2530 C C . ILE A 1 317 ? 7.536 -15.391 -27.168 1.00 40.19 317 ILE A C 1
ATOM 2532 O O . ILE A 1 317 ? 7.217 -14.672 -26.220 1.00 40.19 317 ILE A O 1
ATOM 2536 N N . THR A 1 318 ? 7.983 -14.878 -28.314 1.00 35.50 318 THR A N 1
ATOM 2537 C CA . THR A 1 318 ? 8.159 -13.435 -28.547 1.00 35.50 318 THR A CA 1
ATOM 2538 C C . THR A 1 318 ? 6.831 -12.692 -28.674 1.00 35.50 318 THR A C 1
ATOM 2540 O O . THR A 1 318 ? 6.730 -11.561 -28.201 1.00 35.50 318 THR A O 1
ATOM 2543 N N . LEU A 1 319 ? 5.793 -13.331 -29.221 1.00 33.81 319 LEU A N 1
ATOM 2544 C CA . LEU A 1 319 ? 4.437 -12.772 -29.302 1.00 33.81 319 LEU A CA 1
ATOM 2545 C C . LEU A 1 319 ? 3.794 -12.652 -27.908 1.00 33.81 319 LEU A C 1
ATOM 2547 O O . LEU A 1 319 ? 3.262 -11.597 -27.562 1.00 33.81 319 LEU A O 1
ATOM 2551 N N . MET A 1 320 ? 3.956 -13.671 -27.055 1.00 31.69 320 MET A N 1
ATOM 2552 C CA . MET A 1 320 ? 3.502 -13.628 -25.657 1.00 31.69 320 MET A CA 1
ATOM 2553 C C . MET A 1 320 ? 4.301 -12.606 -24.830 1.00 31.69 320 MET A C 1
ATOM 2555 O O . MET A 1 320 ? 3.714 -11.857 -24.053 1.00 31.69 320 MET A O 1
ATOM 2559 N N . ALA A 1 321 ? 5.622 -12.498 -25.038 1.00 34.09 321 ALA A N 1
ATOM 2560 C CA . ALA A 1 321 ? 6.487 -11.481 -24.421 1.00 34.09 321 ALA A CA 1
ATOM 2561 C C . ALA A 1 321 ? 6.264 -10.050 -24.962 1.00 34.09 321 ALA A C 1
ATOM 2563 O O . ALA A 1 321 ? 6.654 -9.068 -24.329 1.00 34.09 321 ALA A O 1
ATOM 2564 N N . SER A 1 322 ? 5.625 -9.896 -26.122 1.00 29.23 322 SER A N 1
ATOM 2565 C CA . SER A 1 322 ? 5.166 -8.592 -26.608 1.00 29.23 322 SER A CA 1
ATOM 2566 C C . SER A 1 322 ? 3.895 -8.149 -25.867 1.00 29.23 322 SER A C 1
ATOM 2568 O O . SER A 1 322 ? 3.788 -6.981 -25.460 1.00 29.23 322 SER A O 1
ATOM 2570 N N . GLU A 1 323 ? 2.992 -9.099 -25.585 1.00 35.12 323 GLU A N 1
ATOM 2571 C CA . GLU A 1 323 ? 1.772 -8.905 -24.788 1.00 35.12 323 GLU A CA 1
ATOM 2572 C C . GLU A 1 323 ? 2.032 -8.719 -23.281 1.00 35.12 323 GLU A C 1
ATOM 2574 O O . GLU A 1 323 ? 1.221 -8.081 -22.598 1.00 35.12 323 GLU A O 1
ATOM 2579 N N . THR A 1 324 ? 3.185 -9.160 -22.752 1.00 36.97 324 THR A N 1
ATOM 2580 C CA . THR A 1 324 ? 3.535 -9.009 -21.322 1.00 36.97 324 THR A CA 1
ATOM 2581 C C . THR A 1 324 ? 3.669 -7.557 -20.839 1.00 36.97 324 THR A C 1
ATOM 2583 O O . THR A 1 324 ? 3.787 -7.314 -19.644 1.00 36.97 324 THR A O 1
ATOM 2586 N N . MET A 1 325 ? 3.594 -6.547 -21.709 1.00 40.09 325 MET A N 1
ATOM 2587 C CA . MET A 1 325 ? 3.661 -5.131 -21.301 1.00 40.09 325 MET A CA 1
ATOM 2588 C C . MET A 1 325 ? 2.307 -4.413 -21.281 1.00 40.09 325 MET A C 1
ATOM 2590 O O . MET A 1 325 ? 2.255 -3.201 -21.069 1.00 40.09 325 MET A O 1
ATOM 2594 N N . LYS A 1 326 ? 1.190 -5.143 -21.396 1.00 46.34 326 LYS A N 1
ATOM 2595 C CA . LYS A 1 326 ? -0.136 -4.612 -21.028 1.00 46.34 326 LYS A CA 1
ATOM 2596 C C . LYS A 1 326 ? -0.552 -4.992 -19.601 1.00 46.34 326 LYS A C 1
ATOM 2598 O O . LYS A 1 326 ? -1.729 -4.919 -19.256 1.00 46.34 326 LYS A O 1
ATOM 2603 N N . TYR A 1 327 ? 0.393 -5.369 -18.739 1.00 55.44 327 TYR A N 1
ATOM 2604 C CA . TYR A 1 327 ? 0.114 -5.579 -17.321 1.00 55.44 327 TYR A CA 1
ATOM 2605 C C . TYR A 1 327 ? 0.092 -4.233 -16.586 1.00 55.44 327 TYR A C 1
ATOM 2607 O O . TYR A 1 327 ? 1.124 -3.618 -16.330 1.00 55.44 327 TYR A O 1
ATOM 2615 N N . LEU A 1 328 ? -1.108 -3.756 -16.248 1.00 64.56 328 LEU A N 1
ATOM 2616 C CA . LEU A 1 328 ? -1.327 -2.603 -15.372 1.00 64.56 328 LEU A CA 1
ATOM 2617 C C . LEU A 1 328 ? -1.773 -3.058 -13.970 1.00 64.56 328 LEU A C 1
ATOM 2619 O O . LEU A 1 328 ? -2.284 -4.165 -13.788 1.00 64.56 328 LEU A O 1
ATOM 2623 N N . GLY A 1 329 ? -1.591 -2.193 -12.968 1.00 72.31 329 GLY A N 1
ATOM 2624 C CA . GLY A 1 329 ? -2.042 -2.438 -11.595 1.00 72.31 329 GLY A CA 1
ATOM 2625 C C . GLY A 1 329 ? -1.383 -3.663 -10.953 1.00 72.31 329 GLY A C 1
ATOM 2626 O O . GLY A 1 329 ? -0.160 -3.804 -10.971 1.00 72.31 329 GLY A O 1
ATOM 2627 N N . ALA A 1 330 ? -2.194 -4.562 -10.390 1.00 70.06 330 ALA A N 1
ATOM 2628 C CA . ALA A 1 330 ? -1.722 -5.730 -9.639 1.00 70.06 330 ALA A CA 1
ATOM 2629 C C . ALA A 1 330 ? -0.824 -6.687 -10.453 1.00 70.06 330 ALA A C 1
ATOM 2631 O O . ALA A 1 330 ? 0.103 -7.268 -9.899 1.00 70.06 330 ALA A O 1
ATOM 2632 N N . HIS A 1 331 ? -1.026 -6.802 -11.769 1.00 70.88 331 HIS A N 1
ATOM 2633 C CA . HIS A 1 331 ? -0.188 -7.656 -12.620 1.00 70.88 331 HIS A CA 1
ATOM 2634 C C . HIS A 1 331 ? 1.232 -7.096 -12.779 1.00 70.88 331 HIS A C 1
ATOM 2636 O O . HIS A 1 331 ? 2.205 -7.842 -12.717 1.00 70.88 331 HIS A O 1
ATOM 2642 N N . ARG A 1 332 ? 1.362 -5.766 -12.892 1.00 69.88 332 ARG A N 1
ATOM 2643 C CA . ARG A 1 332 ? 2.666 -5.084 -12.922 1.00 69.88 332 ARG A CA 1
ATOM 2644 C C . ARG A 1 332 ? 3.421 -5.265 -11.613 1.00 69.88 332 ARG A C 1
ATOM 2646 O O . ARG A 1 332 ? 4.643 -5.382 -11.604 1.00 69.88 332 ARG A O 1
ATOM 2653 N N . TYR A 1 333 ? 2.685 -5.245 -10.503 1.00 72.56 333 TYR A N 1
ATOM 2654 C CA . TYR A 1 333 ? 3.251 -5.539 -9.196 1.00 72.56 333 TYR A CA 1
ATOM 2655 C C . TYR A 1 333 ? 3.795 -6.964 -9.145 1.00 72.56 333 TYR A C 1
ATOM 2657 O O . TYR A 1 333 ? 4.959 -7.137 -8.798 1.00 72.56 333 TYR A O 1
ATOM 2665 N N . ALA A 1 334 ? 2.974 -7.939 -9.541 1.00 70.50 334 ALA A N 1
ATOM 2666 C CA . ALA A 1 334 ? 3.344 -9.344 -9.509 1.00 70.50 334 ALA A CA 1
ATOM 2667 C C . ALA A 1 334 ? 4.627 -9.609 -10.303 1.00 70.50 334 ALA A C 1
ATOM 2669 O O . ALA A 1 334 ? 5.577 -10.173 -9.774 1.00 70.50 334 ALA A O 1
ATOM 2670 N N . PHE A 1 335 ? 4.679 -9.079 -11.527 1.00 68.56 335 PHE A N 1
ATOM 2671 C CA . PHE A 1 335 ? 5.818 -9.218 -12.427 1.00 68.56 335 PHE A CA 1
ATOM 2672 C C . PHE A 1 335 ? 7.124 -8.663 -11.847 1.00 68.56 335 PHE A C 1
ATOM 2674 O O . PHE A 1 335 ? 8.178 -9.250 -12.038 1.00 68.56 335 PHE A O 1
ATOM 2681 N N . ARG A 1 336 ? 7.076 -7.532 -11.133 1.00 67.81 336 ARG A N 1
ATOM 2682 C CA . ARG A 1 336 ? 8.294 -6.870 -10.639 1.00 67.81 336 ARG A CA 1
ATOM 2683 C C . ARG A 1 336 ? 8.906 -7.535 -9.405 1.00 67.81 336 ARG A C 1
ATOM 2685 O O . ARG A 1 336 ? 10.075 -7.308 -9.133 1.00 67.81 336 ARG A O 1
ATOM 2692 N N . GLU A 1 337 ? 8.112 -8.273 -8.636 1.00 66.94 337 GLU A N 1
ATOM 2693 C CA . GLU A 1 337 ? 8.564 -8.951 -7.410 1.00 66.94 337 GLU A CA 1
ATOM 2694 C C . GLU A 1 337 ? 8.580 -10.482 -7.559 1.00 66.94 337 GLU A C 1
ATOM 2696 O O . GLU A 1 337 ? 8.541 -11.198 -6.556 1.00 66.94 337 GLU A O 1
ATOM 2701 N N . ASP A 1 338 ? 8.544 -10.989 -8.793 1.00 63.78 338 ASP A N 1
ATOM 2702 C CA . ASP A 1 338 ? 8.505 -12.422 -9.096 1.00 63.78 338 ASP A CA 1
ATOM 2703 C C . ASP A 1 338 ? 7.339 -13.180 -8.418 1.00 63.78 338 ASP A C 1
ATOM 2705 O O . ASP A 1 338 ? 7.468 -14.339 -8.004 1.00 63.78 338 ASP A O 1
ATOM 2709 N N . PHE A 1 339 ? 6.173 -12.535 -8.289 1.00 64.50 339 PHE A N 1
ATOM 2710 C CA . PHE A 1 339 ? 4.923 -13.210 -7.931 1.00 64.50 339 PHE A CA 1
ATOM 2711 C C . PHE A 1 339 ? 4.165 -13.651 -9.181 1.00 64.50 339 PHE A C 1
ATOM 2713 O O . PHE A 1 339 ? 4.067 -12.925 -10.170 1.00 64.50 339 PHE A O 1
ATOM 2720 N N . ILE A 1 340 ? 3.477 -14.785 -9.074 1.00 68.56 340 ILE A N 1
ATOM 2721 C CA . ILE A 1 340 ? 2.351 -15.081 -9.958 1.00 68.56 340 ILE A CA 1
ATOM 2722 C C . ILE A 1 340 ? 1.189 -14.169 -9.543 1.00 68.56 340 ILE A C 1
ATOM 2724 O O . ILE A 1 340 ? 0.855 -14.083 -8.358 1.00 68.56 340 ILE A O 1
ATOM 2728 N N . SER A 1 341 ? 0.573 -13.463 -10.496 1.00 68.00 341 SER A N 1
ATOM 2729 C CA . SER A 1 341 ? -0.476 -12.473 -10.203 1.00 68.00 341 SER A CA 1
ATOM 2730 C C . SER A 1 341 ? -1.667 -13.059 -9.438 1.00 68.00 341 SER A C 1
ATOM 2732 O O . SER A 1 341 ? -2.199 -12.394 -8.551 1.00 68.00 341 SER A O 1
ATOM 2734 N N . SER A 1 342 ? -2.026 -14.318 -9.703 1.00 71.94 342 SER A N 1
ATOM 2735 C CA . SER A 1 342 ? -3.084 -15.059 -9.000 1.00 71.94 342 SER A CA 1
ATOM 2736 C C . SER A 1 342 ? -2.805 -15.291 -7.511 1.00 71.94 342 SER A C 1
ATOM 2738 O O . SER A 1 342 ? -3.733 -15.476 -6.728 1.00 71.94 342 SER A O 1
ATOM 2740 N N . ASN A 1 343 ? -1.540 -15.265 -7.089 1.00 78.69 343 ASN A N 1
ATOM 2741 C CA . ASN A 1 343 ? -1.154 -15.595 -5.716 1.00 78.69 343 ASN A CA 1
ATOM 2742 C C . ASN A 1 343 ? -1.211 -14.397 -4.770 1.00 78.69 343 ASN A C 1
ATOM 2744 O O . ASN A 1 343 ? -1.046 -14.571 -3.559 1.00 78.69 343 ASN A O 1
ATOM 2748 N N . ILE A 1 344 ? -1.419 -13.187 -5.298 1.00 83.81 344 ILE A N 1
ATOM 2749 C CA . ILE A 1 344 ? -1.459 -11.954 -4.506 1.00 83.81 344 ILE A CA 1
ATOM 2750 C C . ILE A 1 344 ? -2.521 -12.063 -3.406 1.00 83.81 344 ILE A C 1
ATOM 2752 O O . ILE A 1 344 ? -2.219 -11.766 -2.250 1.00 83.81 344 ILE A O 1
ATOM 2756 N N . PHE A 1 345 ? -3.725 -12.552 -3.730 1.00 87.25 345 PHE A N 1
ATOM 2757 C CA . PHE A 1 345 ? -4.813 -12.693 -2.759 1.00 87.25 345 PHE A CA 1
ATOM 2758 C C . PHE A 1 345 ? -4.447 -13.610 -1.593 1.00 87.25 345 PHE A C 1
ATOM 2760 O O . PHE A 1 345 ? -4.488 -13.194 -0.433 1.00 87.25 345 PHE A O 1
ATOM 2767 N N . VAL A 1 346 ? -4.025 -14.838 -1.896 1.00 84.75 346 VAL A N 1
ATOM 2768 C CA . VAL A 1 346 ? -3.705 -15.851 -0.881 1.00 84.75 346 VAL A CA 1
ATOM 2769 C C . VAL A 1 346 ? -2.519 -15.403 -0.027 1.00 84.75 346 VAL A C 1
ATOM 2771 O O . VAL A 1 346 ? -2.574 -15.475 1.201 1.00 84.75 346 VAL A O 1
ATOM 2774 N N . THR A 1 347 ? -1.479 -14.853 -0.664 1.00 86.38 347 THR A N 1
ATOM 2775 C CA . THR A 1 347 ? -0.283 -14.342 0.022 1.00 86.38 347 THR A CA 1
ATOM 2776 C C . THR A 1 347 ? -0.646 -13.234 1.005 1.00 86.38 347 THR A C 1
ATOM 2778 O O . THR A 1 347 ? -0.207 -13.253 2.160 1.00 86.38 347 THR A O 1
ATOM 2781 N N . SER A 1 348 ? -1.493 -12.297 0.577 1.00 89.94 348 SER A N 1
ATOM 2782 C CA . SER A 1 348 ? -1.983 -11.234 1.441 1.00 89.94 348 SER A CA 1
ATOM 2783 C C . SER A 1 348 ? -2.802 -11.751 2.607 1.00 89.94 348 SER A C 1
ATOM 2785 O O . SER A 1 348 ? -2.524 -11.374 3.741 1.00 89.94 348 SER A O 1
ATOM 2787 N N . ILE A 1 349 ? -3.790 -12.614 2.371 1.00 89.31 349 ILE A N 1
ATOM 2788 C CA . ILE A 1 349 ? -4.654 -13.113 3.445 1.00 89.31 349 ILE A CA 1
ATOM 2789 C C . ILE A 1 349 ? -3.849 -13.894 4.487 1.00 89.31 349 ILE A C 1
ATOM 2791 O O . ILE A 1 349 ? -4.017 -13.640 5.680 1.00 89.31 349 ILE A O 1
ATOM 2795 N N . ILE A 1 350 ? -2.928 -14.769 4.069 1.00 88.38 350 ILE A N 1
ATOM 2796 C CA . ILE A 1 350 ? -2.057 -15.519 4.989 1.00 88.38 350 ILE A CA 1
ATOM 2797 C C . ILE A 1 350 ? -1.209 -14.559 5.835 1.00 88.38 350 ILE A C 1
ATOM 2799 O O . ILE A 1 350 ? -1.116 -14.708 7.056 1.00 88.38 350 ILE A O 1
ATOM 2803 N N . THR A 1 351 ? -0.625 -13.537 5.211 1.00 86.88 351 THR A N 1
ATOM 2804 C CA . THR A 1 351 ? 0.237 -12.572 5.907 1.00 86.88 351 THR A CA 1
ATOM 2805 C C . THR A 1 351 ? -0.554 -11.657 6.847 1.00 86.88 351 THR A C 1
ATOM 2807 O O . THR A 1 351 ? -0.117 -11.384 7.963 1.00 86.88 351 THR A O 1
ATOM 2810 N N . LEU A 1 352 ? -1.745 -11.200 6.455 1.00 89.00 352 LEU A N 1
ATOM 2811 C CA . LEU A 1 352 ? -2.605 -10.395 7.331 1.00 89.00 352 LEU A CA 1
ATOM 2812 C C . LEU A 1 352 ? -3.153 -11.238 8.495 1.00 89.00 352 LEU A C 1
ATOM 2814 O O . LEU A 1 352 ? -3.240 -10.749 9.624 1.00 89.00 352 LEU A O 1
ATOM 2818 N N . ALA A 1 353 ? -3.470 -12.515 8.259 1.00 88.00 353 ALA A N 1
ATOM 2819 C CA . ALA A 1 353 ? -3.881 -13.448 9.304 1.00 88.00 353 ALA A CA 1
ATOM 2820 C C . ALA A 1 353 ? -2.747 -13.723 10.305 1.00 88.00 353 ALA A C 1
ATOM 2822 O O . ALA A 1 353 ? -2.992 -13.745 11.514 1.00 88.00 353 ALA A O 1
ATOM 2823 N N . SER A 1 354 ? -1.500 -13.858 9.840 1.00 85.50 354 SER A N 1
ATOM 2824 C CA . SER A 1 354 ? -0.348 -14.047 10.729 1.00 85.50 354 SER A CA 1
ATOM 2825 C C . SER A 1 354 ? -0.150 -12.853 11.673 1.00 85.50 354 SER A C 1
ATOM 2827 O O . SER A 1 354 ? 0.133 -13.050 12.854 1.00 85.50 354 SER A O 1
ATOM 2829 N N . LEU A 1 355 ? -0.426 -11.622 11.222 1.00 84.38 355 LEU A N 1
ATOM 2830 C CA . LEU A 1 355 ? -0.396 -10.427 12.074 1.00 84.38 355 LEU A CA 1
ATOM 2831 C C . LEU A 1 355 ? -1.449 -10.472 13.197 1.00 84.38 355 LEU A C 1
ATOM 2833 O O . LEU A 1 355 ? -1.162 -10.069 14.332 1.00 84.38 355 LEU A O 1
ATOM 2837 N N . ILE A 1 356 ? -2.650 -11.001 12.926 1.00 87.31 356 ILE A N 1
ATOM 2838 C CA . ILE A 1 356 ? -3.675 -11.236 13.962 1.00 87.31 356 ILE A CA 1
ATOM 2839 C C . ILE A 1 356 ? -3.147 -12.237 14.995 1.00 87.31 356 ILE A C 1
ATOM 2841 O O . ILE A 1 356 ? -3.230 -11.978 16.198 1.00 87.31 356 ILE A O 1
ATOM 2845 N N . VAL A 1 357 ? -2.572 -13.352 14.535 1.00 87.12 357 VAL A N 1
ATOM 2846 C CA . VAL A 1 357 ? -2.031 -14.409 15.402 1.00 87.12 357 VAL A CA 1
ATOM 2847 C C . VAL A 1 357 ? -0.898 -13.876 16.283 1.00 87.12 357 VAL A C 1
ATOM 2849 O O . VAL A 1 357 ? -0.942 -14.058 17.498 1.00 87.12 357 VAL A O 1
ATOM 2852 N N . VAL A 1 358 ? 0.065 -13.144 15.716 1.00 86.44 358 VAL A N 1
ATOM 2853 C CA . VAL A 1 358 ? 1.167 -12.520 16.472 1.00 86.44 358 VAL A CA 1
ATOM 2854 C C . VAL A 1 358 ? 0.634 -11.556 17.533 1.00 86.44 358 VAL A C 1
ATOM 2856 O O . VAL A 1 358 ? 1.075 -11.589 18.684 1.00 86.44 358 VAL A O 1
ATOM 2859 N N . THR A 1 359 ? -0.368 -10.742 17.191 1.00 85.81 359 THR A N 1
ATOM 2860 C CA . THR A 1 359 ? -0.989 -9.817 18.150 1.00 85.81 359 THR A CA 1
ATOM 2861 C C . THR A 1 359 ? -1.677 -10.565 19.297 1.00 85.81 359 THR A C 1
ATOM 2863 O O . THR A 1 359 ? -1.575 -10.155 20.455 1.00 85.81 359 THR A O 1
ATOM 2866 N N . LEU A 1 360 ? -2.349 -11.685 19.008 1.00 87.06 360 LEU A N 1
ATOM 2867 C CA . LEU A 1 360 ? -2.979 -12.539 20.018 1.00 87.06 360 LEU A CA 1
ATOM 2868 C C . LEU A 1 360 ? -1.957 -13.221 20.933 1.00 87.06 360 LEU A C 1
ATOM 2870 O O . LEU A 1 360 ? -2.162 -13.258 22.147 1.00 87.06 360 LEU A O 1
ATOM 2874 N N . ILE A 1 361 ? -0.854 -13.731 20.380 1.00 88.25 361 ILE A N 1
ATOM 2875 C CA . ILE A 1 361 ? 0.240 -14.321 21.163 1.00 88.25 361 ILE A CA 1
ATOM 2876 C C . ILE A 1 361 ? 0.814 -13.273 22.120 1.00 88.25 361 ILE A C 1
ATOM 2878 O O . ILE A 1 361 ? 0.922 -13.530 23.320 1.00 88.25 361 ILE A O 1
ATOM 2882 N N . PHE A 1 362 ? 1.101 -12.067 21.622 1.00 87.81 362 PHE A N 1
ATOM 2883 C CA . PHE A 1 362 ? 1.607 -10.976 22.452 1.00 87.81 362 PHE A CA 1
ATOM 2884 C C . PHE A 1 362 ? 0.625 -10.579 23.561 1.00 87.81 362 PHE A C 1
ATOM 2886 O O . PHE A 1 362 ? 1.022 -10.427 24.715 1.00 87.81 362 PHE A O 1
ATOM 2893 N N . LEU A 1 363 ? -0.668 -10.458 23.244 1.00 85.56 363 LEU A N 1
ATOM 2894 C CA . LEU A 1 363 ? -1.712 -10.181 24.235 1.00 85.56 363 LEU A CA 1
ATOM 2895 C C . LEU A 1 363 ? -1.722 -11.227 25.352 1.00 85.56 363 LEU A C 1
ATOM 2897 O O . LEU A 1 363 ? -1.723 -10.863 26.527 1.00 85.56 363 LEU A O 1
ATOM 2901 N N . ASN A 1 364 ? -1.697 -12.513 24.998 1.00 84.69 364 ASN A N 1
ATOM 2902 C CA . ASN A 1 364 ? -1.651 -13.596 25.978 1.00 84.69 364 ASN A CA 1
ATOM 2903 C C . ASN A 1 364 ? -0.381 -13.527 26.837 1.00 84.69 364 ASN A C 1
ATOM 2905 O O . ASN A 1 364 ? -0.474 -13.651 28.057 1.00 84.69 364 ASN A O 1
ATOM 2909 N N . ALA A 1 365 ? 0.781 -13.248 26.240 1.00 86.50 365 ALA A N 1
ATOM 2910 C CA . ALA A 1 365 ? 2.036 -13.079 26.973 1.00 86.50 365 ALA A CA 1
ATOM 2911 C C . ALA A 1 365 ? 1.976 -11.913 27.981 1.00 86.50 365 ALA A C 1
ATOM 2913 O O . ALA A 1 365 ? 2.400 -12.061 29.130 1.00 86.50 365 ALA A O 1
ATOM 2914 N N . VAL A 1 366 ? 1.393 -10.771 27.594 1.00 83.31 366 VAL A N 1
ATOM 2915 C CA . VAL A 1 366 ? 1.185 -9.620 28.492 1.00 83.31 366 VAL A CA 1
ATOM 2916 C C . VAL A 1 366 ? 0.200 -9.956 29.617 1.00 83.31 366 VAL A C 1
ATOM 2918 O O . VAL A 1 366 ? 0.420 -9.580 30.764 1.00 83.31 366 VAL A O 1
ATOM 2921 N N . ILE A 1 367 ? -0.872 -10.695 29.328 1.00 79.94 367 ILE A N 1
ATOM 2922 C CA . ILE A 1 367 ? -1.844 -11.112 30.351 1.00 79.94 367 ILE A CA 1
ATOM 2923 C C . ILE A 1 367 ? -1.192 -12.070 31.360 1.00 79.94 367 ILE A C 1
ATOM 2925 O O . ILE A 1 367 ? -1.381 -11.920 32.568 1.00 79.94 367 ILE A O 1
ATOM 2929 N N . ILE A 1 368 ? -0.395 -13.032 30.886 1.00 82.06 368 ILE A N 1
ATOM 2930 C CA . ILE A 1 368 ? 0.335 -13.973 31.743 1.00 82.06 368 ILE A CA 1
ATOM 2931 C C . ILE A 1 368 ? 1.337 -13.230 32.633 1.00 82.06 368 ILE A C 1
ATOM 2933 O O . ILE A 1 368 ? 1.369 -13.479 33.838 1.00 82.06 368 ILE A O 1
ATOM 2937 N N . SER A 1 369 ? 2.112 -12.287 32.084 1.00 81.31 369 SER A N 1
ATOM 2938 C CA . SER A 1 369 ? 3.091 -11.523 32.871 1.00 81.31 369 SER A CA 1
ATOM 2939 C C . SER A 1 369 ? 2.425 -10.686 33.965 1.00 81.31 369 SER A C 1
ATOM 2941 O O . SER A 1 369 ? 2.894 -10.669 35.104 1.00 81.31 369 SER A O 1
ATOM 2943 N N . ILE A 1 370 ? 1.273 -10.083 33.664 1.00 76.50 370 ILE A N 1
ATOM 2944 C CA . ILE A 1 370 ? 0.447 -9.382 34.649 1.00 76.50 370 ILE A CA 1
ATOM 2945 C C . ILE A 1 370 ? -0.017 -10.333 35.762 1.00 76.50 370 ILE A C 1
ATOM 2947 O O . ILE A 1 370 ? 0.126 -10.010 36.941 1.00 76.50 370 ILE A O 1
ATOM 2951 N N . ASN A 1 371 ? -0.519 -11.521 35.413 1.00 75.94 371 ASN A N 1
ATOM 2952 C CA . ASN A 1 371 ? -0.988 -12.507 36.393 1.00 75.94 371 ASN A CA 1
ATOM 2953 C C . ASN A 1 371 ? 0.127 -13.007 37.322 1.00 75.94 371 ASN A C 1
ATOM 2955 O O . ASN A 1 371 ? -0.126 -13.243 38.504 1.00 75.94 371 ASN A O 1
ATOM 2959 N N . ILE A 1 372 ? 1.356 -13.149 36.818 1.00 77.69 372 ILE A N 1
ATOM 2960 C CA . ILE A 1 372 ? 2.523 -13.502 37.638 1.00 77.69 372 ILE A CA 1
ATOM 2961 C C . ILE A 1 372 ? 2.844 -12.365 38.615 1.00 77.69 372 ILE A C 1
ATOM 2963 O O . ILE A 1 372 ? 3.043 -12.621 39.800 1.00 77.69 372 ILE A O 1
ATOM 2967 N N . MET A 1 373 ? 2.832 -11.112 38.152 1.00 71.12 373 MET A N 1
ATOM 2968 C CA . MET A 1 373 ? 3.133 -9.953 39.001 1.00 71.12 373 MET A CA 1
ATOM 2969 C C . MET A 1 373 ? 2.108 -9.748 40.125 1.00 71.12 373 MET A C 1
ATOM 2971 O O . MET A 1 373 ? 2.499 -9.375 41.225 1.00 71.12 373 MET A O 1
ATOM 2975 N N . ILE A 1 374 ? 0.819 -10.034 39.892 1.00 69.12 374 ILE A N 1
ATOM 2976 C CA . ILE A 1 374 ? -0.223 -9.951 40.938 1.00 69.12 374 ILE A CA 1
ATOM 2977 C C . ILE A 1 374 ? 0.026 -10.963 42.070 1.00 69.12 374 ILE A C 1
ATOM 2979 O O . ILE A 1 374 ? -0.318 -10.691 43.218 1.00 69.12 374 ILE A O 1
ATOM 2983 N N . LYS A 1 375 ? 0.615 -12.131 41.773 1.00 69.19 375 LYS A N 1
ATOM 2984 C CA . LYS A 1 375 ? 0.916 -13.155 42.789 1.00 69.19 375 LYS A CA 1
ATOM 2985 C C . LYS A 1 375 ? 2.068 -12.761 43.718 1.00 69.19 375 LYS A C 1
ATOM 2987 O O . LYS A 1 375 ? 2.259 -13.428 44.730 1.00 69.19 375 LYS A O 1
ATOM 2992 N N . ILE A 1 376 ? 2.822 -11.705 43.401 1.00 70.12 376 ILE A N 1
ATOM 2993 C CA . ILE A 1 376 ? 3.912 -11.212 44.246 1.00 70.12 376 ILE A CA 1
ATOM 2994 C C . ILE A 1 376 ? 3.307 -10.319 45.344 1.00 70.12 376 ILE A C 1
ATOM 2996 O O . ILE A 1 376 ? 2.752 -9.260 45.037 1.00 70.12 376 ILE A O 1
ATOM 3000 N N . PRO A 1 377 ? 3.399 -10.711 46.629 1.00 56.78 377 PRO A N 1
ATOM 3001 C CA . PRO A 1 377 ? 2.710 -10.048 47.732 1.00 56.78 377 PRO A CA 1
ATOM 3002 C C . PRO A 1 377 ? 3.449 -8.770 48.152 1.00 56.78 377 PRO A C 1
ATOM 3004 O O . PRO A 1 377 ? 4.057 -8.722 49.218 1.00 56.78 377 PRO A O 1
ATOM 3007 N N . HIS A 1 378 ? 3.465 -7.726 47.313 1.00 57.50 378 HIS A N 1
ATOM 3008 C CA . HIS A 1 378 ? 4.121 -6.475 47.714 1.00 57.50 378 HIS A CA 1
ATOM 3009 C C . HIS A 1 378 ? 3.666 -5.170 47.035 1.00 57.50 378 HIS A C 1
ATOM 3011 O O . HIS A 1 378 ? 4.506 -4.325 46.730 1.00 57.50 378 HIS A O 1
ATOM 3017 N N . ASN A 1 379 ? 2.361 -4.941 46.804 1.00 54.09 379 ASN A N 1
ATOM 3018 C CA . ASN A 1 379 ? 1.853 -3.559 46.689 1.00 54.09 379 ASN A CA 1
ATOM 3019 C C . ASN A 1 379 ? 0.319 -3.425 46.684 1.00 54.09 379 ASN A C 1
ATOM 3021 O O . ASN A 1 379 ? -0.395 -4.184 46.040 1.00 54.09 379 ASN A O 1
ATOM 3025 N N . SER A 1 380 ? -0.193 -2.357 47.295 1.00 54.84 380 SER A N 1
ATOM 3026 C CA . SER A 1 380 ? -1.619 -1.980 47.294 1.00 54.84 380 SER A CA 1
ATOM 3027 C C . SER A 1 380 ? -2.109 -1.365 45.968 1.00 54.84 380 SER A C 1
ATOM 3029 O O . SER A 1 380 ? -3.310 -1.210 45.757 1.00 54.84 380 SER A O 1
ATOM 3031 N N . LYS A 1 381 ? -1.202 -1.070 45.021 1.00 53.28 381 LYS A N 1
ATOM 3032 C CA . LYS A 1 381 ? -1.525 -0.599 43.654 1.00 53.28 381 LYS A CA 1
ATOM 3033 C C . LYS A 1 381 ? -2.073 -1.696 42.720 1.00 53.28 381 LYS A C 1
ATOM 3035 O O . LYS A 1 381 ? -2.419 -1.405 41.577 1.00 53.28 381 LYS A O 1
ATOM 3040 N N . PHE A 1 382 ? -2.185 -2.939 43.190 1.00 54.62 382 PHE A N 1
ATOM 3041 C CA . PHE A 1 382 ? -2.562 -4.104 42.380 1.00 54.62 382 PHE A CA 1
ATOM 3042 C C . PHE A 1 382 ? -4.078 -4.344 42.217 1.00 54.62 382 PHE A C 1
ATOM 3044 O O . PHE A 1 382 ? -4.463 -5.209 41.430 1.00 54.62 382 PHE A O 1
ATOM 3051 N N . ASN A 1 383 ? -4.957 -3.560 42.856 1.00 55.91 383 ASN A N 1
ATOM 3052 C CA . ASN A 1 383 ? -6.415 -3.756 42.736 1.00 55.91 383 ASN A CA 1
ATOM 3053 C C . ASN A 1 383 ? -6.953 -3.533 41.307 1.00 55.91 383 ASN A C 1
ATOM 3055 O O . ASN A 1 383 ? -7.793 -4.299 40.837 1.00 55.91 383 ASN A O 1
ATOM 3059 N N . TYR A 1 384 ? -6.438 -2.535 40.582 1.00 55.97 384 TYR A N 1
ATOM 3060 C CA . TYR A 1 384 ? -6.831 -2.277 39.187 1.00 55.97 384 TYR A CA 1
ATOM 3061 C C . TYR A 1 384 ? -6.311 -3.365 38.227 1.00 55.97 384 TYR A C 1
ATOM 3063 O O . TYR A 1 384 ? -6.999 -3.789 37.298 1.00 55.97 384 TYR A O 1
ATOM 3071 N N . ILE A 1 385 ? -5.116 -3.885 38.508 1.00 55.69 385 ILE A N 1
ATOM 3072 C CA . ILE A 1 385 ? -4.457 -4.944 37.737 1.00 55.69 385 ILE A CA 1
ATOM 3073 C C . ILE A 1 385 ? -5.202 -6.287 37.924 1.00 55.69 385 ILE A C 1
ATOM 3075 O O . ILE A 1 385 ? -5.419 -7.024 36.961 1.00 55.69 385 ILE A O 1
ATOM 3079 N N . GLY A 1 386 ? -5.714 -6.558 39.132 1.00 56.12 386 GLY A N 1
ATOM 3080 C CA . GLY A 1 386 ? -6.590 -7.701 39.420 1.00 56.12 386 GLY A CA 1
ATOM 3081 C C . GLY A 1 386 ? -7.964 -7.646 38.731 1.00 56.12 386 GLY A C 1
ATOM 3082 O O . GLY A 1 386 ? -8.498 -8.688 38.350 1.00 56.12 386 GLY A O 1
ATOM 3083 N N . PHE A 1 387 ? -8.528 -6.451 38.508 1.00 57.44 387 PHE A N 1
ATOM 3084 C CA . PHE A 1 387 ? -9.774 -6.273 37.744 1.00 57.44 387 PHE A CA 1
ATOM 3085 C C . PHE A 1 387 ? -9.595 -6.597 36.250 1.00 57.44 387 PHE A C 1
ATOM 3087 O O . PHE A 1 387 ? -10.452 -7.247 35.645 1.00 57.44 387 PHE A O 1
ATOM 3094 N N . LEU A 1 388 ? -8.459 -6.204 35.663 1.00 56.38 388 LEU A N 1
ATOM 3095 C CA . LEU A 1 388 ? -8.097 -6.521 34.276 1.00 56.38 388 LEU A CA 1
ATOM 3096 C C . LEU A 1 388 ? -7.862 -8.024 34.069 1.00 56.38 388 LEU A C 1
ATOM 3098 O O . LEU A 1 388 ? -8.375 -8.588 33.101 1.00 56.38 388 LEU A O 1
ATOM 3102 N N . GLY A 1 389 ? -7.172 -8.688 35.005 1.00 59.25 389 GLY A N 1
ATOM 3103 C CA . GLY A 1 389 ? -6.929 -10.136 34.964 1.00 59.25 389 GLY A CA 1
ATOM 3104 C C . GLY A 1 389 ? -8.210 -10.980 34.963 1.00 59.25 389 GLY A C 1
ATOM 3105 O O . GLY A 1 389 ? -8.246 -12.032 34.334 1.00 59.25 389 GLY A O 1
ATOM 3106 N N . ARG A 1 390 ? -9.304 -10.502 35.578 1.00 62.97 390 ARG A N 1
ATOM 3107 C CA . ARG A 1 390 ? -10.619 -11.182 35.558 1.00 62.97 390 ARG A CA 1
ATOM 3108 C C . ARG A 1 390 ? -11.435 -10.917 34.286 1.00 62.97 390 ARG A C 1
ATOM 3110 O O . ARG A 1 390 ? -12.298 -11.715 33.938 1.00 62.97 390 ARG A O 1
ATOM 3117 N N . ASN A 1 391 ? -11.158 -9.822 33.574 1.00 67.44 391 ASN A N 1
ATOM 3118 C CA . ASN A 1 391 ? -11.907 -9.378 32.389 1.00 67.44 391 ASN A CA 1
ATOM 3119 C C . ASN A 1 391 ? -11.105 -9.476 31.074 1.00 67.44 391 ASN A C 1
ATOM 3121 O O . ASN A 1 391 ? -11.514 -8.905 30.059 1.00 67.44 391 ASN A O 1
ATOM 3125 N N . TYR A 1 392 ? -9.989 -10.212 31.058 1.00 74.00 392 TYR A N 1
ATOM 3126 C CA . TYR A 1 392 ? -9.050 -10.280 29.929 1.00 74.00 392 TYR A CA 1
ATOM 3127 C C . TYR A 1 392 ? -9.698 -10.678 28.592 1.00 74.00 392 TYR A C 1
ATOM 3129 O O . TYR A 1 392 ? -9.344 -10.144 27.542 1.00 74.00 392 TYR A O 1
ATOM 3137 N N . THR A 1 393 ? -10.723 -11.537 28.615 1.00 78.56 393 THR A N 1
ATOM 3138 C CA . THR A 1 393 ? -11.470 -11.941 27.410 1.00 78.56 393 THR A CA 1
ATOM 3139 C C . THR A 1 393 ? -12.136 -10.758 26.701 1.00 78.56 393 THR A C 1
ATOM 3141 O O . THR A 1 393 ? -12.289 -10.772 25.479 1.00 78.56 393 THR A O 1
ATOM 3144 N N . ARG A 1 394 ? -12.518 -9.707 27.437 1.00 80.75 394 ARG A N 1
ATOM 3145 C CA . ARG A 1 394 ? -13.097 -8.477 26.871 1.00 80.75 394 ARG A CA 1
ATOM 3146 C C . ARG A 1 394 ? -12.025 -7.617 26.206 1.00 80.75 394 ARG A C 1
ATOM 3148 O O . ARG A 1 394 ? -12.257 -7.131 25.105 1.00 80.75 394 ARG A O 1
ATOM 3155 N N . ILE A 1 395 ? -10.846 -7.524 26.821 1.00 79.75 395 ILE A N 1
ATOM 3156 C CA . ILE A 1 395 ? -9.683 -6.792 26.295 1.00 79.75 395 ILE A CA 1
ATOM 3157 C C . ILE A 1 395 ? -9.184 -7.429 24.995 1.00 79.75 395 ILE A C 1
ATOM 3159 O O . ILE A 1 395 ? -8.891 -6.721 24.031 1.00 79.75 395 ILE A O 1
ATOM 3163 N N . ILE A 1 396 ? -9.129 -8.764 24.941 1.00 83.50 396 ILE A N 1
ATOM 3164 C CA . ILE A 1 396 ? -8.781 -9.500 23.719 1.00 83.50 396 ILE A CA 1
ATOM 3165 C C . ILE A 1 396 ? -9.789 -9.173 22.613 1.00 83.50 396 ILE A C 1
ATOM 3167 O O . ILE A 1 396 ? -9.389 -8.796 21.515 1.00 83.50 396 ILE A O 1
ATOM 3171 N N . LYS A 1 397 ? -11.097 -9.224 22.910 1.00 85.50 397 LYS A N 1
ATOM 3172 C CA . LYS A 1 397 ? -12.148 -8.861 21.942 1.00 85.50 397 LYS A CA 1
ATOM 3173 C C . LYS A 1 397 ? -12.010 -7.417 21.444 1.00 85.50 397 LYS A C 1
ATOM 3175 O O . LYS A 1 397 ? -12.173 -7.183 20.251 1.00 85.50 397 LYS A O 1
ATOM 3180 N N . ALA A 1 398 ? -11.677 -6.466 22.318 1.00 84.31 398 ALA A N 1
ATOM 3181 C CA . ALA A 1 398 ? -11.467 -5.072 21.927 1.00 84.31 398 ALA A CA 1
ATOM 3182 C C . ALA A 1 398 ? -10.277 -4.905 20.973 1.00 84.31 398 ALA A C 1
ATOM 3184 O O . ALA A 1 398 ? -10.378 -4.196 19.972 1.00 84.31 398 ALA A O 1
ATOM 3185 N N . ASN A 1 399 ? -9.158 -5.577 21.259 1.00 87.06 399 ASN A N 1
ATOM 3186 C CA . ASN A 1 399 ? -7.978 -5.528 20.397 1.00 87.06 399 ASN A CA 1
ATOM 3187 C C . ASN A 1 399 ? -8.201 -6.255 19.069 1.00 87.06 399 ASN A C 1
ATOM 3189 O O . ASN A 1 399 ? -7.732 -5.775 18.043 1.00 87.06 399 ASN A O 1
ATOM 3193 N N . LEU A 1 400 ? -8.977 -7.341 19.054 1.00 89.44 400 LEU A N 1
ATOM 3194 C CA . LEU A 1 400 ? -9.380 -8.008 17.817 1.00 89.44 400 LEU A CA 1
ATOM 3195 C C . LEU A 1 400 ? -10.179 -7.079 16.902 1.00 89.44 400 LEU A C 1
ATOM 3197 O O . LEU A 1 400 ? -9.844 -6.963 15.729 1.00 89.44 400 LEU A O 1
ATOM 3201 N N . PHE A 1 401 ? -11.179 -6.361 17.427 1.00 91.25 401 PHE A N 1
ATOM 3202 C CA . PHE A 1 401 ? -11.910 -5.377 16.620 1.00 91.25 401 PHE A CA 1
ATOM 3203 C C . PHE A 1 401 ? -11.010 -4.244 16.117 1.00 91.25 401 PHE A C 1
ATOM 3205 O O . PHE A 1 401 ? -11.211 -3.746 15.013 1.00 91.25 401 PHE A O 1
ATOM 3212 N N . ARG A 1 402 ? -10.012 -3.840 16.906 1.00 90.19 402 ARG A N 1
ATOM 3213 C CA . ARG A 1 402 ? -9.041 -2.820 16.504 1.00 90.19 402 ARG A CA 1
ATOM 3214 C C . ARG A 1 402 ? -8.135 -3.299 15.370 1.00 90.19 402 ARG A C 1
ATOM 3216 O O . ARG A 1 402 ? -7.955 -2.565 14.406 1.00 90.19 402 ARG A O 1
ATOM 3223 N N . VAL A 1 403 ? -7.565 -4.499 15.480 1.00 91.69 403 VAL A N 1
ATOM 3224 C CA . VAL A 1 403 ? -6.745 -5.086 14.410 1.00 91.69 403 VAL A CA 1
ATOM 3225 C C . VAL A 1 403 ? -7.605 -5.294 13.168 1.00 91.69 403 VAL A C 1
ATOM 3227 O O . VAL A 1 403 ? -7.198 -4.896 12.086 1.00 91.69 403 VAL A O 1
ATOM 3230 N N . LEU A 1 404 ? -8.833 -5.795 13.325 1.00 94.12 404 LEU A N 1
ATOM 3231 C CA . LEU A 1 404 ? -9.783 -5.925 12.223 1.00 94.12 404 LEU A CA 1
ATOM 3232 C C . LEU A 1 404 ? -10.056 -4.580 11.537 1.00 94.12 404 LEU A C 1
ATOM 3234 O O . LEU A 1 404 ? -10.080 -4.526 10.316 1.00 94.12 404 LEU A O 1
ATOM 3238 N N . LEU A 1 405 ? -10.202 -3.486 12.292 1.00 93.75 405 LEU A N 1
ATOM 3239 C CA . LEU A 1 405 ? -10.383 -2.144 11.729 1.00 93.75 405 LEU A CA 1
ATOM 3240 C C . LEU A 1 405 ? -9.164 -1.670 10.916 1.00 93.75 405 LEU A C 1
ATOM 3242 O O . LEU A 1 405 ? -9.342 -0.986 9.913 1.00 93.75 405 LEU A O 1
ATOM 3246 N N . ILE A 1 406 ? -7.943 -2.036 11.324 1.00 93.88 406 ILE A N 1
ATOM 3247 C CA . ILE A 1 406 ? -6.694 -1.732 10.596 1.00 93.88 406 ILE A CA 1
ATOM 3248 C C . ILE A 1 406 ? -6.536 -2.626 9.354 1.00 93.88 406 ILE A C 1
ATOM 3250 O O . ILE A 1 406 ? -6.020 -2.184 8.332 1.00 93.88 406 ILE A O 1
ATOM 3254 N N . LEU A 1 407 ? -6.971 -3.884 9.429 1.00 94.50 407 LEU A N 1
ATOM 3255 C CA . LEU A 1 407 ? -6.886 -4.853 8.331 1.00 94.50 407 LEU A CA 1
ATOM 3256 C C . LEU A 1 407 ? -8.047 -4.745 7.340 1.00 94.50 407 LEU A C 1
ATOM 3258 O O . LEU A 1 407 ? -7.975 -5.294 6.246 1.00 94.50 407 LEU A O 1
ATOM 3262 N N . PHE A 1 408 ? -9.114 -4.033 7.692 1.00 95.88 408 PHE A N 1
ATOM 3263 C CA . PHE A 1 408 ? -10.289 -3.922 6.842 1.00 95.88 408 PHE A CA 1
ATOM 3264 C C . PHE A 1 408 ? -9.978 -3.299 5.471 1.00 95.88 408 PHE A C 1
ATOM 3266 O O . PHE A 1 408 ? -10.307 -3.942 4.476 1.00 95.88 408 PHE A O 1
ATOM 3273 N N . PRO A 1 409 ? -9.286 -2.145 5.356 1.00 96.06 409 PRO A N 1
ATOM 3274 C CA . PRO A 1 409 ? -8.966 -1.571 4.051 1.00 96.06 409 PRO A CA 1
ATOM 3275 C C . PRO A 1 409 ? -8.188 -2.502 3.092 1.00 96.06 409 PRO A C 1
ATOM 3277 O O . PRO A 1 409 ? -8.614 -2.618 1.939 1.00 96.06 409 PRO A O 1
ATOM 3280 N N . PRO A 1 410 ? -7.097 -3.198 3.496 1.00 94.88 410 PRO A N 1
ATOM 3281 C CA . PRO A 1 410 ? -6.436 -4.154 2.605 1.00 94.88 410 PRO A CA 1
ATOM 3282 C C . PRO A 1 410 ? -7.310 -5.373 2.278 1.00 94.88 410 PRO A C 1
ATOM 3284 O O . PRO A 1 410 ? -7.313 -5.799 1.125 1.00 94.88 410 PRO A O 1
ATOM 3287 N N . ILE A 1 411 ? -8.103 -5.889 3.231 1.00 94.69 411 ILE A N 1
ATOM 3288 C CA . ILE A 1 411 ? -9.059 -6.978 2.957 1.00 94.69 411 ILE A CA 1
ATOM 3289 C C . ILE A 1 411 ? -10.049 -6.559 1.866 1.00 94.69 411 ILE A C 1
ATOM 3291 O O . ILE A 1 411 ? -10.268 -7.325 0.930 1.00 94.69 411 ILE A O 1
ATOM 3295 N N . VAL A 1 412 ? -10.619 -5.348 1.944 1.00 95.12 412 VAL A N 1
ATOM 3296 C CA . VAL A 1 412 ? -11.534 -4.840 0.907 1.00 95.12 412 VAL A CA 1
ATOM 3297 C C . VAL A 1 412 ? -10.828 -4.752 -0.442 1.00 95.12 412 VAL A C 1
ATOM 3299 O O . VAL A 1 412 ? -11.361 -5.252 -1.425 1.00 95.12 412 VAL A O 1
ATOM 3302 N N . LEU A 1 413 ? -9.637 -4.149 -0.498 1.00 93.31 413 LEU A N 1
ATOM 3303 C CA . LEU A 1 413 ? -8.909 -3.954 -1.755 1.00 93.31 413 LEU A CA 1
ATOM 3304 C C . LEU A 1 413 ? -8.665 -5.275 -2.486 1.00 93.31 413 LEU A C 1
ATOM 3306 O O . LEU A 1 413 ? -8.999 -5.407 -3.659 1.00 93.31 413 LEU A O 1
ATOM 3310 N N . ILE A 1 414 ? -8.106 -6.246 -1.770 1.00 90.12 414 ILE A N 1
ATOM 3311 C CA . ILE A 1 414 ? -7.659 -7.508 -2.354 1.00 90.12 414 ILE A CA 1
ATOM 3312 C C . ILE A 1 414 ? -8.856 -8.412 -2.676 1.00 90.12 414 ILE A C 1
ATOM 3314 O O . ILE A 1 414 ? -8.882 -9.064 -3.716 1.00 90.12 414 ILE A O 1
ATOM 3318 N N . SER A 1 415 ? -9.907 -8.380 -1.850 1.00 91.06 415 SER A N 1
ATOM 3319 C CA . SER A 1 415 ? -11.133 -9.135 -2.134 1.00 91.06 415 SER A CA 1
ATOM 3320 C C . SER A 1 415 ? -11.887 -8.571 -3.339 1.00 91.06 415 SER A C 1
ATOM 3322 O O . SER A 1 415 ? -12.347 -9.331 -4.183 1.00 91.06 415 SER A O 1
ATOM 3324 N N . VAL A 1 416 ? -12.004 -7.241 -3.455 1.00 89.81 416 VAL A N 1
ATOM 3325 C CA . VAL A 1 416 ? -12.674 -6.608 -4.603 1.00 89.81 416 VAL A CA 1
ATOM 3326 C C . VAL A 1 416 ? -11.845 -6.781 -5.881 1.00 89.81 416 VAL A C 1
ATOM 3328 O O . VAL A 1 416 ? -12.425 -6.941 -6.953 1.00 89.81 416 VAL A O 1
ATOM 3331 N N . SER A 1 417 ? -10.509 -6.816 -5.795 1.00 84.00 417 SER A N 1
ATOM 3332 C CA . SER A 1 417 ? -9.669 -7.074 -6.970 1.00 84.00 417 SER A CA 1
ATOM 3333 C C . SER A 1 417 ? -9.833 -8.481 -7.553 1.00 84.00 417 SER A C 1
ATOM 3335 O O . SER A 1 417 ? -9.726 -8.623 -8.769 1.00 84.00 417 SER A O 1
ATOM 3337 N N . GLU A 1 418 ? -10.160 -9.500 -6.749 1.00 86.25 418 GLU A N 1
ATOM 3338 C CA . GLU A 1 418 ? -10.360 -10.870 -7.260 1.00 86.25 418 GLU A CA 1
ATOM 3339 C C . GLU A 1 418 ? -11.575 -11.004 -8.183 1.00 86.25 418 GLU A C 1
ATOM 3341 O O . GLU A 1 418 ? -11.534 -11.768 -9.148 1.00 86.25 418 GLU A O 1
ATOM 3346 N N . PHE A 1 419 ? -12.621 -10.193 -7.987 1.00 80.81 419 PHE A N 1
ATOM 3347 C CA . PHE A 1 419 ? -13.750 -10.142 -8.928 1.00 80.81 419 PHE A CA 1
ATOM 3348 C C . PHE A 1 419 ? -13.313 -9.754 -10.348 1.00 80.81 419 PHE A C 1
ATOM 3350 O O . PHE A 1 419 ? -13.987 -10.099 -11.319 1.00 80.81 419 PHE A O 1
ATOM 3357 N N . ASN A 1 420 ? -12.179 -9.061 -10.474 1.00 71.88 420 ASN A N 1
ATOM 3358 C CA . ASN A 1 420 ? -11.685 -8.537 -11.741 1.00 71.88 420 ASN A CA 1
ATOM 3359 C C . ASN A 1 420 ? -10.648 -9.461 -12.393 1.00 71.88 420 ASN A C 1
ATOM 3361 O O . ASN A 1 420 ? -10.508 -9.439 -13.613 1.00 71.88 420 ASN A O 1
ATOM 3365 N N . CYS A 1 421 ? -9.937 -10.276 -11.607 1.00 64.38 421 CYS A N 1
ATOM 3366 C CA . CYS A 1 421 ? -8.793 -11.058 -12.081 1.00 64.38 421 CYS A CA 1
ATOM 3367 C C . CYS A 1 421 ? -9.136 -12.448 -12.654 1.00 64.38 421 CYS A C 1
ATOM 3369 O O . CYS A 1 421 ? -8.233 -13.084 -13.181 1.00 64.38 421 CYS A O 1
ATOM 3371 N N . LYS A 1 422 ? -10.399 -12.917 -12.606 1.00 59.22 422 LYS A N 1
ATOM 3372 C CA . LYS A 1 422 ? -10.871 -14.216 -13.168 1.00 59.22 422 LYS A CA 1
ATOM 3373 C C . LYS A 1 422 ? -9.862 -15.378 -13.008 1.00 59.22 422 LYS A C 1
ATOM 3375 O O . LYS A 1 422 ? -9.618 -16.126 -13.949 1.00 59.22 422 LYS A O 1
ATOM 3380 N N . SER A 1 423 ? -9.277 -15.511 -11.822 1.00 60.50 423 SER A N 1
ATOM 3381 C CA . SER A 1 423 ? -8.202 -16.460 -11.513 1.00 60.50 423 SER A CA 1
ATOM 3382 C C . SER A 1 423 ? -8.755 -17.869 -11.242 1.00 60.50 423 SER A C 1
ATOM 3384 O O . SER A 1 423 ? -8.485 -18.811 -11.981 1.00 60.50 423 SER A O 1
ATOM 3386 N N . SER A 1 424 ? -9.589 -18.016 -10.208 1.00 72.00 424 SER A N 1
ATOM 3387 C CA . SER A 1 424 ? -10.208 -19.284 -9.801 1.00 72.00 424 SER A CA 1
ATOM 3388 C C . SER A 1 424 ? -11.555 -19.040 -9.104 1.00 72.00 424 SER A C 1
ATOM 3390 O O . SER A 1 424 ? -11.658 -18.115 -8.291 1.00 72.00 424 SER A O 1
ATOM 3392 N N . PRO A 1 425 ? -12.591 -19.867 -9.355 1.00 81.19 425 PRO A N 1
ATOM 3393 C CA . PRO A 1 425 ? -13.867 -19.764 -8.648 1.00 81.19 425 PRO A CA 1
ATOM 3394 C C . PRO A 1 425 ? -13.742 -19.920 -7.125 1.00 81.19 425 PRO A C 1
ATOM 3396 O O . PRO A 1 425 ? -14.486 -19.273 -6.393 1.00 81.19 425 PRO A O 1
ATOM 3399 N N . ALA A 1 426 ? -12.804 -20.741 -6.636 1.00 81.00 426 ALA A N 1
ATOM 3400 C CA . ALA A 1 426 ? -12.621 -20.953 -5.198 1.00 81.00 426 ALA A CA 1
ATOM 3401 C C . ALA A 1 426 ? -12.080 -19.697 -4.501 1.00 81.00 426 ALA A C 1
ATOM 3403 O O . ALA A 1 426 ? -12.630 -19.267 -3.489 1.00 81.00 426 ALA A O 1
ATOM 3404 N N . LEU A 1 427 ? -11.072 -19.050 -5.100 1.00 82.56 427 LEU A N 1
ATOM 3405 C CA . LEU A 1 427 ? -10.508 -17.798 -4.585 1.00 82.56 427 LEU A CA 1
ATOM 3406 C C . LEU A 1 427 ? -11.562 -16.686 -4.535 1.00 82.56 427 LEU A C 1
ATOM 3408 O O . LEU A 1 427 ? -11.593 -15.902 -3.587 1.00 82.56 427 LEU A O 1
ATOM 3412 N N . LEU A 1 428 ? -12.464 -16.644 -5.520 1.00 87.19 428 LEU A N 1
ATOM 3413 C CA . LEU A 1 428 ? -13.576 -15.699 -5.518 1.00 87.19 428 LEU A CA 1
ATOM 3414 C C . LEU A 1 428 ? -14.515 -15.930 -4.325 1.00 87.19 428 LEU A C 1
ATOM 3416 O O . LEU A 1 428 ? -14.905 -14.972 -3.658 1.00 87.19 428 LEU A O 1
ATOM 3420 N N . VAL A 1 429 ? -14.868 -17.187 -4.037 1.00 89.62 429 VAL A N 1
ATOM 3421 C CA . VAL A 1 429 ? -15.716 -17.533 -2.884 1.00 89.62 429 VAL A CA 1
ATOM 3422 C C . VAL A 1 429 ? -15.038 -17.126 -1.575 1.00 89.62 429 VAL A C 1
ATOM 3424 O O . VAL A 1 429 ? -15.674 -16.468 -0.748 1.00 89.62 429 VAL A O 1
ATOM 3427 N N . ASP A 1 430 ? -13.748 -17.428 -1.413 1.00 88.88 430 ASP A N 1
ATOM 3428 C CA . ASP A 1 430 ? -12.979 -17.027 -0.231 1.00 88.88 430 ASP A CA 1
ATOM 3429 C C . ASP A 1 430 ? -12.953 -15.507 -0.057 1.00 88.88 430 ASP A C 1
ATOM 3431 O O . ASP A 1 430 ? -13.191 -15.000 1.043 1.00 88.88 430 ASP A O 1
ATOM 3435 N N . ALA A 1 431 ? -12.728 -14.765 -1.145 1.00 91.00 431 ALA A N 1
ATOM 3436 C CA . ALA A 1 431 ? -12.744 -13.308 -1.147 1.00 91.00 431 ALA A CA 1
ATOM 3437 C C . ALA A 1 431 ? -14.090 -12.756 -0.657 1.00 91.00 431 ALA A C 1
ATOM 3439 O O . ALA A 1 431 ? -14.118 -11.892 0.223 1.00 91.00 431 ALA A O 1
ATOM 3440 N N . VAL A 1 432 ? -15.214 -13.282 -1.161 1.00 93.06 432 VAL A N 1
ATOM 3441 C CA . VAL A 1 432 ? -16.556 -12.851 -0.734 1.00 93.06 432 VAL A CA 1
ATOM 3442 C C . VAL A 1 432 ? -16.796 -13.162 0.740 1.00 93.06 432 VAL A C 1
ATOM 3444 O O . VAL A 1 432 ? -17.284 -12.300 1.473 1.00 93.06 432 VAL A O 1
ATOM 3447 N N . VAL A 1 433 ? -16.450 -14.369 1.190 1.00 93.56 433 VAL A N 1
ATOM 3448 C CA . VAL A 1 433 ? -16.685 -14.813 2.570 1.00 93.56 433 VAL A CA 1
ATOM 3449 C C . VAL A 1 433 ? -15.852 -13.995 3.556 1.00 93.56 433 VAL A C 1
ATOM 3451 O O . VAL A 1 433 ? -16.400 -13.466 4.526 1.00 93.56 433 VAL A O 1
ATOM 3454 N N . ILE A 1 434 ? -14.551 -13.829 3.303 1.00 92.38 434 ILE A N 1
ATOM 3455 C CA . ILE A 1 434 ? -13.649 -13.062 4.175 1.00 92.38 434 ILE A CA 1
ATOM 3456 C C . ILE A 1 434 ? -14.080 -11.593 4.234 1.00 92.38 434 ILE A C 1
ATOM 3458 O O . ILE A 1 434 ? -14.183 -11.022 5.326 1.00 92.38 434 ILE A O 1
ATOM 3462 N N . PHE A 1 435 ? -14.393 -10.990 3.083 1.00 94.62 435 PHE A N 1
ATOM 3463 C CA . PHE A 1 435 ? -14.899 -9.621 3.012 1.00 94.62 435 PHE A CA 1
ATOM 3464 C C . PHE A 1 435 ? -16.212 -9.454 3.788 1.00 94.62 435 PHE A C 1
ATOM 3466 O O . PHE A 1 435 ? -16.330 -8.542 4.613 1.00 94.62 435 PHE A O 1
ATOM 3473 N N . ALA A 1 436 ? -17.184 -10.347 3.574 1.00 96.25 436 ALA A N 1
ATOM 3474 C CA . ALA A 1 436 ? -18.481 -10.292 4.239 1.00 96.25 436 ALA A CA 1
ATOM 3475 C C . ALA A 1 436 ? -18.345 -10.439 5.759 1.00 96.25 436 ALA A C 1
ATOM 3477 O O . ALA A 1 436 ? -18.943 -9.662 6.502 1.00 96.25 436 ALA A O 1
ATOM 3478 N N . ILE A 1 437 ? -17.519 -11.375 6.238 1.00 95.69 437 ILE A N 1
ATOM 3479 C CA . ILE A 1 437 ? -17.259 -11.558 7.673 1.00 95.69 437 ILE A CA 1
ATOM 3480 C C . ILE A 1 437 ? -16.637 -10.293 8.273 1.00 95.69 437 ILE A C 1
ATOM 3482 O O . ILE A 1 437 ? -17.118 -9.801 9.298 1.00 95.69 437 ILE A O 1
ATOM 3486 N N . ALA A 1 438 ? -15.600 -9.736 7.639 1.00 95.56 438 ALA A N 1
ATOM 3487 C CA . ALA A 1 438 ? -14.935 -8.532 8.128 1.00 95.56 438 ALA A CA 1
ATOM 3488 C C . ALA A 1 438 ? -15.902 -7.336 8.201 1.00 95.56 438 ALA A C 1
ATOM 3490 O O . ALA A 1 438 ? -15.966 -6.647 9.226 1.00 95.56 438 ALA A O 1
ATOM 3491 N N . LEU A 1 439 ? -16.704 -7.132 7.151 1.00 96.12 439 LEU A N 1
ATOM 3492 C CA . LEU A 1 439 ? -17.702 -6.068 7.087 1.00 96.12 439 LEU A CA 1
ATOM 3493 C C . LEU A 1 439 ? -18.796 -6.250 8.149 1.00 96.12 439 LEU A C 1
ATOM 3495 O O . LEU A 1 439 ? -19.088 -5.314 8.894 1.00 96.12 439 LEU A O 1
ATOM 3499 N N . LEU A 1 440 ? -19.378 -7.448 8.263 1.00 96.81 440 LEU A N 1
ATOM 3500 C CA . LEU A 1 440 ? -20.452 -7.739 9.217 1.00 96.81 440 LEU A CA 1
ATOM 3501 C C . LEU A 1 440 ? -19.994 -7.567 10.668 1.00 96.81 440 LEU A C 1
ATOM 3503 O O . LEU A 1 440 ? -20.735 -7.009 11.477 1.00 96.81 440 LEU A O 1
ATOM 3507 N N . LEU A 1 441 ? -18.772 -7.986 11.007 1.00 95.50 441 LEU A N 1
ATOM 3508 C CA . LEU A 1 441 ? -18.216 -7.805 12.350 1.00 95.50 441 LEU A CA 1
ATOM 3509 C C . LEU A 1 441 ? -18.037 -6.322 12.707 1.00 95.50 441 LEU A C 1
ATOM 3511 O O . LEU A 1 441 ? -18.389 -5.914 13.819 1.00 95.50 441 LEU A O 1
ATOM 3515 N N . LEU A 1 442 ? -17.534 -5.502 11.779 1.00 95.19 442 LEU A N 1
ATOM 3516 C CA . LEU A 1 442 ? -17.380 -4.062 12.005 1.00 95.19 442 LEU A CA 1
ATOM 3517 C C . LEU A 1 442 ? -18.730 -3.343 12.068 1.00 95.19 442 LEU A C 1
ATOM 3519 O O . LEU A 1 442 ? -18.956 -2.551 12.986 1.00 95.19 442 LEU A O 1
ATOM 3523 N N . LEU A 1 443 ? -19.661 -3.658 11.163 1.00 96.00 443 LEU A N 1
ATOM 3524 C CA . LEU A 1 443 ? -21.021 -3.115 11.201 1.00 96.00 443 LEU A CA 1
ATOM 3525 C C . LEU A 1 443 ? -21.748 -3.514 12.487 1.00 96.00 443 LEU A C 1
ATOM 3527 O O . LEU A 1 443 ? -22.428 -2.682 13.088 1.00 96.00 443 LEU A O 1
ATOM 3531 N N . TYR A 1 444 ? -21.555 -4.743 12.969 1.00 95.62 444 TYR A N 1
ATOM 3532 C CA . TYR A 1 444 ? -22.080 -5.183 14.257 1.00 95.62 444 TYR A CA 1
ATOM 3533 C C . TYR A 1 444 ? -21.507 -4.359 15.419 1.00 95.62 444 TYR A C 1
ATOM 3535 O O . TYR A 1 444 ? -22.261 -3.919 16.291 1.00 95.62 444 TYR A O 1
ATOM 3543 N N . ALA A 1 445 ? -20.196 -4.093 15.432 1.00 92.94 445 ALA A N 1
ATOM 3544 C CA . ALA A 1 445 ? -19.577 -3.243 16.451 1.00 92.94 445 ALA A CA 1
ATOM 3545 C C . ALA A 1 445 ? -20.151 -1.814 16.432 1.00 92.94 445 ALA A C 1
ATOM 3547 O O . ALA A 1 445 ? -20.507 -1.276 17.485 1.00 92.94 445 ALA A O 1
ATOM 3548 N N . VAL A 1 446 ? -20.323 -1.231 15.241 1.00 94.69 446 VAL A N 1
ATOM 3549 C CA . VAL A 1 446 ? -20.950 0.086 15.056 1.00 94.69 446 VAL A CA 1
ATOM 3550 C C . VAL A 1 446 ? -22.404 0.077 15.538 1.00 94.69 446 VAL A C 1
ATOM 3552 O O . VAL A 1 446 ? -22.801 0.931 16.329 1.00 94.69 446 VAL A O 1
ATOM 3555 N N . TYR A 1 447 ? -23.199 -0.916 15.141 1.00 95.19 447 TYR A N 1
ATOM 3556 C CA . TYR A 1 447 ? -24.591 -1.068 15.568 1.00 95.19 447 TYR A CA 1
ATOM 3557 C C . TYR A 1 447 ? -24.727 -1.128 17.096 1.00 95.19 447 TYR A C 1
ATOM 3559 O O . TYR A 1 447 ? -25.538 -0.406 17.687 1.00 95.19 447 TYR A O 1
ATOM 3567 N N . ARG A 1 448 ? -23.889 -1.936 17.762 1.00 92.38 448 ARG A N 1
ATOM 3568 C CA . ARG A 1 448 ? -23.864 -2.036 19.231 1.00 92.38 448 ARG A CA 1
ATOM 3569 C C . ARG A 1 448 ? -23.527 -0.700 19.888 1.00 92.38 448 ARG A C 1
ATOM 3571 O O . ARG A 1 448 ? -24.120 -0.375 20.916 1.00 92.38 448 ARG A O 1
ATOM 3578 N N . LEU A 1 449 ? -22.629 0.077 19.288 1.00 91.94 449 LEU A N 1
ATOM 3579 C CA . LEU A 1 449 ? -22.274 1.415 19.746 1.00 91.94 449 LEU A CA 1
ATOM 3580 C C . LEU A 1 449 ? -23.440 2.406 19.627 1.00 91.94 449 LEU A C 1
ATOM 3582 O O . LEU A 1 449 ? -23.728 3.119 20.589 1.00 91.94 449 LEU A O 1
ATOM 3586 N N . PHE A 1 450 ? -24.182 2.399 18.518 1.00 91.88 450 PHE A N 1
ATOM 3587 C CA . PHE A 1 450 ? -25.368 3.249 18.363 1.00 91.88 450 PHE A CA 1
ATOM 3588 C C . PHE A 1 450 ? -26.495 2.892 19.336 1.00 91.88 450 PHE A C 1
ATOM 3590 O O . PHE A 1 450 ? -27.125 3.792 19.898 1.00 91.88 450 PHE A O 1
ATOM 3597 N N . ILE A 1 451 ? -26.753 1.602 19.571 1.00 92.50 451 ILE A N 1
ATOM 3598 C CA . ILE A 1 451 ? -27.756 1.176 20.558 1.00 92.50 451 ILE A CA 1
ATOM 3599 C C . ILE A 1 451 ? -27.380 1.651 21.956 1.00 92.50 451 ILE A C 1
ATOM 3601 O O . ILE A 1 451 ? -28.220 2.232 22.646 1.00 92.50 451 ILE A O 1
ATOM 3605 N N . GLN A 1 452 ? -26.125 1.451 22.358 1.00 90.06 452 GLN A N 1
ATOM 3606 C CA . GLN A 1 452 ? -25.655 1.876 23.672 1.00 90.06 452 GLN A CA 1
ATOM 3607 C C . GLN A 1 452 ? -25.747 3.401 23.831 1.00 90.06 452 GLN A C 1
ATOM 3609 O O . GLN A 1 452 ? -26.242 3.888 24.847 1.00 90.06 452 GLN A O 1
ATOM 3614 N N . ALA A 1 453 ? -25.367 4.165 22.803 1.00 87.94 453 ALA A N 1
ATOM 3615 C CA . ALA A 1 453 ? -25.482 5.622 22.805 1.00 87.94 453 ALA A CA 1
ATOM 3616 C C . ALA A 1 453 ? -26.943 6.098 22.932 1.00 87.94 453 ALA A C 1
ATOM 3618 O O . ALA A 1 453 ? -27.239 7.002 23.719 1.00 87.94 453 ALA A O 1
ATOM 3619 N N . ARG A 1 454 ? -27.880 5.464 22.208 1.00 89.56 454 ARG A N 1
ATOM 3620 C CA . ARG A 1 454 ? -29.322 5.764 22.302 1.00 89.56 454 ARG A CA 1
ATOM 3621 C C . ARG A 1 454 ? -29.881 5.432 23.683 1.00 89.56 454 ARG A C 1
ATOM 3623 O O . ARG A 1 454 ? -30.638 6.232 24.230 1.00 89.56 454 ARG A O 1
ATOM 3630 N N . LYS A 1 455 ? -29.486 4.291 24.258 1.00 89.25 455 LYS A N 1
ATOM 3631 C CA . LYS A 1 455 ? -29.864 3.900 25.622 1.00 89.25 455 LYS A CA 1
ATOM 3632 C C . LYS A 1 455 ? -29.360 4.925 26.640 1.00 89.25 455 LYS A C 1
ATOM 3634 O O . LYS A 1 455 ? -30.153 5.414 27.436 1.00 89.25 455 LYS A O 1
ATOM 3639 N N . SER A 1 456 ? -28.094 5.340 26.535 1.00 87.31 456 SER A N 1
ATOM 3640 C CA . SER A 1 456 ? -27.511 6.376 27.401 1.00 87.31 456 SER A CA 1
ATOM 3641 C C . SER A 1 456 ? -28.314 7.672 27.375 1.00 87.31 456 SER A C 1
ATOM 3643 O O . SER A 1 456 ? -28.638 8.225 28.423 1.00 87.31 456 SER A O 1
ATOM 3645 N N . LYS A 1 457 ? -28.658 8.146 26.170 1.00 87.69 457 LYS A N 1
ATOM 3646 C CA . LYS A 1 457 ? -29.387 9.404 25.991 1.00 87.69 457 LYS A CA 1
ATOM 3647 C C . LYS A 1 457 ? -30.785 9.349 26.610 1.00 87.69 457 LYS A C 1
ATOM 3649 O O . LYS A 1 457 ? -31.215 10.339 27.187 1.00 87.69 457 LYS A O 1
ATOM 3654 N N . ARG A 1 458 ? -31.473 8.206 26.506 1.00 89.19 458 ARG A N 1
ATOM 3655 C CA . ARG A 1 458 ? -32.806 8.010 27.097 1.00 89.19 458 ARG A CA 1
ATOM 3656 C C . ARG A 1 458 ? -32.770 7.965 28.624 1.00 89.19 458 ARG A C 1
ATOM 3658 O O . ARG A 1 458 ? -33.658 8.523 29.248 1.00 89.19 458 ARG A O 1
ATOM 3665 N N . THR A 1 459 ? -31.768 7.315 29.214 1.00 88.50 459 THR A N 1
ATOM 3666 C CA . THR A 1 459 ? -31.712 7.099 30.670 1.00 88.50 459 THR A CA 1
ATOM 3667 C C . THR A 1 459 ? -31.089 8.269 31.430 1.00 88.50 459 THR A C 1
ATOM 3669 O O . THR A 1 459 ? -31.575 8.627 32.494 1.00 88.50 459 THR A O 1
ATOM 3672 N N . TYR A 1 460 ? -30.026 8.875 30.896 1.00 85.62 460 TYR A N 1
ATOM 3673 C CA . TYR A 1 460 ? -29.215 9.867 31.617 1.00 85.62 460 TYR A CA 1
ATOM 3674 C C . TYR A 1 460 ? -29.254 11.264 30.984 1.00 85.62 460 TYR A C 1
ATOM 3676 O O . TYR A 1 460 ? -28.464 12.130 31.356 1.00 85.62 460 TYR A O 1
ATOM 3684 N N . GLY A 1 461 ? -30.071 11.475 29.943 1.00 83.12 461 GLY A N 1
ATOM 3685 C CA . GLY A 1 461 ? -30.127 12.730 29.178 1.00 83.12 461 GLY A CA 1
ATOM 3686 C C . GLY A 1 461 ? -28.853 13.057 28.383 1.00 83.12 461 GLY A C 1
ATOM 3687 O O . GLY A 1 461 ? -28.834 13.990 27.584 1.00 83.12 461 GLY A O 1
ATOM 3688 N N . THR A 1 462 ? -27.781 12.275 28.547 1.00 82.56 462 THR A N 1
ATOM 3689 C CA . THR A 1 462 ? -26.472 12.500 27.929 1.00 82.56 462 THR A CA 1
ATOM 3690 C C . THR A 1 462 ? -25.898 11.204 27.356 1.00 82.56 462 THR A C 1
ATOM 3692 O O . THR A 1 462 ? -26.091 10.106 27.880 1.00 82.56 462 THR A O 1
ATOM 3695 N N . VAL A 1 463 ? -25.157 11.318 26.249 1.00 80.38 463 VAL A N 1
ATOM 3696 C CA . VAL A 1 463 ? -24.502 10.167 25.594 1.00 80.38 463 VAL A CA 1
ATOM 3697 C C . VAL A 1 463 ? -23.257 9.707 26.366 1.00 80.38 463 VAL A C 1
ATOM 3699 O O . VAL A 1 463 ? -22.859 8.550 26.280 1.00 80.38 463 VAL A O 1
ATOM 3702 N N . LYS A 1 464 ? -22.645 10.611 27.142 1.00 78.75 464 LYS A N 1
ATOM 3703 C CA . LYS A 1 464 ? -21.355 10.391 27.807 1.00 78.75 464 LYS A CA 1
ATOM 3704 C C . LYS A 1 464 ? -21.398 9.267 28.839 1.00 78.75 464 LYS A C 1
ATOM 3706 O O . LYS A 1 464 ? -20.477 8.461 28.875 1.00 78.75 464 LYS A O 1
ATOM 3711 N N . TYR A 1 465 ? -22.453 9.213 29.649 1.00 69.06 465 TYR A N 1
ATOM 3712 C CA . TYR A 1 465 ? -22.475 8.381 30.848 1.00 69.06 465 TYR A CA 1
ATOM 3713 C C . TYR A 1 465 ? -22.379 6.884 30.522 1.00 69.06 465 TYR A C 1
ATOM 3715 O O . TYR A 1 465 ? -21.389 6.243 30.841 1.00 69.06 465 TYR A O 1
ATOM 3723 N N . SER A 1 466 ? -23.319 6.310 29.774 1.00 73.25 466 SER A N 1
ATOM 3724 C CA . SER A 1 466 ? -23.290 4.864 29.510 1.00 73.25 466 SER A CA 1
ATOM 3725 C C . SER A 1 466 ? -22.286 4.448 28.425 1.00 73.25 466 SER A C 1
ATOM 3727 O O . SER A 1 466 ? -21.970 3.266 28.320 1.00 73.25 466 SER A O 1
ATOM 3729 N N . LEU A 1 467 ? -21.787 5.386 27.608 1.00 76.81 467 LEU A N 1
ATOM 3730 C CA . LEU A 1 467 ? -20.817 5.081 26.551 1.00 76.81 467 LEU A CA 1
ATOM 3731 C C . LEU A 1 467 ? -19.362 5.146 27.041 1.00 76.81 467 LEU A C 1
ATOM 3733 O O . LEU A 1 467 ? -18.557 4.331 26.609 1.00 76.81 467 LEU A O 1
ATOM 3737 N N . PHE A 1 468 ? -19.025 6.090 27.927 1.00 77.94 468 PHE A N 1
ATOM 3738 C CA . PHE A 1 468 ? -17.648 6.308 28.398 1.00 77.94 468 PHE A CA 1
ATOM 3739 C C . PHE A 1 468 ? -17.415 5.913 29.862 1.00 77.94 468 PHE A C 1
ATOM 3741 O O . PHE A 1 468 ? -16.258 5.778 30.246 1.00 77.94 468 PHE A O 1
ATOM 3748 N N . VAL A 1 469 ? -18.469 5.738 30.670 1.00 78.69 469 VAL A N 1
ATOM 3749 C CA . VAL A 1 469 ? -18.352 5.396 32.104 1.00 78.69 469 VAL A CA 1
ATOM 3750 C C . VAL A 1 469 ? -18.660 3.920 32.375 1.00 78.69 469 VAL A C 1
ATOM 3752 O O . VAL A 1 469 ? -18.205 3.379 33.373 1.00 78.69 469 VAL A O 1
ATOM 3755 N N . ASP A 1 470 ? -19.400 3.233 31.496 1.00 80.50 470 ASP A N 1
ATOM 3756 C CA . ASP A 1 470 ? -19.660 1.795 31.654 1.00 80.50 470 ASP A CA 1
ATOM 3757 C C . ASP A 1 470 ? -18.397 0.970 31.355 1.00 80.50 470 ASP A C 1
ATOM 3759 O O . ASP A 1 470 ? -18.085 0.671 30.196 1.00 80.50 470 ASP A O 1
ATOM 3763 N N . ASP A 1 471 ? -17.696 0.570 32.416 1.00 74.81 471 ASP A N 1
ATOM 3764 C CA . ASP A 1 471 ? -16.453 -0.202 32.355 1.00 74.81 471 ASP A CA 1
ATOM 3765 C C . ASP A 1 471 ? -16.578 -1.479 31.514 1.00 74.81 471 ASP A C 1
ATOM 3767 O O . ASP A 1 471 ? -15.629 -1.873 30.832 1.00 74.81 471 ASP A O 1
ATOM 3771 N N . GLN A 1 472 ? -17.741 -2.141 31.516 1.00 78.75 472 GLN A N 1
ATOM 3772 C CA . GLN A 1 472 ? -17.914 -3.391 30.774 1.00 78.75 472 GLN A CA 1
ATOM 3773 C C . GLN A 1 472 ? -18.002 -3.147 29.269 1.00 78.75 472 GLN A C 1
ATOM 3775 O O . GLN A 1 472 ? -17.415 -3.894 28.476 1.00 78.75 472 GLN A O 1
ATOM 3780 N N . PHE A 1 473 ? -18.735 -2.107 28.871 1.00 82.69 473 PHE A N 1
ATOM 3781 C CA . PHE A 1 473 ? -18.879 -1.730 27.471 1.00 82.69 473 PHE A CA 1
ATOM 3782 C C . PHE A 1 473 ? -17.575 -1.139 26.923 1.00 82.69 473 PHE A C 1
ATOM 3784 O O . PHE A 1 473 ? -17.111 -1.544 25.851 1.00 82.69 473 PHE A O 1
ATOM 3791 N N . VAL A 1 474 ? -16.943 -0.246 27.688 1.00 81.06 474 VAL A N 1
ATOM 3792 C CA . VAL A 1 474 ? -15.672 0.400 27.336 1.00 81.06 474 VAL A CA 1
ATOM 3793 C C . VAL A 1 474 ? -14.546 -0.628 27.224 1.00 81.06 474 VAL A C 1
ATOM 3795 O O . VAL A 1 474 ? -13.786 -0.584 26.260 1.00 81.06 474 VAL A O 1
ATOM 3798 N N . ALA A 1 475 ? -14.473 -1.623 28.112 1.00 77.25 475 ALA A N 1
ATOM 3799 C CA . ALA A 1 475 ? -13.459 -2.676 28.013 1.00 77.25 475 ALA A CA 1
ATOM 3800 C C . ALA A 1 475 ? -13.568 -3.520 26.730 1.00 77.25 475 ALA A C 1
ATOM 3802 O O . ALA A 1 475 ? -12.571 -4.098 26.305 1.00 77.25 475 ALA A O 1
ATOM 3803 N N . LYS A 1 476 ? -14.759 -3.612 26.116 1.00 82.31 476 LYS A N 1
ATOM 3804 C CA . LYS A 1 476 ? -14.998 -4.417 24.906 1.00 82.31 476 LYS A CA 1
ATOM 3805 C C . LYS A 1 476 ? -14.940 -3.610 23.607 1.00 82.31 476 LYS A C 1
ATOM 3807 O O . LYS A 1 476 ? -14.420 -4.112 22.618 1.00 82.31 476 LYS A O 1
ATOM 3812 N N . TYR A 1 477 ? -15.504 -2.403 23.581 1.00 85.12 477 TYR A N 1
ATOM 3813 C CA . TYR A 1 477 ? -15.616 -1.588 22.361 1.00 85.12 477 TYR A CA 1
ATOM 3814 C C . TYR A 1 477 ? -14.873 -0.252 22.449 1.00 85.12 477 TYR A C 1
ATOM 3816 O O . TYR A 1 477 ? -14.726 0.420 21.432 1.00 85.12 477 TYR A O 1
ATOM 3824 N N . GLY A 1 478 ? -14.384 0.137 23.630 1.00 81.81 478 GLY A N 1
ATOM 3825 C CA . GLY A 1 478 ? -13.757 1.438 23.878 1.00 81.81 478 GLY A CA 1
ATOM 3826 C C . GLY A 1 478 ? -12.614 1.747 22.920 1.00 81.81 478 GLY A C 1
ATOM 3827 O O . GLY A 1 478 ? -12.527 2.859 22.411 1.00 81.81 478 GLY A O 1
ATOM 3828 N N . LEU A 1 479 ? -11.794 0.753 22.570 1.00 83.12 479 LEU A N 1
ATOM 3829 C CA . LEU A 1 479 ? -10.682 0.936 21.629 1.00 83.12 479 LEU A CA 1
ATOM 3830 C C . LEU A 1 479 ? -11.104 1.363 20.218 1.00 83.12 479 LEU A C 1
ATOM 3832 O O . LEU A 1 479 ? -10.249 1.760 19.442 1.00 83.12 479 LEU A O 1
ATOM 3836 N N . LEU A 1 480 ? -12.383 1.284 19.859 1.00 87.44 480 LEU A N 1
ATOM 3837 C CA . LEU A 1 480 ? -12.857 1.744 18.555 1.00 87.44 480 LEU A CA 1
ATOM 3838 C C . LEU A 1 480 ? -13.251 3.222 18.570 1.00 87.44 480 LEU A C 1
ATOM 3840 O O . LEU A 1 480 ? -13.146 3.889 17.548 1.00 87.44 480 LEU A O 1
ATOM 3844 N N . PHE A 1 481 ? -13.717 3.742 19.711 1.00 87.31 481 PHE A N 1
ATOM 3845 C CA . PHE A 1 481 ? -14.352 5.062 19.761 1.00 87.31 481 PHE A CA 1
ATOM 3846 C C . PHE A 1 481 ? -13.767 6.034 20.789 1.00 87.31 481 PHE A C 1
ATOM 3848 O O . PHE A 1 481 ? -14.072 7.221 20.719 1.00 87.31 481 PHE A O 1
ATOM 3855 N N . LEU A 1 482 ? -12.910 5.581 21.712 1.00 87.75 482 LEU A N 1
ATOM 3856 C CA . LEU A 1 482 ? -12.309 6.433 22.750 1.00 87.75 482 LEU A CA 1
ATOM 3857 C C . LEU A 1 482 ? -11.464 7.581 22.176 1.00 87.75 482 LEU A C 1
ATOM 3859 O O . LEU A 1 482 ? -11.285 8.596 22.843 1.00 87.75 482 LEU A O 1
ATOM 3863 N N . GLN A 1 483 ? -10.969 7.445 20.943 1.00 90.19 483 GLN A N 1
ATOM 3864 C CA . GLN A 1 483 ? -10.239 8.505 20.240 1.00 90.19 483 GLN A CA 1
ATOM 3865 C C . GLN A 1 483 ? -11.121 9.687 19.809 1.00 90.19 483 GLN A C 1
ATOM 3867 O O . GLN A 1 483 ? -10.597 10.763 19.507 1.00 90.19 483 GLN A O 1
ATOM 3872 N N . PHE A 1 484 ? -12.445 9.512 19.796 1.00 91.56 484 PHE A N 1
ATOM 3873 C CA . PHE A 1 484 ? -13.396 10.529 19.364 1.00 91.56 484 PHE A CA 1
ATOM 3874 C C . PHE A 1 484 ? -14.003 11.302 20.530 1.00 91.56 484 PHE A C 1
ATOM 3876 O O . PHE A 1 484 ? -14.178 10.803 21.643 1.00 91.56 484 PHE A O 1
ATOM 3883 N N . LYS A 1 485 ? -14.411 12.538 20.242 1.00 90.25 485 LYS A N 1
ATOM 3884 C CA . LYS A 1 485 ? -15.260 13.324 21.134 1.00 90.25 485 LYS A CA 1
ATOM 3885 C C . LYS A 1 485 ? -16.607 12.626 21.310 1.00 90.25 485 LYS A C 1
ATOM 3887 O O . LYS A 1 485 ? -17.201 12.130 20.358 1.00 90.25 485 LYS A O 1
ATOM 3892 N N . SER A 1 486 ? -17.159 12.707 22.517 1.00 84.75 486 SER A N 1
ATOM 3893 C CA . SER A 1 486 ? -18.500 12.181 22.822 1.00 84.75 486 SER A CA 1
ATOM 3894 C C . SER A 1 486 ? -19.639 12.746 21.957 1.00 84.75 486 SER A C 1
ATOM 3896 O O . SER A 1 486 ? -20.656 12.081 21.801 1.00 84.75 486 SER A O 1
ATOM 3898 N N . SER A 1 487 ? -19.485 13.946 21.385 1.00 86.75 487 SER A N 1
ATOM 3899 C CA . SER A 1 487 ? -20.435 14.540 20.431 1.00 86.75 487 SER A CA 1
ATOM 3900 C C . SER A 1 487 ? -20.341 13.915 19.035 1.00 86.75 487 SER A C 1
ATOM 3902 O O . SER A 1 487 ? -21.319 13.906 18.295 1.00 86.75 487 SER A O 1
ATOM 3904 N N . CYS A 1 488 ? -19.177 13.362 18.691 1.00 91.00 488 CYS A N 1
ATOM 3905 C CA . CYS A 1 488 ? -18.834 12.848 17.368 1.00 91.00 488 CYS A CA 1
ATOM 3906 C C . CYS A 1 488 ? -18.585 11.329 17.386 1.00 91.00 488 CYS A C 1
ATOM 3908 O O . CYS A 1 488 ? -17.837 10.819 16.562 1.00 91.00 488 CYS A O 1
ATOM 3910 N N . TYR A 1 489 ? -19.217 10.579 18.299 1.00 89.81 489 TYR A N 1
ATOM 3911 C CA . TYR A 1 489 ? -19.052 9.116 18.393 1.00 89.81 489 TYR A CA 1
ATOM 3912 C C . TYR A 1 489 ? -19.434 8.376 17.097 1.00 89.81 489 TYR A C 1
ATOM 3914 O O . TYR A 1 489 ? -18.906 7.306 16.801 1.00 89.81 489 TYR A O 1
ATOM 3922 N N . TRP A 1 490 ? -20.350 8.956 16.315 1.00 92.19 490 TRP A N 1
ATOM 3923 C CA . TRP A 1 490 ? -20.799 8.448 15.019 1.00 92.19 490 TRP A CA 1
ATOM 3924 C C . TRP A 1 490 ? -19.692 8.472 13.954 1.00 92.19 490 TRP A C 1
ATOM 3926 O O . TRP A 1 490 ? -19.827 7.805 12.931 1.00 92.19 490 TRP A O 1
ATOM 3936 N N . TRP A 1 491 ? -18.572 9.159 14.212 1.00 94.88 491 TRP A N 1
ATOM 3937 C CA . TRP A 1 491 ? -17.410 9.173 13.326 1.00 94.88 491 TRP A CA 1
ATOM 3938 C C . TRP A 1 491 ? -16.801 7.783 13.107 1.00 94.88 491 TRP A C 1
ATOM 3940 O O . TRP A 1 491 ? -16.221 7.535 12.056 1.00 94.88 491 TRP A O 1
ATOM 3950 N N . LEU A 1 492 ? -16.994 6.835 14.033 1.00 94.00 492 LEU A N 1
ATOM 3951 C CA . LEU A 1 492 ? -16.590 5.445 13.806 1.00 94.00 492 LEU A CA 1
ATOM 3952 C C . LEU A 1 492 ? -17.259 4.852 12.552 1.00 94.00 492 LEU A C 1
ATOM 3954 O O . LEU A 1 492 ? -16.605 4.148 11.788 1.00 94.00 492 LEU A O 1
ATOM 3958 N N . LEU A 1 493 ? -18.540 5.158 12.313 1.00 95.69 493 LEU A N 1
ATOM 3959 C CA . LEU A 1 493 ? -19.234 4.722 11.099 1.00 95.69 493 LEU A CA 1
ATOM 3960 C C . LEU A 1 493 ? -18.617 5.375 9.859 1.00 95.69 493 LEU A C 1
ATOM 3962 O O . LEU A 1 493 ? -18.367 4.685 8.878 1.00 95.69 493 LEU A O 1
ATOM 3966 N N . VAL A 1 494 ? -18.327 6.679 9.923 1.00 95.69 494 VAL A N 1
ATOM 3967 C CA . VAL A 1 494 ? -17.663 7.413 8.832 1.00 95.69 494 VAL A CA 1
ATOM 3968 C C . VAL A 1 494 ? -16.306 6.785 8.509 1.00 95.69 494 VAL A C 1
ATOM 3970 O O . VAL A 1 494 ? -15.983 6.594 7.343 1.00 95.69 494 VAL A O 1
ATOM 3973 N N . GLN A 1 495 ? -15.545 6.388 9.530 1.00 94.62 495 GLN A N 1
ATOM 3974 C CA . GLN A 1 495 ? -14.251 5.733 9.372 1.00 94.62 495 GLN A CA 1
ATOM 3975 C C . GLN A 1 495 ? -14.364 4.347 8.715 1.00 94.62 495 GLN A C 1
ATOM 3977 O O . GLN A 1 495 ? -13.562 4.031 7.840 1.00 94.62 495 GLN A O 1
ATOM 3982 N N . VAL A 1 496 ? -15.365 3.536 9.084 1.00 96.19 496 VAL A N 1
ATOM 3983 C CA . VAL A 1 496 ? -15.631 2.240 8.427 1.00 96.19 496 VAL A CA 1
ATOM 3984 C C . VAL A 1 496 ? -16.066 2.442 6.972 1.00 96.19 496 VAL A C 1
ATOM 3986 O O . VAL A 1 496 ? -15.562 1.756 6.086 1.00 96.19 496 VAL A O 1
ATOM 3989 N N . VAL A 1 497 ? -16.944 3.413 6.700 1.00 96.62 497 VAL A N 1
ATOM 3990 C CA . VAL A 1 497 ? -17.385 3.744 5.333 1.00 96.62 497 VAL A CA 1
ATOM 3991 C C . VAL A 1 497 ? -16.210 4.217 4.478 1.00 96.62 497 VAL A C 1
ATOM 3993 O O . VAL A 1 497 ? -16.047 3.749 3.356 1.00 96.62 497 VAL A O 1
ATOM 3996 N N . TYR A 1 498 ? -15.350 5.085 5.010 1.00 95.62 498 TYR A N 1
ATOM 3997 C CA . TYR A 1 498 ? -14.133 5.526 4.330 1.00 95.62 498 TYR A CA 1
ATOM 3998 C C . TYR A 1 498 ? -13.156 4.364 4.081 1.00 95.62 498 TYR A C 1
ATOM 4000 O O . TYR A 1 498 ? -12.627 4.230 2.976 1.00 95.62 498 TYR A O 1
ATOM 4008 N N . GLY A 1 499 ? -12.986 3.477 5.069 1.00 94.75 499 GLY A N 1
ATOM 4009 C CA . GLY A 1 499 ? -12.183 2.257 4.951 1.00 94.75 499 GLY A CA 1
ATOM 40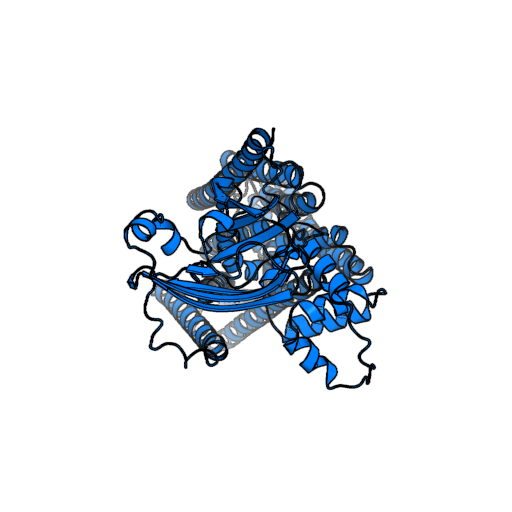10 C C . GLY A 1 499 ? -12.677 1.286 3.874 1.00 94.75 499 GLY A C 1
ATOM 4011 O O . GLY A 1 499 ? -11.885 0.488 3.389 1.00 94.75 499 GLY A O 1
ATOM 4012 N N . PHE A 1 500 ? -13.946 1.379 3.465 1.00 96.19 500 PHE A N 1
ATOM 4013 C CA . PHE A 1 500 ? -14.506 0.661 2.318 1.00 96.19 500 PHE A CA 1
ATOM 4014 C C . PHE A 1 500 ? -14.373 1.466 1.013 1.00 96.19 500 PHE A C 1
ATOM 4016 O O . PHE A 1 500 ? -13.878 0.953 0.013 1.00 96.19 500 PHE A O 1
ATOM 4023 N N . ALA A 1 501 ? -14.778 2.740 1.019 1.00 95.94 501 ALA A N 1
ATOM 4024 C CA . ALA A 1 501 ? -14.883 3.574 -0.179 1.00 95.94 501 ALA A CA 1
ATOM 4025 C C . ALA A 1 501 ? -13.535 3.809 -0.882 1.00 95.94 501 ALA A C 1
ATOM 4027 O O . ALA A 1 501 ? -13.463 3.783 -2.114 1.00 95.94 501 ALA A O 1
ATOM 4028 N N . LYS A 1 502 ? -12.455 4.003 -0.115 1.00 94.06 502 LYS A N 1
ATOM 4029 C CA . LYS A 1 502 ? -11.104 4.198 -0.657 1.00 94.06 502 LYS A CA 1
ATOM 4030 C C . LYS A 1 502 ? -10.590 2.977 -1.441 1.00 94.06 502 LYS A C 1
ATOM 4032 O O . LYS A 1 502 ? -10.334 3.127 -2.638 1.00 94.06 502 LYS A O 1
ATOM 4037 N N . PRO A 1 503 ? -10.445 1.778 -0.840 1.00 94.44 503 PRO A N 1
ATOM 4038 C CA . PRO A 1 503 ? -9.976 0.599 -1.571 1.00 94.44 503 PRO A CA 1
ATOM 4039 C C . PRO A 1 503 ? -10.953 0.154 -2.666 1.00 94.44 503 PRO A C 1
ATOM 4041 O O . PRO A 1 503 ? -10.518 -0.340 -3.706 1.00 94.44 503 PRO A O 1
ATOM 4044 N N . PHE A 1 504 ? -12.257 0.392 -2.491 1.00 93.12 504 PHE A N 1
ATOM 4045 C CA . PHE A 1 504 ? -13.243 0.166 -3.546 1.00 93.12 504 PHE A CA 1
ATOM 4046 C C . PHE A 1 504 ? -12.980 1.054 -4.774 1.00 93.12 504 PHE A C 1
ATOM 4048 O O . PHE A 1 504 ? -12.940 0.548 -5.893 1.00 93.12 504 PHE A O 1
ATOM 4055 N N . SER A 1 505 ? -12.707 2.351 -4.581 1.00 92.88 505 SER A N 1
ATOM 4056 C CA . SER A 1 505 ? -12.371 3.279 -5.676 1.00 92.88 505 SER A CA 1
ATOM 4057 C C . SER A 1 505 ? -11.107 2.854 -6.434 1.00 92.88 505 SER A C 1
ATOM 4059 O O . SER A 1 505 ? -11.064 2.913 -7.662 1.00 92.88 505 SER A O 1
ATOM 4061 N N . ILE A 1 506 ? -10.094 2.363 -5.713 1.00 90.56 506 ILE A N 1
ATOM 4062 C CA . ILE A 1 506 ? -8.860 1.826 -6.311 1.00 90.56 506 ILE A CA 1
ATOM 4063 C C . ILE A 1 506 ? -9.164 0.564 -7.116 1.00 90.56 506 ILE A C 1
ATOM 4065 O O . ILE A 1 506 ? -8.709 0.436 -8.247 1.00 90.56 506 ILE A O 1
ATOM 4069 N N . SER A 1 507 ? -9.992 -0.332 -6.585 1.00 87.44 507 SER A N 1
ATOM 4070 C CA . SER A 1 507 ? -10.383 -1.555 -7.293 1.00 87.44 507 SER A CA 1
ATOM 4071 C C . SER A 1 507 ? -11.203 -1.258 -8.552 1.00 87.44 507 SER A C 1
ATOM 4073 O O . SER A 1 507 ? -11.030 -1.927 -9.565 1.00 87.44 507 SER A O 1
ATOM 4075 N N . MET A 1 508 ? -12.039 -0.213 -8.546 1.00 84.62 508 MET A N 1
ATOM 4076 C CA . MET A 1 508 ? -12.762 0.255 -9.741 1.00 84.62 508 MET A CA 1
ATOM 4077 C C . MET A 1 508 ? -11.831 0.752 -10.856 1.00 84.62 508 MET A C 1
ATOM 4079 O O . MET A 1 508 ? -12.207 0.715 -12.029 1.00 84.62 508 MET A O 1
ATOM 4083 N N . SER A 1 509 ? -10.602 1.166 -10.516 1.00 83.44 509 SER A N 1
ATOM 4084 C CA . SER A 1 509 ? -9.568 1.512 -11.499 1.00 83.44 509 SER A CA 1
ATOM 4085 C C . SER A 1 509 ? -9.338 0.353 -12.476 1.00 83.44 509 SER A C 1
ATOM 4087 O O . SER A 1 509 ? -9.210 0.591 -13.673 1.00 83.44 509 SER A O 1
ATOM 4089 N N . LEU A 1 510 ? -9.410 -0.902 -12.007 1.00 78.25 510 LEU A N 1
ATOM 4090 C CA . LEU A 1 510 ? -9.198 -2.103 -12.828 1.00 78.25 510 LEU A CA 1
ATOM 4091 C C . LEU A 1 510 ? -10.129 -2.169 -14.055 1.00 78.25 510 LEU A C 1
ATOM 4093 O O . LEU A 1 510 ? -9.691 -2.624 -15.106 1.00 78.25 510 LEU A O 1
ATOM 4097 N N . PHE A 1 511 ? -11.363 -1.660 -13.958 1.00 76.88 511 PHE A N 1
ATOM 4098 C CA . PHE A 1 511 ? -12.277 -1.551 -15.104 1.00 76.88 511 PHE A CA 1
ATOM 4099 C C . PHE A 1 511 ? -11.994 -0.317 -15.954 1.00 76.88 511 PHE A C 1
ATOM 4101 O O . PHE A 1 511 ? -11.912 -0.382 -17.179 1.00 76.88 511 PHE A O 1
ATOM 4108 N N . ASN A 1 512 ? -11.885 0.836 -15.295 1.00 82.19 512 ASN A N 1
ATOM 4109 C CA . ASN A 1 512 ? -11.620 2.104 -15.946 1.00 82.19 512 ASN A CA 1
ATOM 4110 C C . ASN A 1 512 ? -10.678 2.926 -15.073 1.00 82.19 512 ASN A C 1
ATOM 4112 O O . ASN A 1 512 ? -11.094 3.550 -14.090 1.00 82.19 512 ASN A O 1
ATOM 4116 N N . GLY A 1 513 ? -9.406 2.953 -15.480 1.00 80.50 513 GLY A N 1
ATOM 4117 C CA . GLY A 1 513 ? -8.331 3.572 -14.712 1.00 80.50 513 GLY A CA 1
ATOM 4118 C C . GLY A 1 513 ? -8.638 5.019 -14.326 1.00 80.50 513 GLY A C 1
ATOM 4119 O O . GLY A 1 513 ? -8.377 5.429 -13.196 1.00 80.50 513 GLY A O 1
ATOM 4120 N N . LYS A 1 514 ? -9.282 5.768 -15.234 1.00 82.38 514 LYS A N 1
ATOM 4121 C CA . LYS A 1 514 ? -9.669 7.169 -15.021 1.00 82.38 514 LYS A CA 1
ATOM 4122 C C . LYS A 1 514 ? -10.760 7.310 -13.962 1.00 82.38 514 LYS A C 1
ATOM 4124 O O . LYS A 1 514 ? -10.622 8.151 -13.080 1.00 82.38 514 LYS A O 1
ATOM 4129 N N . LEU A 1 515 ? -11.810 6.488 -14.045 1.00 85.50 515 LEU A N 1
ATOM 4130 C CA . LEU A 1 515 ? -12.945 6.534 -13.118 1.00 85.50 515 LEU A CA 1
ATOM 4131 C C . LEU A 1 515 ? -12.525 6.159 -11.693 1.00 85.50 515 LEU A C 1
ATOM 4133 O O . LEU A 1 515 ? -12.962 6.793 -10.738 1.00 85.50 515 LEU A O 1
ATOM 4137 N N . GLY A 1 516 ? -11.641 5.168 -11.542 1.00 87.38 516 GLY A N 1
ATOM 4138 C CA . GLY A 1 516 ? -11.127 4.796 -10.222 1.00 87.38 516 GLY A CA 1
ATOM 4139 C C . GLY A 1 516 ? -10.347 5.929 -9.548 1.00 87.38 516 GLY A C 1
ATOM 4140 O O . GLY A 1 516 ? -10.496 6.170 -8.352 1.00 87.38 516 GLY A O 1
ATOM 4141 N N . VAL A 1 517 ? -9.555 6.681 -10.317 1.00 87.69 517 VAL A N 1
ATOM 4142 C CA . VAL A 1 517 ? -8.702 7.754 -9.774 1.00 87.69 517 VAL A CA 1
ATOM 4143 C C . VAL A 1 517 ? -9.505 9.009 -9.461 1.00 87.69 517 VAL A C 1
ATOM 4145 O O . VAL A 1 517 ? -9.269 9.632 -8.426 1.00 87.69 517 VAL A O 1
ATOM 4148 N N . THR A 1 518 ? -10.490 9.361 -10.293 1.00 88.62 518 THR A N 1
ATOM 4149 C CA . THR A 1 518 ? -11.432 10.440 -9.963 1.00 88.62 518 THR A CA 1
ATOM 4150 C C . THR A 1 518 ? -12.246 10.105 -8.722 1.00 88.62 518 THR A C 1
ATOM 4152 O O . THR A 1 518 ? -12.347 10.942 -7.828 1.00 88.62 518 THR A O 1
ATOM 4155 N N . ALA A 1 519 ? -12.775 8.882 -8.622 1.00 92.00 519 ALA A N 1
ATOM 4156 C CA . ALA A 1 519 ? -13.506 8.430 -7.441 1.00 92.00 519 ALA A CA 1
ATOM 4157 C C . ALA A 1 519 ? -12.630 8.458 -6.177 1.00 92.00 519 ALA A C 1
ATOM 4159 O O . ALA A 1 519 ? -13.077 8.925 -5.127 1.00 92.00 519 ALA A O 1
ATOM 4160 N N . LEU A 1 520 ? -11.364 8.039 -6.282 1.00 92.75 520 LEU A N 1
ATOM 4161 C CA . LEU A 1 520 ? -10.401 8.088 -5.182 1.00 92.75 520 LEU A CA 1
ATOM 4162 C C . LEU A 1 520 ? -10.114 9.529 -4.735 1.00 92.75 520 LEU A C 1
ATOM 4164 O O . LEU A 1 520 ? -10.145 9.812 -3.538 1.00 92.75 520 LEU A O 1
ATOM 4168 N N . PHE A 1 521 ? -9.882 10.444 -5.682 1.00 92.88 521 PHE A N 1
ATOM 4169 C CA . PHE A 1 521 ? -9.659 11.862 -5.390 1.00 92.88 521 PHE A CA 1
ATOM 4170 C C . PHE A 1 521 ? -10.870 12.498 -4.695 1.00 92.88 521 PHE A C 1
ATOM 4172 O O . PHE A 1 521 ? -10.714 13.147 -3.662 1.00 92.88 521 PHE A O 1
ATOM 4179 N N . VAL A 1 522 ? -12.081 12.261 -5.211 1.00 93.94 522 VAL A N 1
ATOM 4180 C CA . VAL A 1 522 ? -13.328 12.761 -4.610 1.00 93.94 522 VAL A CA 1
ATOM 4181 C C . VAL A 1 522 ? -13.534 12.184 -3.207 1.00 93.94 522 VAL A C 1
ATOM 4183 O O . VAL A 1 522 ? -13.873 12.928 -2.289 1.00 93.94 522 VAL A O 1
ATOM 4186 N N . THR A 1 523 ? -13.280 10.888 -3.013 1.00 94.88 523 THR A N 1
ATOM 4187 C CA . THR A 1 523 ? -13.407 10.225 -1.704 1.00 94.88 523 THR A CA 1
ATOM 4188 C C . THR A 1 523 ? -12.478 10.851 -0.662 1.00 94.88 523 THR A C 1
ATOM 4190 O O . THR A 1 523 ? -12.916 11.161 0.447 1.00 94.88 523 THR A O 1
ATOM 4193 N N . GLU A 1 524 ? -11.211 11.083 -1.010 1.00 94.62 524 GLU A N 1
ATOM 4194 C CA . GLU A 1 524 ? -10.226 11.699 -0.109 1.00 94.62 524 GLU A CA 1
ATOM 4195 C C . GLU A 1 524 ? -10.529 13.173 0.167 1.00 94.62 524 GLU A C 1
ATOM 4197 O O . GLU A 1 524 ? -10.410 13.626 1.306 1.00 94.62 524 GLU A O 1
ATOM 4202 N N . LEU A 1 525 ? -10.989 13.916 -0.841 1.00 94.69 525 LEU A N 1
ATOM 4203 C CA . LEU A 1 525 ? -11.383 15.314 -0.686 1.00 94.69 525 LEU A CA 1
ATOM 4204 C C . LEU A 1 525 ? -12.599 15.455 0.239 1.00 94.69 525 LEU A C 1
ATOM 4206 O O . LEU A 1 525 ? -12.559 16.251 1.177 1.00 94.69 525 LEU A O 1
ATOM 4210 N N . ILE A 1 526 ? -13.646 14.645 0.041 1.00 95.56 526 ILE A N 1
ATOM 4211 C CA . ILE A 1 526 ? -14.833 14.635 0.910 1.00 95.56 526 ILE A CA 1
ATOM 4212 C C . ILE A 1 526 ? -14.444 14.246 2.338 1.00 95.56 526 ILE A C 1
ATOM 4214 O O . ILE A 1 526 ? -14.812 14.945 3.282 1.00 95.56 526 ILE A O 1
ATOM 4218 N N . TYR A 1 527 ? -13.675 13.168 2.518 1.00 94.94 527 TYR A N 1
ATOM 4219 C CA . TYR A 1 527 ? -13.271 12.718 3.851 1.00 94.94 527 TYR A CA 1
ATOM 4220 C C . TYR A 1 527 ? -12.409 13.764 4.577 1.00 94.94 527 TYR A C 1
ATOM 4222 O O . TYR A 1 527 ? -12.654 14.057 5.752 1.00 94.94 527 TYR A O 1
ATOM 4230 N N . SER A 1 528 ? -11.460 14.389 3.872 1.00 94.19 528 SER A N 1
ATOM 4231 C CA . SER A 1 528 ? -10.632 15.476 4.403 1.00 94.19 528 SER A CA 1
ATOM 4232 C C . SER A 1 528 ? -11.487 16.673 4.839 1.00 94.19 528 SER A C 1
ATOM 4234 O O . SER A 1 528 ? -11.395 17.097 5.996 1.00 94.19 528 SER A O 1
ATOM 4236 N N . LEU A 1 529 ? -12.401 17.148 3.982 1.00 94.69 529 LEU A N 1
ATOM 4237 C CA . LEU A 1 529 ? -13.310 18.260 4.289 1.00 94.69 529 LEU A CA 1
ATOM 4238 C C . LEU A 1 529 ? -14.223 17.954 5.480 1.00 94.69 529 LEU A C 1
ATOM 4240 O O . LEU A 1 529 ? -14.328 18.762 6.403 1.00 94.69 529 LEU A O 1
ATOM 4244 N N . CYS A 1 530 ? -14.845 16.773 5.510 1.00 94.25 530 CYS A N 1
ATOM 4245 C CA . CYS A 1 530 ? -15.658 16.354 6.647 1.00 94.25 530 CYS A CA 1
ATOM 4246 C C . CYS A 1 530 ? -14.824 16.326 7.937 1.00 94.25 530 CYS A C 1
ATOM 4248 O O . CYS A 1 530 ? -15.287 16.785 8.981 1.00 94.25 530 CYS A O 1
ATOM 4250 N N . SER A 1 531 ? -13.588 15.820 7.883 1.00 92.94 531 SER A N 1
ATOM 4251 C CA . SER A 1 531 ? -12.721 15.752 9.065 1.00 92.94 531 SER A CA 1
ATOM 4252 C C . SER A 1 531 ? -12.330 17.141 9.583 1.00 92.94 531 SER A C 1
ATOM 4254 O O . SER A 1 531 ? -12.276 17.347 10.798 1.00 92.94 531 SER A O 1
ATOM 4256 N N . TYR A 1 532 ? -12.147 18.106 8.676 1.00 93.38 532 TYR A N 1
ATOM 4257 C CA . TYR A 1 532 ? -11.865 19.502 9.002 1.00 93.38 532 TYR A CA 1
ATOM 4258 C C . TYR A 1 532 ? -13.062 20.194 9.669 1.00 93.38 532 TYR A C 1
ATOM 4260 O O . TYR A 1 532 ? -12.889 20.857 10.690 1.00 93.38 532 TYR A O 1
ATOM 4268 N N . ILE A 1 533 ? -14.276 19.992 9.141 1.00 94.12 533 ILE A N 1
ATOM 4269 C CA . ILE A 1 533 ? -15.506 20.615 9.658 1.00 94.12 533 ILE A CA 1
ATOM 4270 C C . ILE A 1 533 ? -15.864 20.071 11.048 1.00 94.12 533 ILE A C 1
ATOM 4272 O O . ILE A 1 533 ? -16.147 20.839 11.966 1.00 94.12 533 ILE A O 1
ATOM 4276 N N . PHE A 1 534 ? -15.862 18.746 11.224 1.00 93.50 534 PHE A N 1
ATOM 4277 C CA . PHE A 1 534 ? -16.380 18.125 12.449 1.00 93.50 534 PHE A CA 1
ATOM 4278 C C . PHE A 1 534 ? -15.345 17.978 13.570 1.00 93.50 534 PHE A C 1
ATOM 4280 O O . PHE A 1 534 ? -15.740 17.802 14.727 1.00 93.50 534 PHE A O 1
ATOM 4287 N N . GLN A 1 535 ? -14.044 18.019 13.254 1.00 93.88 535 GLN A N 1
ATOM 4288 C CA . GLN A 1 535 ? -12.937 17.839 14.206 1.00 93.88 535 GLN A CA 1
ATOM 4289 C C . GLN A 1 535 ? -13.206 16.716 15.232 1.00 93.88 535 GLN A C 1
ATOM 4291 O O . GLN A 1 535 ? -13.316 16.974 16.444 1.00 93.88 535 GLN A O 1
ATOM 4296 N N . PRO A 1 536 ? -13.382 15.472 14.757 1.00 93.69 536 PRO A N 1
ATOM 4297 C CA . PRO A 1 536 ? -13.977 14.382 15.526 1.00 93.69 536 PRO A CA 1
ATOM 4298 C C . PRO A 1 536 ? -13.101 13.890 16.683 1.00 93.69 536 PRO A C 1
ATOM 4300 O O . PRO A 1 536 ? -13.630 13.312 17.634 1.00 93.69 536 PRO A O 1
ATOM 4303 N N . TYR A 1 537 ? -11.785 14.106 16.639 1.00 93.44 537 TYR A N 1
ATOM 4304 C CA . TYR A 1 537 ? -10.847 13.567 17.623 1.00 93.44 537 TYR A CA 1
ATOM 4305 C C . TYR A 1 537 ? -10.842 14.364 18.927 1.00 93.44 537 TYR A C 1
ATOM 4307 O O . TYR A 1 537 ? -11.047 15.581 18.928 1.00 93.44 537 TYR A O 1
ATOM 4315 N N . ILE A 1 538 ? -10.583 13.674 20.044 1.00 91.31 538 ILE A N 1
ATOM 4316 C CA . ILE A 1 538 ? -10.676 14.228 21.405 1.00 91.31 538 ILE A CA 1
ATOM 4317 C C . ILE A 1 538 ? -9.773 15.450 21.629 1.00 91.31 538 ILE A C 1
ATOM 4319 O O . ILE A 1 538 ? -10.197 16.413 22.266 1.00 91.31 538 ILE A O 1
ATOM 4323 N N . SER A 1 539 ? -8.560 15.442 21.072 1.00 91.44 539 SER A N 1
ATOM 4324 C CA . SER A 1 539 ? -7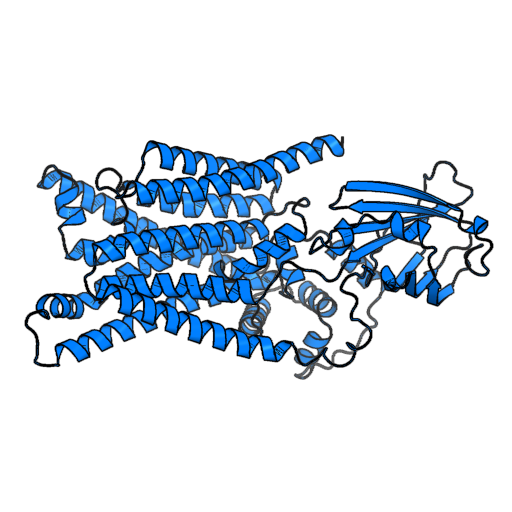.587 16.530 21.200 1.00 91.44 539 SER A CA 1
ATOM 4325 C C . SER A 1 539 ? -7.466 17.331 19.907 1.00 91.44 539 SER A C 1
ATOM 4327 O O . SER A 1 539 ? -7.474 16.772 18.809 1.00 91.44 539 SER A O 1
ATOM 4329 N N . HIS A 1 540 ? -7.272 18.646 20.026 1.00 90.50 540 HIS A N 1
ATOM 4330 C CA . HIS A 1 540 ? -7.014 19.520 18.878 1.00 90.50 540 HIS A CA 1
ATOM 4331 C C . HIS A 1 540 ? -5.778 19.073 18.078 1.00 90.50 540 HIS A C 1
ATOM 4333 O O . HIS A 1 540 ? -5.814 19.044 16.852 1.00 90.50 540 HIS A O 1
ATOM 4339 N N . ARG A 1 541 ? -4.720 18.616 18.765 1.00 91.44 541 ARG A N 1
ATOM 4340 C CA . ARG A 1 541 ? -3.492 18.119 18.119 1.00 91.44 541 ARG A CA 1
ATOM 4341 C C . ARG A 1 541 ? -3.742 16.885 17.249 1.00 91.44 541 ARG A C 1
ATOM 4343 O O . ARG A 1 541 ? -3.162 16.771 16.179 1.00 91.44 541 ARG A O 1
ATOM 4350 N N . MET A 1 542 ? -4.628 15.983 17.677 1.00 92.75 542 MET A N 1
ATOM 4351 C CA . MET A 1 542 ? -4.987 14.795 16.889 1.00 92.75 542 MET A CA 1
ATOM 4352 C C . MET A 1 542 ? -5.717 15.197 15.603 1.00 92.75 542 MET A C 1
ATOM 4354 O O . MET A 1 542 ? -5.393 14.699 14.531 1.00 92.75 542 MET A O 1
ATOM 4358 N N . ASN A 1 543 ? -6.637 16.165 15.687 1.00 94.19 543 ASN A N 1
ATOM 4359 C CA . ASN A 1 543 ? -7.304 16.707 14.500 1.00 94.19 543 ASN A CA 1
ATOM 4360 C C . ASN A 1 543 ? -6.300 17.357 13.528 1.00 94.19 543 ASN A C 1
ATOM 4362 O O . ASN A 1 543 ? -6.386 17.114 12.329 1.00 94.19 543 ASN A O 1
ATOM 4366 N N . GLN A 1 544 ? -5.316 18.114 14.034 1.00 92.81 544 GLN A N 1
ATOM 4367 C CA . GLN A 1 544 ? -4.260 18.714 13.207 1.00 92.81 544 GLN A CA 1
ATOM 4368 C C . GLN A 1 544 ? -3.416 17.658 12.483 1.00 92.81 544 GLN A C 1
ATOM 4370 O O . GLN A 1 544 ? -3.215 17.765 11.278 1.00 92.81 544 GLN A O 1
ATOM 4375 N N . VAL A 1 545 ? -2.954 16.622 13.193 1.00 92.94 545 VAL A N 1
ATOM 4376 C CA . VAL A 1 545 ? -2.173 15.528 12.589 1.00 92.94 545 VAL A CA 1
ATOM 4377 C C . VAL A 1 545 ? -2.981 14.819 11.504 1.00 92.94 545 VAL A C 1
ATOM 4379 O O . VAL A 1 545 ? -2.477 14.606 10.406 1.00 92.94 545 VAL A O 1
ATOM 4382 N N . HIS A 1 546 ? -4.246 14.501 11.781 1.00 92.12 546 HIS A N 1
ATOM 4383 C CA . HIS A 1 546 ? -5.116 13.856 10.803 1.00 92.12 546 HIS A CA 1
ATOM 4384 C C . HIS A 1 546 ? -5.323 14.730 9.557 1.00 92.12 546 HIS A C 1
ATOM 4386 O O . HIS A 1 546 ? -5.204 14.243 8.435 1.00 92.12 546 HIS A O 1
ATOM 4392 N N . PHE A 1 547 ? -5.573 16.029 9.740 1.00 91.75 547 PHE A N 1
ATOM 4393 C CA . PHE A 1 547 ? -5.712 16.975 8.634 1.00 91.75 547 PHE A CA 1
ATOM 4394 C C . PHE A 1 547 ? -4.443 17.058 7.777 1.00 91.75 547 PHE A C 1
ATOM 4396 O O . PHE A 1 547 ? -4.540 17.018 6.556 1.00 91.75 547 PHE A O 1
ATOM 4403 N N . LEU A 1 548 ? -3.255 17.109 8.390 1.00 92.56 548 LEU A N 1
ATOM 4404 C CA . LEU A 1 548 ? -1.984 17.140 7.656 1.00 92.56 548 LEU A CA 1
ATOM 4405 C C . LEU A 1 548 ? -1.781 15.877 6.809 1.00 92.56 548 LEU A C 1
ATOM 4407 O O . LEU A 1 548 ? -1.434 15.974 5.634 1.00 92.56 548 LEU A O 1
ATOM 4411 N N . VAL A 1 549 ? -2.048 14.697 7.375 1.00 92.56 549 VAL A N 1
ATOM 4412 C CA . VAL A 1 549 ? -1.893 13.408 6.677 1.00 92.56 549 VAL A CA 1
ATOM 4413 C C . VAL A 1 549 ? -2.827 13.307 5.464 1.00 92.56 549 VAL A C 1
ATOM 4415 O O . VAL A 1 549 ? -2.392 12.936 4.368 1.00 92.56 549 VAL A O 1
ATOM 4418 N N . HIS A 1 550 ? -4.102 13.672 5.625 1.00 91.94 550 HIS A N 1
ATOM 4419 C CA . HIS A 1 550 ? -5.046 13.675 4.504 1.00 91.94 550 HIS A CA 1
ATOM 4420 C C . HIS A 1 550 ? -4.780 14.815 3.520 1.00 91.94 550 HIS A C 1
ATOM 4422 O O . HIS A 1 550 ? -4.920 14.608 2.321 1.00 91.94 550 HIS A O 1
ATOM 4428 N N . GLY A 1 551 ? -4.315 15.979 3.979 1.00 92.38 551 GLY A N 1
ATOM 4429 C CA . GLY A 1 551 ? -3.912 17.091 3.117 1.00 92.38 551 GLY A CA 1
ATOM 4430 C C . GLY A 1 551 ? -2.785 16.706 2.157 1.00 92.38 551 GLY A C 1
ATOM 4431 O O . GLY A 1 551 ? -2.898 16.936 0.955 1.00 92.38 551 GLY A O 1
ATOM 4432 N N . VAL A 1 552 ? -1.746 16.029 2.658 1.00 92.06 552 VAL A N 1
ATOM 4433 C CA . VAL A 1 552 ? -0.659 15.483 1.823 1.00 92.06 552 VAL A CA 1
ATOM 4434 C C . VAL A 1 552 ? -1.196 14.454 0.823 1.00 92.06 552 VAL A C 1
ATOM 4436 O O . VAL A 1 552 ? -0.818 14.461 -0.346 1.00 92.06 552 VAL A O 1
ATOM 4439 N N . THR A 1 553 ? -2.117 13.590 1.253 1.00 91.12 553 THR A N 1
ATOM 4440 C CA . THR A 1 553 ? -2.710 12.562 0.383 1.00 91.12 553 THR A CA 1
ATOM 4441 C C . THR A 1 553 ? -3.555 13.180 -0.737 1.00 91.12 553 THR A C 1
ATOM 4443 O O . THR A 1 553 ? -3.414 12.795 -1.897 1.00 91.12 553 THR A O 1
ATOM 4446 N N . VAL A 1 554 ? -4.378 14.185 -0.422 1.00 93.12 554 VAL A N 1
ATOM 4447 C CA . VAL A 1 554 ? -5.172 14.939 -1.404 1.00 93.12 554 VAL A CA 1
ATOM 4448 C C . VAL A 1 554 ? -4.264 15.666 -2.393 1.00 93.12 554 VAL A C 1
ATOM 4450 O O . VAL A 1 554 ? -4.539 15.635 -3.589 1.00 93.12 554 VAL A O 1
ATOM 4453 N N . LEU A 1 555 ? -3.160 16.261 -1.930 1.00 91.56 555 LEU A N 1
ATOM 4454 C CA . LEU A 1 555 ? -2.185 16.920 -2.800 1.00 91.56 555 LEU A CA 1
ATOM 4455 C C . LEU A 1 555 ? -1.536 15.931 -3.785 1.00 91.56 555 LEU A C 1
ATOM 4457 O O . LEU A 1 555 ? -1.461 16.214 -4.979 1.00 91.56 555 LEU A O 1
ATOM 4461 N N . HIS A 1 556 ? -1.119 14.749 -3.319 1.00 87.19 556 HIS A N 1
ATOM 4462 C CA . HIS A 1 556 ? -0.585 13.709 -4.205 1.00 87.19 556 HIS A CA 1
ATOM 4463 C C . HIS A 1 556 ? -1.611 13.273 -5.258 1.00 87.19 556 HIS A C 1
ATOM 4465 O O . HIS A 1 556 ? -1.293 13.194 -6.444 1.00 87.19 556 HIS A O 1
ATOM 4471 N N . LEU A 1 557 ? -2.857 13.026 -4.845 1.00 88.31 557 LEU A N 1
ATOM 4472 C CA . LEU A 1 557 ? -3.927 12.624 -5.758 1.00 88.31 557 LEU A CA 1
ATOM 4473 C C . LEU A 1 557 ? -4.325 13.735 -6.732 1.00 88.31 557 LEU A C 1
ATOM 4475 O O . LEU A 1 557 ? -4.662 13.436 -7.875 1.00 88.31 557 LEU A O 1
ATOM 4479 N N . PHE A 1 558 ? -4.231 15.000 -6.318 1.00 89.50 558 PHE A N 1
ATOM 4480 C CA . PHE A 1 558 ? -4.413 16.146 -7.201 1.00 89.50 558 PHE A CA 1
ATOM 4481 C C . PHE A 1 558 ? -3.390 16.128 -8.342 1.00 89.50 558 PHE A C 1
ATOM 4483 O O . PHE A 1 558 ? -3.781 16.245 -9.500 1.00 89.50 558 PHE A O 1
ATOM 4490 N N . PHE A 1 559 ? -2.103 15.897 -8.050 1.00 85.06 559 PHE A N 1
ATOM 4491 C CA . PHE A 1 559 ? -1.082 15.776 -9.095 1.00 85.06 559 PHE A CA 1
ATOM 4492 C C . PHE A 1 559 ? -1.334 14.585 -10.025 1.00 85.06 559 PHE A C 1
ATOM 4494 O O . PHE A 1 559 ? -1.228 14.736 -11.242 1.00 85.06 559 PHE A O 1
ATOM 4501 N N . PHE A 1 560 ? -1.731 13.424 -9.492 1.00 79.94 560 PHE A N 1
ATOM 4502 C CA . PHE A 1 560 ? -2.107 12.276 -10.326 1.00 79.94 560 PHE A CA 1
ATOM 4503 C C . PHE A 1 560 ? -3.282 12.598 -11.256 1.00 79.94 560 PHE A C 1
ATOM 4505 O O . PHE A 1 560 ? -3.225 12.308 -12.451 1.00 79.94 560 PHE A O 1
ATOM 4512 N N . PHE A 1 561 ? -4.334 13.223 -10.728 1.00 82.56 561 PHE A N 1
ATOM 4513 C CA . PHE A 1 561 ? -5.502 13.621 -11.507 1.00 82.56 561 PHE A CA 1
ATOM 4514 C C . PHE A 1 561 ? -5.163 14.683 -12.568 1.00 82.56 561 PHE A C 1
ATOM 4516 O O . PHE A 1 561 ? -5.616 14.596 -13.714 1.00 82.56 561 PHE A O 1
ATOM 4523 N N . PHE A 1 562 ? -4.319 15.654 -12.218 1.00 83.81 562 PHE A N 1
ATOM 4524 C CA . PHE A 1 562 ? -3.848 16.687 -13.133 1.00 83.81 562 PHE A CA 1
ATOM 4525 C C . PHE A 1 562 ? -3.040 16.092 -14.295 1.00 83.81 562 PHE A C 1
ATOM 4527 O O . PHE A 1 562 ? -3.355 16.355 -15.455 1.00 83.81 562 PHE A O 1
ATOM 4534 N N . LEU A 1 563 ? -2.064 15.223 -14.006 1.00 76.94 563 LEU A N 1
ATOM 4535 C CA . LEU A 1 563 ? -1.242 14.559 -15.027 1.00 76.94 563 LEU A CA 1
ATOM 4536 C C . LEU A 1 563 ? -2.072 13.658 -15.949 1.00 76.94 563 LEU A C 1
ATOM 4538 O O . LEU A 1 563 ? -1.852 13.638 -17.162 1.00 76.94 563 LEU A O 1
ATOM 4542 N N . LEU A 1 564 ? -3.071 12.958 -15.403 1.00 76.06 564 LEU A N 1
ATOM 4543 C CA . LEU A 1 564 ? -4.021 12.190 -16.209 1.00 76.06 564 LEU A CA 1
ATOM 4544 C C . LEU A 1 564 ? -4.777 13.070 -17.202 1.00 76.06 564 LEU A C 1
ATOM 4546 O O . LEU A 1 564 ? -4.938 12.687 -18.362 1.00 76.06 564 LEU A O 1
ATOM 4550 N N . THR A 1 565 ? -5.225 14.242 -16.759 1.00 75.69 565 THR A N 1
ATOM 4551 C CA . THR A 1 565 ? -5.959 15.188 -17.606 1.00 75.69 565 THR A CA 1
ATOM 4552 C C . THR A 1 565 ? -5.045 15.788 -18.675 1.00 75.69 565 THR A C 1
ATOM 4554 O O . THR A 1 565 ? -5.424 15.834 -19.843 1.00 75.69 565 THR A O 1
ATOM 4557 N N . LEU A 1 566 ? -3.811 16.149 -18.311 1.00 73.12 566 LEU A N 1
ATOM 4558 C CA . LEU A 1 566 ? -2.820 16.715 -19.229 1.00 73.12 566 LEU A CA 1
ATOM 4559 C C . LEU A 1 566 ? -2.416 15.732 -20.338 1.00 73.12 566 LEU A C 1
ATOM 4561 O O . LEU A 1 566 ? -2.361 16.106 -21.506 1.00 73.12 566 LEU A O 1
ATOM 4565 N N . SER A 1 567 ? -2.206 14.456 -20.002 1.00 65.44 567 SER A N 1
ATOM 4566 C CA . SER A 1 567 ? -1.838 13.422 -20.985 1.00 65.44 567 SER A CA 1
ATOM 4567 C C . SER A 1 567 ? -2.862 13.244 -22.111 1.00 65.44 567 SER A C 1
ATOM 4569 O O . SER A 1 567 ? -2.514 12.805 -23.206 1.00 65.44 567 SER A O 1
ATOM 4571 N N . ARG A 1 568 ? -4.129 13.602 -21.861 1.00 58.78 568 ARG A N 1
ATOM 4572 C CA . ARG A 1 568 ? -5.197 13.559 -22.863 1.00 58.78 568 ARG A CA 1
ATOM 4573 C C . ARG A 1 568 ? -5.000 14.621 -23.941 1.00 58.78 568 ARG A C 1
ATOM 4575 O O . ARG A 1 568 ? -5.292 14.337 -25.092 1.00 58.78 568 ARG A O 1
ATOM 4582 N N . HIS A 1 569 ? -4.506 15.796 -23.556 1.00 53.94 569 HIS A N 1
ATOM 4583 C CA . HIS A 1 569 ? -4.256 16.914 -24.464 1.00 53.94 569 HIS A CA 1
ATOM 4584 C C . HIS A 1 569 ? -2.962 16.765 -25.264 1.00 53.94 569 HIS A C 1
ATOM 4586 O O . HIS A 1 569 ? -2.838 17.386 -26.304 1.00 53.94 569 HIS A O 1
ATOM 4592 N N . LEU A 1 570 ? -2.009 15.953 -24.796 1.00 48.97 570 LEU A N 1
ATOM 4593 C CA . LEU A 1 570 ? -0.761 15.683 -25.523 1.00 48.97 570 LEU A CA 1
ATOM 4594 C C . LEU A 1 570 ? -0.894 14.556 -26.562 1.00 48.97 570 LEU A C 1
ATOM 4596 O O . LEU A 1 570 ? -0.023 14.413 -27.411 1.00 48.97 570 LEU A O 1
ATOM 4600 N N . LYS A 1 571 ? -1.954 13.738 -26.480 1.00 41.59 571 LYS A N 1
ATOM 4601 C CA . LYS A 1 571 ? -2.265 12.679 -27.460 1.00 41.59 571 LYS A CA 1
ATOM 4602 C C . LYS A 1 571 ? -3.306 13.089 -28.510 1.00 41.59 571 LYS A C 1
ATOM 4604 O O . LYS A 1 571 ? -3.509 12.322 -29.447 1.00 41.59 571 LYS A O 1
ATOM 4609 N N . SER A 1 572 ? -3.989 14.222 -28.322 1.00 36.44 572 SER A N 1
ATOM 4610 C CA . SER A 1 572 ? -4.863 14.857 -29.322 1.00 36.44 572 SER A CA 1
ATOM 4611 C C . SER A 1 572 ? -4.089 15.929 -30.061 1.00 36.44 572 SER A C 1
ATOM 4613 O O . SER A 1 572 ? -4.267 16.032 -31.288 1.00 36.44 572 SER A O 1
#